Protein AF-0000000084364097 (afdb_homodimer)

Nearest PDB structures (foldseek):
  2pif-assembly1_A  TM=9.123E-01  e=1.834E-24  Pseudomonas syringae pv. tomato str. DC3000
  3db9-assembly1_A  TM=9.377E-01  e=5.862E-24  Agrobacterium fabrum str. C58
  3db9-assembly1_A  TM=9.390E-01  e=2.426E-24  Agrobacterium fabrum str. C58
  2pif-assembly1_A  TM=9.033E-01  e=1.029E-24  Pseudomonas syringae pv. tomato str. DC3000

Sequence (542 aa):
MTIQRPEDFRSSCRAGKFNTQTSGQCPGFAQANLLVIPINAAQDFIELCERNPVPCPLLAITKPGDPTVFTKGSSIFKTTTDLSTDFPKYNVYDNGKLISTQSDISKEWSKDHVGFLVGCSFSFEFALSKAGLTPRNMSQGFTVPMYHTKKYLDPAGVFTNSTYVVSMRPYKLKDIPKVREITKKFKPTHGEPIDWGFDALERLGINSLEDTIFSDPIELEEGEVPVFWGCGVTPQLAAAEASDKVKGTIMAHAPGHMIVIDVKDEEVPFLMTIQRPEDFRSSCRAGKFNTQTSGQCPGFAQANLLVIPINAAQDFIELCERNPVPCPLLAITKPGDPTVFTKGSSIFKTTTDLSTDFPKYNVYDNGKLISTQSDISKEWSKDHVGFLVGCSFSFEFALSKAGLTPRNMSQGFTVPMYHTKKYLDPAGVFTNSTYVVSMRPYKLKDIPKVREITKKFKPTHGEPIDWGFDALERLGINSLEDTIFSDPIELEEGEVPVFWGCGVTPQLAAAEASDKVKGTIMAHAPGHMIVIDVKDEEVPFL

Secondary structure (DSSP, 8-state):
----SHHHHHHHHHTTS--S--TTSSTTEEEEEEEEEEHHHHHHHHHHHHH-TTT--EEEEEETTEEEEEEE-GGG-SS---TTTSSS-EEEEETTEEEEEES--TTT--TTEEEEEEE-TTTTHHHHHHTT---HHHHHT-PPPEEEEEEEPPPBTTB-S-EEEEEEEEEEGGGHHHHHHHHTT-GGGT-S-SEESTHHHHHHT---TT--SSS---PPPTTEEEEEEE-THHHHHHHHHTGGGS-S-EEEEPTT-PEEEEEEGGGGGG-/----SHHHHHHHHHTTS--S--TTSSTTEEEEEEEEEEHHHHHHHHHHHHH-TTT--EEEEEETTEEEEEEE-GGG-SS---TTTSSS-EEEEETTEEEEEES--TTT--TTEEEEEEE-TTTTHHHHHHTT---HHHHHT-PPPEEEEEEEPPPBTTB-S-EEEEEEEEEEGGGHHHHHHHHTT-GGGT-S-SEESTHHHHHHT---TT--SSS---PPPTTEEEEEEE-THHHHHHHHHTGGGS-S-EEEEPTT-PEEEEEEGGGGGG-

Solvent-accessible surface area (backbone atoms only — not comparable to full-atom values): 27250 Å² total; per-residue (Å²): 134,78,46,66,48,39,68,57,44,31,50,32,10,56,70,64,74,38,66,58,66,39,78,78,46,19,76,63,42,24,47,32,38,49,43,30,34,26,53,93,47,41,65,30,47,53,46,28,24,65,44,30,30,36,38,29,14,74,52,28,30,32,34,67,38,34,62,61,46,55,78,38,48,55,78,45,43,87,60,95,51,43,71,39,26,31,24,23,27,29,32,35,29,50,69,58,34,82,75,47,75,42,49,62,42,62,84,73,56,42,71,48,29,28,42,36,32,25,27,30,66,62,39,50,42,60,60,31,35,76,71,73,54,55,47,59,37,74,78,70,69,51,65,60,28,23,32,67,38,65,43,65,48,46,43,24,78,75,40,58,92,32,43,42,26,30,31,46,49,69,40,44,65,88,46,46,68,58,53,36,62,63,24,46,52,28,50,55,33,29,27,32,49,53,43,52,40,75,69,32,31,63,70,32,54,41,89,49,77,71,60,37,49,100,35,55,57,75,84,73,56,92,69,39,31,52,32,29,27,37,18,45,62,18,52,55,51,36,48,46,72,26,20,77,79,42,82,59,58,38,34,29,42,31,92,61,14,43,31,57,40,68,37,41,35,86,49,42,53,74,105,133,77,46,67,47,39,66,58,45,29,50,32,9,55,70,64,74,39,66,56,67,37,78,79,45,19,76,63,43,24,48,31,38,49,41,30,34,27,54,92,47,43,63,31,48,54,45,27,24,65,45,30,29,33,38,28,16,74,54,29,33,31,34,68,38,34,61,61,43,55,78,38,48,55,79,44,45,88,62,95,51,43,71,39,26,31,23,23,27,29,33,36,28,51,68,57,34,82,75,48,75,42,48,60,40,61,87,73,56,42,71,46,28,27,42,34,33,26,26,32,64,65,39,50,43,60,59,32,35,76,71,72,54,55,46,60,38,75,79,71,68,50,66,59,26,23,31,67,38,63,44,64,48,46,45,23,78,76,41,58,91,32,44,41,25,30,31,46,50,69,40,44,67,88,47,46,69,58,53,36,63,63,24,47,52,28,50,54,33,28,27,31,48,53,43,53,39,76,69,32,31,64,70,32,54,39,90,47,77,71,61,38,49,100,35,56,57,76,83,74,56,91,69,38,28,52,32,28,27,37,19,48,61,18,53,55,52,36,49,43,71,26,20,78,78,42,80,62,59,37,34,29,42,31,91,60,14,43,31,60,40,66,36,41,34,86,47,41,55,76,105

Foldseek 3Di:
DAAADQVVLLVCLLVLNAQDFCPRHNPQFFWWWKKKAFQVCVVLLVVLCVQPVQQFLWQWKAQQLAQFHTPGNPVLAPDTHGPQGRWSKKFKDALLHTDDIDSGCNVQRGSGMMMIIAGFPCLLQVVCVVVVNHFPCSVVVFDFFKDWFCAFGDGGVLQPPAGFIKTKTKDAPVCLVVQLVSQQLLSSHNHRFPDKFPVVCVVRVPPDQCRTDPGGGDDYDPRIIITITRGNCRSVVSCSVSNNVGPGMMMIGDVSTTRTTNAGSVRSSVD/DAAADQVVLLVCLLVLNAQDFCPRHNPQFFWWWKKKAFQVCVVLLVVLCVQPVQQFLWQWKAQQLAQFHTPGNPVLAPDTHGPQGRWSKKFKDALLHTDDIGSGCNVQRGSGMMMIIAGFPCLLQVVCVVVVNHFPCSVVVFDFFKDWFCAFGDGGVLQPPFGFIKTKTKDAPVCLVVQLVSQQLLSSHNHRFPDKFPVVCVVRVPPDQCRTDPGGGDDYDPRIIITITRGNCRSVVSCSVSNNVGPGMMMIGDVSTTRTTNHGSVRSSVD

Structure (mmCIF, N/CA/C/O backbone):
data_AF-0000000084364097-model_v1
#
loop_
_entity.id
_entity.type
_entity.pdbx_description
1 polymer 'DUF1445 domain-containing protein'
#
loop_
_atom_site.group_PDB
_atom_site.id
_atom_site.type_symbol
_atom_site.label_atom_id
_atom_site.label_alt_id
_atom_site.label_comp_id
_atom_site.label_asym_id
_atom_site.label_entity_id
_atom_site.label_seq_id
_atom_site.pdbx_PDB_ins_code
_atom_site.Cartn_x
_atom_site.Cartn_y
_atom_site.Cartn_z
_atom_site.occupancy
_atom_site.B_iso_or_equiv
_atom_site.auth_seq_id
_atom_site.auth_comp_id
_atom_site.auth_asym_id
_atom_site.auth_atom_id
_atom_site.pdbx_PDB_model_num
ATOM 1 N N . MET A 1 1 ? 14.031 -30.406 -20.797 1 69.5 1 MET A N 1
ATOM 2 C CA . MET A 1 1 ? 14.68 -29.375 -21.609 1 69.5 1 MET A CA 1
ATOM 3 C C . MET A 1 1 ? 14.172 -27.984 -21.234 1 69.5 1 MET A C 1
ATOM 5 O O . MET A 1 1 ? 12.977 -27.797 -21 1 69.5 1 MET A O 1
ATOM 9 N N . THR A 1 2 ? 15.055 -27.047 -20.969 1 87.62 2 THR A N 1
ATOM 10 C CA . THR A 1 2 ? 14.727 -25.672 -20.625 1 87.62 2 THR A CA 1
ATOM 11 C C . THR A 1 2 ? 14.234 -24.906 -21.859 1 87.62 2 THR A C 1
ATOM 13 O O . THR A 1 2 ? 14.914 -24.875 -22.875 1 87.62 2 THR A O 1
ATOM 16 N N . ILE A 1 3 ? 12.984 -24.469 -21.797 1 94.19 3 ILE A N 1
ATOM 17 C CA . ILE A 1 3 ? 12.445 -23.625 -22.859 1 94.19 3 ILE A CA 1
ATOM 18 C C . ILE A 1 3 ? 13.047 -22.219 -22.75 1 94.19 3 ILE A C 1
ATOM 20 O O . ILE A 1 3 ? 13.18 -21.688 -21.641 1 94.19 3 ILE A O 1
ATOM 24 N N . GLN A 1 4 ? 13.359 -21.625 -23.859 1 93.69 4 GLN A N 1
ATOM 25 C CA . GLN A 1 4 ? 14.117 -20.375 -23.828 1 93.69 4 GLN A CA 1
ATOM 26 C C . GLN A 1 4 ? 13.203 -19.172 -24.062 1 93.69 4 GLN A C 1
ATOM 28 O O . GLN A 1 4 ? 13.438 -18.094 -23.516 1 93.69 4 GLN A O 1
ATOM 33 N N . ARG A 1 5 ? 12.336 -19.391 -24.969 1 95.69 5 ARG A N 1
ATOM 34 C CA . ARG A 1 5 ? 11.5 -18.25 -25.359 1 95.69 5 ARG A CA 1
ATOM 35 C C . ARG A 1 5 ? 10.125 -18.344 -24.688 1 95.69 5 ARG A C 1
ATOM 37 O O . ARG A 1 5 ? 9.492 -19.391 -24.703 1 95.69 5 ARG A O 1
ATOM 44 N N . PRO A 1 6 ? 9.578 -17.125 -24.141 1 97.31 6 PRO A N 1
ATOM 45 C CA . PRO A 1 6 ? 8.281 -17.094 -23.469 1 97.31 6 PRO A CA 1
ATOM 46 C C . PRO A 1 6 ? 7.145 -17.594 -24.359 1 97.31 6 PRO A C 1
ATOM 48 O O . PRO A 1 6 ? 6.289 -18.359 -23.891 1 97.31 6 PRO A O 1
ATOM 51 N N . GLU A 1 7 ? 7.188 -17.266 -25.594 1 97.25 7 GLU A N 1
ATOM 52 C CA . GLU A 1 7 ? 6.133 -17.703 -26.5 1 97.25 7 GLU A CA 1
ATOM 53 C C . GLU A 1 7 ? 6.121 -19.219 -26.641 1 97.25 7 GLU A C 1
ATOM 55 O O . GLU A 1 7 ? 5.055 -19.828 -26.672 1 97.25 7 GLU A O 1
ATOM 60 N N . ASP A 1 8 ? 7.266 -19.797 -26.75 1 97.62 8 ASP A N 1
ATOM 61 C CA . ASP A 1 8 ? 7.375 -21.25 -26.844 1 97.62 8 ASP A CA 1
ATOM 62 C C . ASP A 1 8 ? 6.879 -21.906 -25.562 1 97.62 8 ASP A C 1
ATOM 64 O O . ASP A 1 8 ? 6.2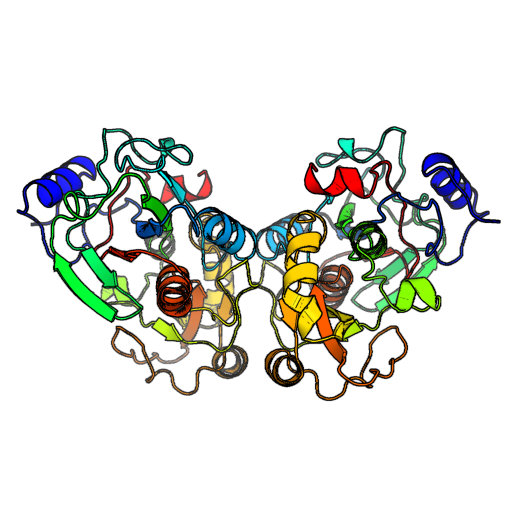34 -22.969 -25.609 1 97.62 8 ASP A O 1
ATOM 68 N N . PHE A 1 9 ? 7.234 -21.328 -24.469 1 97.19 9 PHE A N 1
ATOM 69 C CA . PHE A 1 9 ? 6.785 -21.844 -23.188 1 97.19 9 PHE A CA 1
ATOM 70 C C . PHE A 1 9 ? 5.262 -21.875 -23.109 1 97.19 9 PHE A C 1
ATOM 72 O O . PHE A 1 9 ? 4.668 -22.906 -22.828 1 97.19 9 PHE A O 1
ATOM 79 N N . ARG A 1 10 ? 4.621 -20.734 -23.469 1 97.88 10 ARG A N 1
ATOM 80 C CA . ARG A 1 10 ? 3.166 -20.641 -23.391 1 97.88 10 ARG A CA 1
ATOM 81 C C . ARG A 1 10 ? 2.51 -21.594 -24.391 1 97.88 10 ARG A C 1
ATOM 83 O O . ARG A 1 10 ? 1.486 -22.219 -24.094 1 97.88 10 ARG A O 1
ATOM 90 N N . SER A 1 11 ? 3.119 -21.734 -25.516 1 97.44 11 SER A N 1
ATOM 91 C CA . SER A 1 11 ? 2.617 -22.672 -26.516 1 97.44 11 SER A CA 1
ATOM 92 C C . SER A 1 11 ? 2.688 -24.109 -26 1 97.44 11 SER A C 1
ATOM 94 O O . SER A 1 11 ? 1.782 -24.906 -26.25 1 97.44 11 SER A O 1
ATOM 96 N N . SER A 1 12 ? 3.746 -24.422 -25.359 1 97.56 12 SER A N 1
ATOM 97 C CA . SER A 1 12 ? 3.922 -25.766 -24.797 1 97.56 12 SER A CA 1
ATOM 98 C C . SER A 1 12 ? 2.893 -26.047 -23.719 1 97.56 12 SER A C 1
ATOM 100 O O . SER A 1 12 ? 2.385 -27.172 -23.625 1 97.56 12 SER A O 1
ATOM 102 N N . CYS A 1 13 ? 2.633 -25.062 -22.906 1 97.44 13 CYS A N 1
ATOM 103 C CA . CYS A 1 13 ? 1.596 -25.203 -21.891 1 97.44 13 CYS A CA 1
ATOM 104 C C . CYS A 1 13 ? 0.229 -25.422 -22.531 1 97.44 13 CYS A C 1
ATOM 106 O O . CYS A 1 13 ? -0.496 -26.344 -22.172 1 97.44 13 CYS A O 1
ATOM 108 N N . ARG A 1 14 ? -0.093 -24.609 -23.516 1 96.62 14 ARG A N 1
ATOM 109 C CA . ARG A 1 14 ? -1.365 -24.656 -24.219 1 96.62 14 ARG A CA 1
ATOM 110 C C . ARG A 1 14 ? -1.587 -26.031 -24.844 1 96.62 14 ARG A C 1
ATOM 112 O O . ARG A 1 14 ? -2.713 -26.531 -24.875 1 96.62 14 ARG A O 1
ATOM 119 N N . ALA A 1 15 ? -0.515 -26.625 -25.281 1 96.25 15 ALA A N 1
ATOM 120 C CA . ALA A 1 15 ? -0.581 -27.922 -25.938 1 96.25 15 ALA A CA 1
ATOM 121 C C . ALA A 1 15 ? -0.586 -29.062 -24.922 1 96.25 15 ALA A C 1
ATOM 123 O O . ALA A 1 15 ? -0.691 -30.234 -25.297 1 96.25 15 ALA A O 1
ATOM 124 N N . GLY A 1 16 ? -0.417 -28.75 -23.719 1 94.38 16 GLY A N 1
ATOM 125 C CA . GLY A 1 16 ? -0.402 -29.75 -22.672 1 94.38 16 GLY A CA 1
ATOM 126 C C . GLY A 1 16 ? 0.919 -30.484 -22.562 1 94.38 16 GLY A C 1
ATOM 127 O O . GLY A 1 16 ? 1.01 -31.516 -21.906 1 94.38 16 GLY A O 1
ATOM 128 N N . LYS A 1 17 ? 1.937 -30.016 -23.172 1 94.56 17 LYS A N 1
ATOM 129 C CA . LYS A 1 17 ? 3.238 -30.672 -23.203 1 94.56 17 LYS A CA 1
ATOM 130 C C . LYS A 1 17 ? 4.062 -30.312 -21.969 1 94.56 17 LYS A C 1
ATOM 132 O O . LYS A 1 17 ? 4.844 -31.141 -21.484 1 94.56 17 LYS A O 1
ATOM 137 N N . PHE A 1 18 ? 3.922 -29.094 -21.531 1 94.62 18 PHE A N 1
ATOM 138 C CA . PHE A 1 18 ? 4.602 -28.641 -20.312 1 94.62 18 PHE A CA 1
ATOM 139 C C . PHE A 1 18 ? 3.617 -28.5 -19.156 1 94.62 18 PHE A C 1
ATOM 141 O O . PHE A 1 18 ? 2.748 -27.625 -19.188 1 94.62 18 PHE A O 1
ATOM 148 N N . ASN A 1 19 ? 3.773 -29.281 -18.156 1 92.06 19 ASN A N 1
ATOM 149 C CA . ASN A 1 19 ? 2.83 -29.281 -17.047 1 92.06 19 ASN A CA 1
ATOM 150 C C . ASN A 1 19 ? 3.545 -29.391 -15.695 1 92.06 19 ASN A C 1
ATOM 152 O O . ASN A 1 19 ? 2.977 -29.906 -14.734 1 92.06 19 ASN A O 1
ATOM 156 N N . THR A 1 20 ? 4.793 -28.922 -15.68 1 88.06 20 THR A N 1
ATOM 157 C CA . THR A 1 20 ? 5.594 -28.984 -14.461 1 88.06 20 THR A CA 1
ATOM 158 C C . THR A 1 20 ? 5.945 -27.578 -13.984 1 88.06 20 THR A C 1
ATOM 160 O O . THR A 1 20 ? 5.453 -26.578 -14.531 1 88.06 20 THR A O 1
ATOM 163 N N . GLN A 1 21 ? 6.68 -27.531 -12.953 1 86.38 21 GLN A N 1
ATOM 164 C CA . GLN A 1 21 ? 7.035 -26.25 -12.352 1 86.38 21 GLN A CA 1
ATOM 165 C C . GLN A 1 21 ? 7.789 -25.359 -13.344 1 86.38 21 GLN A C 1
ATOM 167 O O . GLN A 1 21 ? 8.617 -25.844 -14.109 1 86.38 21 GLN A O 1
ATOM 172 N N . THR A 1 22 ? 7.547 -24.078 -13.234 1 89.56 22 THR A N 1
ATOM 173 C CA . THR A 1 22 ? 8.047 -23.125 -14.219 1 89.56 22 THR A CA 1
ATOM 174 C C . THR A 1 22 ? 9.445 -22.641 -13.836 1 89.56 22 THR A C 1
ATOM 176 O O . THR A 1 22 ? 10.156 -22.062 -14.664 1 89.56 22 THR A O 1
ATOM 179 N N . SER A 1 23 ? 9.812 -22.875 -12.633 1 78.38 23 SER A N 1
ATOM 180 C CA . SER A 1 23 ? 11.125 -22.422 -12.18 1 78.38 23 SER A CA 1
ATOM 181 C C . SER A 1 23 ? 12.219 -22.828 -13.156 1 78.38 23 SER A C 1
ATOM 183 O O . SER A 1 23 ? 12.258 -23.984 -13.609 1 78.38 23 SER A O 1
ATOM 185 N N . GLY A 1 24 ? 13.055 -21.891 -13.547 1 78.06 24 GLY A N 1
ATOM 186 C CA . GLY A 1 24 ? 14.18 -22.188 -14.414 1 78.06 24 GLY A CA 1
ATOM 187 C C . GLY A 1 24 ? 13.852 -22.062 -15.891 1 78.06 24 GLY A C 1
ATOM 188 O O . GLY A 1 24 ? 14.75 -22.094 -16.734 1 78.06 24 GLY A O 1
ATOM 189 N N . GLN A 1 25 ? 12.586 -21.891 -16.219 1 88 25 GLN A N 1
ATOM 190 C CA . GLN A 1 25 ? 12.195 -21.719 -17.609 1 88 25 GLN A CA 1
ATOM 191 C C . GLN A 1 25 ? 12.336 -20.266 -18.062 1 88 25 GLN A C 1
ATOM 193 O O . GLN A 1 25 ? 12.141 -19.359 -17.266 1 88 25 GLN A O 1
ATOM 198 N N . CYS A 1 26 ? 12.766 -20.109 -19.328 1 91.81 26 CYS A N 1
ATOM 199 C CA . CYS A 1 26 ? 12.93 -18.812 -19.953 1 91.81 26 CYS A CA 1
ATOM 200 C C . CYS A 1 26 ? 13.797 -17.891 -19.094 1 91.81 26 CYS A C 1
ATOM 202 O O . CYS A 1 26 ? 13.359 -16.828 -18.688 1 91.81 26 CYS A O 1
ATOM 204 N N . PRO A 1 27 ? 15.031 -18.344 -18.891 1 86.62 27 PRO A N 1
ATOM 205 C CA . PRO A 1 27 ? 15.906 -17.531 -18.062 1 86.62 27 PRO A CA 1
ATOM 206 C C . PRO A 1 27 ? 15.969 -16.062 -18.516 1 86.62 27 PRO A C 1
ATOM 208 O O . PRO A 1 27 ? 16.078 -15.797 -19.703 1 86.62 27 PRO A O 1
ATOM 211 N N . GLY A 1 28 ? 15.805 -15.172 -17.516 1 87.5 28 GLY A N 1
ATOM 212 C CA . GLY A 1 28 ? 15.922 -13.75 -17.781 1 87.5 28 GLY A CA 1
ATOM 213 C C . GLY A 1 28 ? 14.586 -13.07 -17.984 1 87.5 28 GLY A C 1
ATOM 214 O O . GLY A 1 28 ? 14.508 -11.836 -18 1 87.5 28 GLY A O 1
ATOM 215 N N . PHE A 1 29 ? 13.57 -13.883 -18.125 1 92.5 29 PHE A N 1
ATOM 216 C CA . PHE A 1 29 ? 12.242 -13.312 -18.297 1 92.5 29 PHE A CA 1
ATOM 217 C C . PHE A 1 29 ? 11.445 -13.391 -17 1 92.5 29 PHE A C 1
ATOM 219 O O . PHE A 1 29 ? 11.672 -14.281 -16.172 1 92.5 29 PHE A O 1
ATOM 226 N N . ALA A 1 30 ? 10.562 -12.438 -16.844 1 92.12 30 ALA A N 1
ATOM 227 C CA . ALA A 1 30 ? 9.758 -12.359 -15.633 1 92.12 30 ALA A CA 1
ATOM 228 C C . ALA A 1 30 ? 8.578 -13.328 -15.688 1 92.12 30 ALA A C 1
ATOM 230 O O . ALA A 1 30 ? 8.141 -13.719 -16.766 1 92.12 30 ALA A O 1
ATOM 231 N N . GLN A 1 31 ? 8.172 -13.758 -14.516 1 92 31 GLN A N 1
ATOM 232 C CA . GLN A 1 31 ? 7.004 -14.625 -14.359 1 92 31 GLN A CA 1
ATOM 233 C C . GLN A 1 31 ? 5.898 -13.93 -13.578 1 92 31 GLN A C 1
ATOM 235 O O . GLN A 1 31 ? 6.156 -12.969 -12.852 1 92 31 GLN A O 1
ATOM 240 N N . ALA A 1 32 ? 4.672 -14.383 -13.734 1 94.44 32 ALA A N 1
ATOM 241 C CA . ALA A 1 32 ? 3.531 -13.758 -13.07 1 94.44 32 ALA A CA 1
ATOM 242 C C . ALA A 1 32 ? 2.566 -14.805 -12.531 1 94.44 32 ALA A C 1
ATOM 244 O O . ALA A 1 32 ? 2.449 -15.898 -13.094 1 94.44 32 ALA A O 1
ATOM 245 N N . ASN A 1 33 ? 1.901 -14.43 -11.461 1 94.75 33 ASN A N 1
ATOM 246 C CA . ASN A 1 33 ? 0.849 -15.234 -10.859 1 94.75 33 ASN A CA 1
ATOM 247 C C . ASN A 1 33 ? -0.506 -14.969 -11.508 1 94.75 33 ASN A C 1
ATOM 249 O O . ASN A 1 33 ? -0.73 -13.898 -12.07 1 94.75 33 ASN A O 1
ATOM 253 N N . LEU A 1 34 ? -1.39 -15.984 -11.336 1 96.94 34 LEU A N 1
ATOM 254 C CA . LEU A 1 34 ? -2.742 -15.852 -11.867 1 96.94 34 LEU A CA 1
ATOM 255 C C . LEU A 1 34 ? -3.771 -15.891 -10.742 1 96.94 34 LEU A C 1
ATOM 257 O O . LEU A 1 34 ? -3.693 -16.75 -9.852 1 96.94 34 LEU A O 1
ATOM 261 N N . LEU A 1 35 ? -4.715 -15.008 -10.812 1 96.69 35 LEU A N 1
ATOM 262 C CA . LEU A 1 35 ? -5.965 -15.094 -10.062 1 96.69 35 LEU A CA 1
ATOM 263 C C . LEU A 1 35 ? -7.16 -14.789 -10.961 1 96.69 35 LEU A C 1
ATOM 265 O O . LEU A 1 35 ? -7.184 -13.766 -11.641 1 96.69 35 LEU A O 1
ATOM 269 N N . VAL A 1 36 ? -8.094 -15.68 -11.031 1 97.38 36 VAL A N 1
ATOM 270 C CA . VAL A 1 36 ? -9.344 -15.508 -11.773 1 97.38 36 VAL A CA 1
ATOM 271 C C . VAL A 1 36 ? -10.523 -15.469 -10.805 1 97.38 36 VAL A C 1
ATOM 273 O O . VAL A 1 36 ? -10.734 -16.422 -10.055 1 97.38 36 VAL A O 1
ATOM 276 N N . ILE A 1 37 ? -11.281 -14.414 -10.859 1 96.06 37 ILE A N 1
ATOM 277 C CA . ILE A 1 37 ? -12.375 -14.266 -9.906 1 96.06 37 ILE A CA 1
ATOM 278 C C . ILE A 1 37 ? -13.641 -13.82 -10.633 1 96.06 37 ILE A C 1
ATOM 280 O O . ILE A 1 37 ? -13.57 -13.25 -11.719 1 96.06 37 ILE A O 1
ATOM 284 N N . PRO A 1 38 ? -14.789 -14.086 -10.07 1 95.38 38 PRO A N 1
ATOM 285 C CA . PRO A 1 38 ? -16.047 -13.578 -10.633 1 95.38 38 PRO A CA 1
ATOM 286 C C . PRO A 1 38 ? -16.109 -12.055 -10.664 1 95.38 38 PRO A C 1
ATOM 288 O O . PRO A 1 38 ? -15.531 -11.391 -9.789 1 95.38 38 PRO A O 1
ATOM 291 N N . ILE A 1 39 ? -16.859 -11.516 -11.586 1 95.75 39 ILE A N 1
ATOM 292 C CA . ILE A 1 39 ? -16.938 -10.086 -11.859 1 95.75 39 ILE A CA 1
ATOM 293 C C . ILE A 1 39 ? -17.469 -9.352 -10.633 1 95.75 39 ILE A C 1
ATOM 295 O O . ILE A 1 39 ? -17.125 -8.195 -10.383 1 95.75 39 ILE A O 1
ATOM 299 N N . ASN A 1 40 ? -18.25 -10.008 -9.844 1 93.94 40 ASN A N 1
ATOM 300 C CA . ASN A 1 40 ? -18.859 -9.359 -8.68 1 93.94 40 ASN A CA 1
ATOM 301 C C . ASN A 1 40 ? -17.828 -9.055 -7.602 1 93.94 40 ASN A C 1
ATOM 303 O O . ASN A 1 40 ? -18.094 -8.281 -6.68 1 93.94 40 ASN A O 1
ATOM 307 N N . ALA A 1 41 ? -16.594 -9.648 -7.715 1 95.38 41 ALA A N 1
ATOM 308 C CA . ALA A 1 41 ? -15.539 -9.391 -6.746 1 95.38 41 ALA A CA 1
ATOM 309 C C . ALA A 1 41 ? -14.344 -8.719 -7.414 1 95.38 41 ALA A C 1
ATOM 311 O O . ALA A 1 41 ? -13.344 -8.414 -6.754 1 95.38 41 ALA A O 1
ATOM 312 N N . ALA A 1 42 ? -14.461 -8.484 -8.656 1 96.19 42 ALA A N 1
ATOM 313 C CA . ALA A 1 42 ? -13.328 -8 -9.438 1 96.19 42 ALA A CA 1
ATOM 314 C C . ALA A 1 42 ? -12.906 -6.609 -8.984 1 96.19 42 ALA A C 1
ATOM 316 O O . ALA A 1 42 ? -11.711 -6.352 -8.781 1 96.19 42 ALA A O 1
ATOM 317 N N . GLN A 1 43 ? -13.891 -5.754 -8.797 1 95.94 43 GLN A N 1
ATOM 318 C CA . GLN A 1 43 ? -13.562 -4.395 -8.375 1 95.94 43 GLN A CA 1
ATOM 319 C C . GLN A 1 43 ? -12.938 -4.387 -6.98 1 95.94 43 GLN A C 1
ATOM 321 O O . GLN A 1 43 ? -12 -3.629 -6.719 1 95.94 43 GLN A O 1
ATOM 326 N N . ASP A 1 44 ? -13.469 -5.238 -6.09 1 96.94 44 ASP A N 1
ATOM 327 C CA . ASP A 1 44 ? -12.883 -5.371 -4.762 1 96.94 44 ASP A CA 1
ATOM 328 C C . ASP A 1 44 ? -11.414 -5.793 -4.852 1 96.94 44 ASP A C 1
ATOM 330 O O . ASP A 1 44 ? -10.578 -5.305 -4.09 1 96.94 44 ASP A O 1
ATOM 334 N N . PHE A 1 45 ? -11.148 -6.66 -5.773 1 97.62 45 PHE A N 1
ATOM 335 C CA . PHE A 1 45 ? -9.781 -7.152 -5.902 1 97.62 45 PHE A CA 1
ATOM 336 C C . PHE A 1 45 ? -8.867 -6.066 -6.453 1 97.62 45 PHE A C 1
ATOM 338 O O . PHE A 1 45 ? -7.734 -5.91 -5.992 1 97.62 45 PHE A O 1
ATOM 345 N N . ILE A 1 46 ? -9.336 -5.332 -7.418 1 97.38 46 ILE A N 1
ATOM 346 C CA . ILE A 1 46 ? -8.57 -4.211 -7.949 1 97.38 46 ILE A CA 1
ATOM 347 C C . ILE A 1 46 ? -8.227 -3.24 -6.82 1 97.38 46 ILE A C 1
ATOM 349 O O . ILE A 1 46 ? -7.074 -2.83 -6.676 1 97.38 46 ILE A O 1
ATOM 353 N N . GLU A 1 47 ? -9.18 -2.975 -6 1 97.19 47 GLU A N 1
ATOM 354 C CA . GLU A 1 47 ? -8.977 -2.055 -4.887 1 97.19 47 GLU A CA 1
ATOM 355 C C . GLU A 1 47 ? -8.016 -2.639 -3.859 1 97.19 47 GLU A C 1
ATOM 357 O O . GLU A 1 47 ? -7.199 -1.914 -3.281 1 97.19 47 GLU A O 1
ATOM 362 N N . LEU A 1 48 ? -8.125 -3.934 -3.611 1 97.88 48 LEU A N 1
ATOM 363 C CA . LEU A 1 48 ? -7.188 -4.59 -2.705 1 97.88 48 LEU A CA 1
ATOM 364 C C . LEU A 1 48 ? -5.746 -4.387 -3.168 1 97.88 48 LEU A C 1
ATOM 366 O O . LEU A 1 48 ? -4.875 -4.051 -2.367 1 97.88 48 LEU A O 1
ATOM 370 N N . CYS A 1 49 ? -5.547 -4.574 -4.457 1 97.19 49 CYS A N 1
ATOM 371 C CA . CYS A 1 49 ? -4.211 -4.422 -5.023 1 97.19 49 CYS A CA 1
ATOM 372 C C . CYS A 1 49 ? -3.734 -2.979 -4.922 1 97.19 49 CYS A C 1
ATOM 374 O O . CYS A 1 49 ? -2.578 -2.725 -4.586 1 97.19 49 CYS A O 1
ATOM 376 N N . GLU A 1 50 ? -4.621 -2.037 -5.156 1 96.69 50 GLU A N 1
ATOM 377 C CA . GLU A 1 50 ? -4.273 -0.621 -5.094 1 96.69 50 GLU A CA 1
ATOM 378 C C . GLU A 1 50 ? -3.918 -0.201 -3.672 1 96.69 50 GLU A C 1
ATOM 380 O O . GLU A 1 50 ? -3.02 0.618 -3.467 1 96.69 50 GLU A O 1
ATOM 385 N N . ARG A 1 51 ? -4.613 -0.8 -2.736 1 97.94 51 ARG A N 1
ATOM 386 C CA . ARG A 1 51 ? -4.41 -0.447 -1.334 1 97.94 51 ARG A CA 1
ATOM 387 C C . ARG A 1 51 ? -3.189 -1.159 -0.761 1 97.94 51 ARG A C 1
ATOM 389 O O . ARG A 1 51 ? -2.66 -0.758 0.278 1 97.94 51 ARG A O 1
ATOM 396 N N . ASN A 1 52 ? -2.793 -2.258 -1.439 1 97.94 52 ASN A N 1
ATOM 397 C CA . ASN A 1 52 ? -1.676 -3.08 -0.992 1 97.94 52 ASN A CA 1
ATOM 398 C C . ASN A 1 52 ? -0.712 -3.387 -2.135 1 97.94 52 ASN A C 1
ATOM 400 O O . ASN A 1 52 ? -0.503 -4.551 -2.482 1 97.94 52 ASN A O 1
ATOM 404 N N . PRO A 1 53 ? -0.006 -2.438 -2.645 1 97.06 53 PRO A N 1
ATOM 405 C CA . PRO A 1 53 ? 0.728 -2.645 -3.896 1 97.06 53 PRO A CA 1
ATOM 406 C C . PRO A 1 53 ? 1.944 -3.549 -3.725 1 97.06 53 PRO A C 1
ATOM 408 O O . PRO A 1 53 ? 2.385 -4.188 -4.684 1 97.06 53 PRO A O 1
ATOM 411 N N . VAL A 1 54 ? 2.457 -3.68 -2.547 1 97.62 54 VAL A N 1
ATOM 412 C CA . VAL A 1 54 ? 3.684 -4.441 -2.336 1 97.62 54 VAL A CA 1
ATOM 413 C C . VAL A 1 54 ? 3.375 -5.938 -2.379 1 97.62 54 VAL A C 1
ATOM 415 O O . VAL A 1 54 ? 3.973 -6.68 -3.164 1 97.62 54 VAL A O 1
ATOM 418 N N . PRO A 1 55 ? 2.404 -6.422 -1.637 1 96.81 55 PRO A N 1
ATOM 419 C CA . PRO A 1 55 ? 2.113 -7.855 -1.711 1 96.81 55 PRO A CA 1
ATOM 420 C C . PRO A 1 55 ? 1.241 -8.219 -2.91 1 96.81 55 PRO A C 1
ATOM 422 O O . PRO A 1 55 ? 1.133 -9.398 -3.264 1 96.81 55 PRO A O 1
ATOM 425 N N . CYS A 1 56 ? 0.599 -7.211 -3.531 1 96.62 56 CYS A N 1
ATOM 426 C CA . CYS A 1 56 ? -0.337 -7.469 -4.617 1 96.62 56 CYS A CA 1
ATOM 427 C C . CYS A 1 56 ? -0.018 -6.598 -5.828 1 96.62 56 CYS A C 1
ATOM 429 O O . CYS A 1 56 ? -0.883 -5.871 -6.32 1 96.62 56 CYS A O 1
ATOM 431 N N . PRO A 1 57 ? 1.175 -6.715 -6.359 1 95.88 57 PRO A N 1
ATOM 432 C CA . PRO A 1 57 ? 1.521 -5.887 -7.516 1 95.88 57 PRO A CA 1
ATOM 433 C C . PRO A 1 57 ? 0.799 -6.316 -8.789 1 95.88 57 PRO A C 1
ATOM 435 O O . PRO A 1 57 ? 1.269 -7.215 -9.5 1 95.88 57 PRO A O 1
ATOM 438 N N . LEU A 1 58 ? -0.241 -5.637 -9.148 1 96.31 58 LEU A N 1
ATOM 439 C CA . LEU A 1 58 ? -1.119 -5.977 -10.258 1 96.31 58 LEU A CA 1
ATOM 440 C C . LEU A 1 58 ? -0.466 -5.625 -11.594 1 96.31 58 LEU A C 1
ATOM 442 O O . LEU A 1 58 ? -0.075 -4.477 -11.812 1 96.31 58 LEU A O 1
ATOM 446 N N . LEU A 1 59 ? -0.311 -6.586 -12.492 1 96.19 59 LEU A N 1
ATOM 447 C CA . LEU A 1 59 ? 0.387 -6.383 -13.758 1 96.19 59 LEU A CA 1
ATOM 448 C C . LEU A 1 59 ? -0.604 -6.254 -14.914 1 96.19 59 LEU A C 1
ATOM 450 O O . LEU A 1 59 ? -0.393 -5.453 -15.828 1 96.19 59 LEU A O 1
ATOM 454 N N . ALA A 1 60 ? -1.684 -7.051 -14.836 1 97.56 60 ALA A N 1
ATOM 455 C CA . ALA A 1 60 ? -2.605 -7.066 -15.969 1 97.56 60 ALA A CA 1
ATOM 456 C C . ALA A 1 60 ? -3.998 -7.52 -15.539 1 97.56 60 ALA A C 1
ATOM 458 O O . ALA A 1 60 ? -4.148 -8.211 -14.531 1 97.56 60 ALA A O 1
ATOM 459 N N . ILE A 1 61 ? -5.02 -7.094 -16.281 1 98.44 61 ILE A N 1
ATOM 460 C CA . ILE A 1 61 ? -6.422 -7.426 -16.062 1 98.44 61 ILE A CA 1
ATOM 461 C C . ILE A 1 61 ? -7.074 -7.812 -17.375 1 98.44 61 ILE A C 1
ATOM 463 O O . ILE A 1 61 ? -6.895 -7.129 -18.391 1 98.44 61 ILE A O 1
ATOM 467 N N . THR A 1 62 ? -7.816 -8.852 -17.391 1 98.62 62 THR A N 1
ATOM 468 C CA . THR A 1 62 ? -8.523 -9.242 -18.609 1 98.62 62 THR A CA 1
ATOM 469 C C . THR A 1 62 ? -9.891 -8.57 -18.688 1 98.62 62 THR A C 1
ATOM 471 O O . THR A 1 62 ? -10.422 -8.125 -17.672 1 98.62 62 THR A O 1
ATOM 474 N N . LYS A 1 63 ? -10.375 -8.508 -19.906 1 98 63 LYS A N 1
ATOM 475 C CA . LYS A 1 63 ? -11.789 -8.211 -20.094 1 98 63 LYS A CA 1
ATOM 476 C C . LYS A 1 63 ? -12.664 -9.305 -19.484 1 98 63 LYS A C 1
ATOM 478 O O . LYS A 1 63 ? -12.352 -10.492 -19.609 1 98 63 LYS A O 1
ATOM 483 N N . PRO A 1 64 ? -13.734 -8.883 -18.828 1 97.81 64 PRO A N 1
ATOM 484 C CA . PRO A 1 64 ? -14.625 -9.93 -18.297 1 97.81 64 PRO A CA 1
ATOM 485 C C . PRO A 1 64 ? -15.031 -10.945 -19.359 1 97.81 64 PRO A C 1
ATOM 487 O O . PRO A 1 64 ? -15.438 -10.562 -20.469 1 97.81 64 PRO A O 1
ATOM 490 N N . GLY A 1 65 ? -14.836 -12.172 -19.031 1 98 65 GLY A N 1
ATOM 491 C CA . GLY A 1 65 ? -15.305 -13.266 -19.875 1 98 65 GLY A CA 1
ATOM 492 C C . GLY A 1 65 ? -14.305 -13.68 -20.938 1 98 65 GLY A C 1
ATOM 493 O O . GLY A 1 65 ? -14.477 -14.711 -21.594 1 98 65 GLY A O 1
ATOM 494 N N . ASP A 1 66 ? -13.297 -12.906 -21.156 1 98.25 66 ASP A N 1
ATOM 495 C CA . ASP A 1 66 ? -12.367 -13.195 -22.234 1 98.25 66 ASP A CA 1
ATOM 496 C C . ASP A 1 66 ? -10.938 -13.305 -21.719 1 98.25 66 ASP A C 1
ATOM 498 O O . ASP A 1 66 ? -10.305 -12.297 -21.406 1 98.25 66 ASP A O 1
ATOM 502 N N . PRO A 1 67 ? -10.367 -14.469 -21.656 1 98.56 67 PRO A N 1
ATOM 503 C CA . PRO A 1 67 ? -9.031 -14.672 -21.094 1 98.56 67 PRO A CA 1
ATOM 504 C C . PRO A 1 67 ? -7.926 -14.203 -22.047 1 98.56 67 PRO A C 1
ATOM 506 O O . PRO A 1 67 ? -6.742 -14.266 -21.688 1 98.56 67 PRO A O 1
ATOM 509 N N . THR A 1 68 ? -8.25 -13.641 -23.25 1 98.12 68 THR A N 1
ATOM 510 C CA . THR A 1 68 ? -7.238 -13.297 -24.234 1 98.12 68 THR A CA 1
ATOM 511 C C . THR A 1 68 ? -7.176 -11.789 -24.453 1 98.12 68 THR A C 1
ATOM 513 O O . THR A 1 68 ? -6.273 -11.281 -25.125 1 98.12 68 THR A O 1
ATOM 516 N N . VAL A 1 69 ? -8.141 -11.062 -23.953 1 98.19 69 VAL A N 1
ATOM 517 C CA . VAL A 1 69 ? -8.188 -9.617 -24.141 1 98.19 69 VAL A CA 1
ATOM 518 C C . VAL A 1 69 ? -7.945 -8.922 -22.812 1 98.19 69 VAL A C 1
ATOM 520 O O . VAL A 1 69 ? -8.602 -9.227 -21.812 1 98.19 69 VAL A O 1
ATOM 523 N N . PHE A 1 70 ? -7.059 -7.965 -22.859 1 98 70 PHE A N 1
ATOM 524 C CA . PHE A 1 70 ? -6.66 -7.293 -21.625 1 98 70 PHE A CA 1
ATOM 525 C C . PHE A 1 70 ? -7.129 -5.844 -21.625 1 98 70 PHE A C 1
ATOM 527 O O . PHE A 1 70 ? -6.977 -5.133 -22.609 1 98 70 PHE A O 1
ATOM 534 N N . THR A 1 71 ? -7.703 -5.398 -20.516 1 97.5 71 THR A N 1
ATOM 535 C CA . THR A 1 71 ? -8.086 -4.004 -20.328 1 97.5 71 THR A CA 1
ATOM 536 C C . THR A 1 71 ? -6.93 -3.203 -19.734 1 97.5 71 THR A C 1
ATOM 538 O O . THR A 1 71 ? -6.906 -1.975 -19.828 1 97.5 71 THR A O 1
ATOM 541 N N . LYS A 1 72 ? -6.047 -3.867 -19.078 1 96.38 72 LYS A N 1
ATOM 542 C CA . LYS A 1 72 ? -4.84 -3.289 -18.5 1 96.38 72 LYS A CA 1
ATOM 543 C C . LYS A 1 72 ? -3.652 -4.234 -18.641 1 96.38 72 LYS A C 1
ATOM 545 O O . LYS A 1 72 ? -3.797 -5.449 -18.5 1 96.38 72 LYS A O 1
ATOM 550 N N . GLY A 1 73 ? -2.455 -3.723 -18.922 1 95.94 73 GLY A N 1
ATOM 551 C CA . GLY A 1 73 ? -1.212 -4.473 -18.859 1 95.94 73 GLY A CA 1
ATOM 552 C C . GLY A 1 73 ? -0.976 -5.352 -20.062 1 95.94 73 GLY A C 1
ATOM 553 O O . GLY A 1 73 ? -0.247 -6.344 -20 1 95.94 73 GLY A O 1
ATOM 554 N N . SER A 1 74 ? -1.578 -5.027 -21.188 1 94.5 74 SER A N 1
ATOM 555 C CA . SER A 1 74 ? -1.438 -5.836 -22.391 1 94.5 74 SER A CA 1
ATOM 556 C C . SER A 1 74 ? -0.005 -5.805 -22.906 1 94.5 74 SER A C 1
ATOM 558 O O . SER A 1 74 ? 0.432 -6.734 -23.594 1 94.5 74 SER A O 1
ATOM 560 N N . SER A 1 75 ? 0.735 -4.805 -22.516 1 94.88 75 SER A N 1
ATOM 561 C CA . SER A 1 75 ? 2.064 -4.57 -23.078 1 94.88 75 SER A CA 1
ATOM 562 C C . SER A 1 75 ? 3.068 -5.594 -22.547 1 94.88 75 SER A C 1
ATOM 564 O O . SER A 1 75 ? 4.176 -5.715 -23.078 1 94.88 75 SER A O 1
ATOM 566 N N . ILE A 1 76 ? 2.676 -6.363 -21.562 1 95.81 76 ILE A N 1
ATOM 567 C CA . ILE A 1 76 ? 3.627 -7.312 -21 1 95.81 76 ILE A CA 1
ATOM 568 C C . ILE A 1 76 ? 3.701 -8.555 -21.875 1 95.81 76 ILE A C 1
ATOM 570 O O . ILE A 1 76 ? 4.543 -9.43 -21.656 1 95.81 76 ILE A O 1
ATOM 574 N N . PHE A 1 77 ? 2.828 -8.586 -22.906 1 96.88 77 PHE A N 1
ATOM 575 C CA . PHE A 1 77 ? 2.826 -9.664 -23.875 1 96.88 77 PHE A CA 1
ATOM 576 C C . PHE A 1 77 ? 3.082 -9.117 -25.281 1 96.88 77 PHE A C 1
ATOM 578 O O . PHE A 1 77 ? 2.572 -8.062 -25.641 1 96.88 77 PHE A O 1
ATOM 585 N N . LYS A 1 78 ? 3.857 -9.836 -26.016 1 95.75 78 LYS A N 1
ATOM 586 C CA . LYS A 1 78 ? 4.137 -9.461 -27.391 1 95.75 78 LYS A CA 1
ATOM 587 C C . LYS A 1 78 ? 3.287 -10.266 -28.375 1 95.75 78 LYS A C 1
ATOM 589 O O . LYS A 1 78 ? 3.158 -9.898 -29.547 1 95.75 78 LYS A O 1
ATOM 594 N N . THR A 1 79 ? 2.793 -11.383 -27.938 1 94.5 79 THR A N 1
ATOM 595 C CA . THR A 1 79 ? 1.953 -12.258 -28.75 1 94.5 79 THR A CA 1
ATOM 596 C C . THR A 1 79 ? 0.629 -12.539 -28.047 1 94.5 79 THR A C 1
ATOM 598 O O . THR A 1 79 ? 0.456 -12.195 -26.875 1 94.5 79 THR A O 1
ATOM 601 N N . THR A 1 80 ? -0.268 -13.094 -28.812 1 94.81 80 THR A N 1
ATOM 602 C CA . THR A 1 80 ? -1.551 -13.469 -28.219 1 94.81 80 THR A CA 1
ATOM 603 C C . THR A 1 80 ? -1.355 -14.453 -27.078 1 94.81 80 THR A C 1
ATOM 605 O O . THR A 1 80 ? -0.587 -15.414 -27.203 1 94.81 80 THR A O 1
ATOM 608 N N . THR A 1 81 ? -1.977 -14.164 -25.984 1 97.56 81 THR A N 1
ATOM 609 C CA . THR A 1 81 ? -1.877 -14.977 -24.781 1 97.56 81 THR A CA 1
ATOM 610 C C . THR A 1 81 ? -3.264 -15.32 -24.25 1 97.56 81 THR A C 1
ATOM 612 O O . THR A 1 81 ? -4.152 -14.469 -24.203 1 97.56 81 THR A O 1
ATOM 615 N N . ASP A 1 82 ? -3.434 -16.594 -23.922 1 98.44 82 ASP A N 1
ATOM 616 C CA . ASP A 1 82 ? -4.672 -17.094 -23.328 1 98.44 82 ASP A CA 1
ATOM 617 C C . ASP A 1 82 ? -4.449 -17.547 -21.891 1 98.44 82 ASP A C 1
ATOM 619 O O . ASP A 1 82 ? -3.869 -18.609 -21.656 1 98.44 82 ASP A O 1
ATOM 623 N N . LEU A 1 83 ? -4.969 -16.812 -20.906 1 98.5 83 LEU A N 1
ATOM 624 C CA . LEU A 1 83 ? -4.711 -17.078 -19.5 1 98.5 83 LEU A CA 1
ATOM 625 C C . LEU A 1 83 ? -5.371 -18.391 -19.062 1 98.5 83 LEU A C 1
ATOM 627 O O . LEU A 1 83 ? -5.047 -18.922 -18 1 98.5 83 LEU A O 1
ATOM 631 N N . SER A 1 84 ? -6.258 -18.891 -19.844 1 98.56 84 SER A N 1
ATOM 632 C CA . SER A 1 84 ? -6.957 -20.094 -19.453 1 98.56 84 SER A CA 1
ATOM 633 C C . SER A 1 84 ? -6.172 -21.344 -19.844 1 98.56 84 SER A C 1
ATOM 635 O O . SER A 1 84 ? -6.492 -22.453 -19.406 1 98.56 84 SER A O 1
ATOM 637 N N . THR A 1 85 ? -5.07 -21.172 -20.656 1 98.31 85 THR A N 1
ATOM 638 C CA . THR A 1 85 ? -4.398 -22.375 -21.141 1 98.31 85 THR A CA 1
ATOM 639 C C . THR A 1 85 ? -2.885 -22.203 -21.109 1 98.31 85 THR A C 1
ATOM 641 O O . THR A 1 85 ? -2.139 -23.172 -21.25 1 98.31 85 THR A O 1
ATOM 644 N N . ASP A 1 86 ? -2.424 -21.031 -20.875 1 98.31 86 ASP A N 1
ATOM 645 C CA . ASP A 1 86 ? -1.011 -20.734 -21.109 1 98.31 86 ASP A CA 1
ATOM 646 C C . ASP A 1 86 ? -0.204 -20.922 -19.828 1 98.31 86 ASP A C 1
ATOM 648 O O . ASP A 1 86 ? 0.963 -20.531 -19.75 1 98.31 86 ASP A O 1
ATOM 652 N N . PHE A 1 87 ? -0.792 -21.328 -18.734 1 97.69 87 PHE A N 1
ATOM 653 C CA . PHE A 1 87 ? -0.111 -21.797 -17.531 1 97.69 87 PHE A CA 1
ATOM 654 C C . PHE A 1 87 ? 0.043 -23.312 -17.547 1 97.69 87 PHE A C 1
ATOM 656 O O . PHE A 1 87 ? -0.763 -24.016 -18.156 1 97.69 87 PHE A O 1
ATOM 663 N N . PRO A 1 88 ? 1.062 -23.812 -16.828 1 96.75 88 PRO A N 1
ATOM 664 C CA . PRO A 1 88 ? 1.217 -25.281 -16.797 1 96.75 88 PRO A CA 1
ATOM 665 C C . PRO A 1 88 ? 0.067 -25.969 -16.078 1 96.75 88 PRO A C 1
ATOM 667 O O . PRO A 1 88 ? -0.342 -27.062 -16.469 1 96.75 88 PRO A O 1
ATOM 670 N N . LYS A 1 89 ? -0.367 -25.312 -15.016 1 96.69 89 LYS A N 1
ATOM 671 C CA . LYS A 1 89 ? -1.411 -25.938 -14.211 1 96.69 89 LYS A CA 1
ATOM 672 C C . LYS A 1 89 ? -2.215 -24.891 -13.445 1 96.69 89 LYS A C 1
ATOM 674 O O . LYS A 1 89 ? -1.684 -23.844 -13.078 1 96.69 89 LYS A O 1
ATOM 679 N N . TYR A 1 90 ? -3.529 -25.25 -13.172 1 96.06 90 TYR A N 1
ATOM 680 C CA . TYR A 1 90 ? -4.48 -24.375 -12.5 1 96.06 90 TYR A CA 1
ATOM 681 C C . TYR A 1 90 ? -5.156 -25.094 -11.336 1 96.06 90 TYR A C 1
ATOM 683 O O . TYR A 1 90 ? -5.336 -26.312 -11.367 1 96.06 90 TYR A O 1
ATOM 691 N N . ASN A 1 91 ? -5.473 -24.359 -10.359 1 93.88 91 ASN A N 1
ATOM 692 C CA . ASN A 1 91 ? -6.363 -24.781 -9.289 1 93.88 91 ASN A CA 1
ATOM 693 C C . ASN A 1 91 ? -7.734 -24.125 -9.398 1 93.88 91 ASN A C 1
ATOM 695 O O . ASN A 1 91 ? -7.832 -22.922 -9.656 1 93.88 91 ASN A O 1
ATOM 699 N N . VAL A 1 92 ? -8.734 -24.922 -9.266 1 93.62 92 VAL A N 1
ATOM 700 C CA . VAL A 1 92 ? -10.117 -24.438 -9.273 1 93.62 92 VAL A CA 1
ATOM 701 C C . VAL A 1 92 ? -10.719 -24.562 -7.883 1 93.62 92 VAL A C 1
ATOM 703 O O . VAL A 1 92 ? -10.688 -25.641 -7.281 1 93.62 92 VAL A O 1
ATOM 706 N N . TYR A 1 93 ? -11.211 -23.438 -7.414 1 89.5 93 TYR A N 1
ATOM 707 C CA . TYR A 1 93 ? -11.805 -23.406 -6.082 1 89.5 93 TYR A CA 1
ATOM 708 C C . TYR A 1 93 ? -13.305 -23.141 -6.156 1 89.5 93 TYR A C 1
ATOM 710 O O . TYR A 1 93 ? -13.766 -22.375 -7.008 1 89.5 93 TYR A O 1
ATOM 718 N N . ASP A 1 94 ? -14.055 -23.812 -5.316 1 84.88 94 ASP A N 1
ATOM 719 C CA . ASP A 1 94 ? -15.477 -23.578 -5.125 1 84.88 94 ASP A CA 1
ATOM 720 C C . ASP A 1 94 ? -15.836 -23.531 -3.641 1 84.88 94 ASP A C 1
ATOM 722 O O . ASP A 1 94 ? -15.586 -24.484 -2.906 1 84.88 94 ASP A O 1
ATOM 726 N N . ASN A 1 95 ? -16.359 -22.359 -3.205 1 81.69 95 ASN A N 1
ATOM 727 C CA . ASN A 1 95 ? -16.734 -22.141 -1.812 1 81.69 95 ASN A CA 1
ATOM 728 C C . ASN A 1 95 ? -15.562 -22.422 -0.866 1 81.69 95 ASN A C 1
ATOM 730 O O . ASN A 1 95 ? -15.719 -23.156 0.113 1 81.69 95 ASN A O 1
ATOM 734 N N . GLY A 1 96 ? -14.398 -21.984 -1.335 1 77.44 96 GLY A N 1
ATOM 735 C CA . GLY A 1 96 ? -13.219 -22.047 -0.489 1 77.44 96 GLY A CA 1
ATOM 736 C C . GLY A 1 96 ? -12.516 -23.375 -0.544 1 77.44 96 GLY A C 1
ATOM 737 O O . GLY A 1 96 ? -11.484 -23.578 0.11 1 77.44 96 GLY A O 1
ATOM 738 N N . LYS A 1 97 ? -13.062 -24.266 -1.346 1 84.06 97 LYS A N 1
ATOM 739 C CA . LYS A 1 97 ? -12.484 -25.609 -1.421 1 84.06 97 LYS A CA 1
ATOM 740 C C . LYS A 1 97 ? -11.867 -25.859 -2.793 1 84.06 97 LYS A C 1
ATOM 742 O O . LYS A 1 97 ? -12.445 -25.5 -3.818 1 84.06 97 LYS A O 1
ATOM 747 N N . LEU A 1 98 ? -10.68 -26.516 -2.779 1 88.31 98 LEU A N 1
ATOM 748 C CA . LEU A 1 98 ? -10.07 -26.938 -4.035 1 88.31 98 LEU A CA 1
ATOM 749 C C . LEU A 1 98 ? -10.867 -28.078 -4.664 1 88.31 98 LEU A C 1
ATOM 751 O O . LEU A 1 98 ? -10.984 -29.156 -4.078 1 88.31 98 LEU A O 1
ATOM 755 N N . ILE A 1 99 ? -11.383 -27.891 -5.789 1 91.88 99 ILE A N 1
ATOM 756 C CA . ILE A 1 99 ? -12.266 -28.875 -6.406 1 91.88 99 ILE A CA 1
ATOM 757 C C . ILE A 1 99 ? -11.492 -29.672 -7.457 1 91.88 99 ILE A C 1
ATOM 759 O O . ILE A 1 99 ? -11.789 -30.844 -7.699 1 91.88 99 ILE A O 1
ATOM 763 N N . SER A 1 100 ? -10.484 -28.984 -8.109 1 94.62 100 SER A N 1
ATOM 764 C CA . SER A 1 100 ? -9.727 -29.703 -9.141 1 94.62 100 SER A CA 1
ATOM 765 C C . SER A 1 100 ? -8.438 -28.969 -9.484 1 94.62 100 SER A C 1
ATOM 767 O O . SER A 1 100 ? -8.305 -27.766 -9.211 1 94.62 100 SER A O 1
ATOM 769 N N . THR A 1 101 ? -7.477 -29.688 -9.906 1 95 101 THR A N 1
ATOM 770 C CA . THR A 1 101 ? -6.25 -29.203 -10.531 1 95 101 THR A CA 1
ATOM 771 C C . THR A 1 101 ? -6.164 -29.672 -11.984 1 95 101 THR A C 1
ATOM 773 O O . THR A 1 101 ? -6.293 -30.859 -12.273 1 95 101 THR A O 1
ATOM 776 N N . GLN A 1 102 ? -6.051 -28.672 -12.906 1 95.62 102 GLN A N 1
ATOM 777 C CA . GLN A 1 102 ? -6.148 -29 -14.32 1 95.62 102 GLN A CA 1
ATOM 778 C C . GLN A 1 102 ? -5.176 -28.156 -15.148 1 95.62 102 GLN A C 1
ATOM 780 O O . GLN A 1 102 ? -4.672 -27.141 -14.672 1 95.62 102 GLN A O 1
ATOM 785 N N . SER A 1 103 ? -4.91 -28.578 -16.391 1 96.44 103 SER A N 1
ATOM 786 C CA . SER A 1 103 ? -3.979 -27.875 -17.25 1 96.44 103 SER A CA 1
ATOM 787 C C . SER A 1 103 ? -4.711 -26.891 -18.156 1 96.44 103 SER A C 1
ATOM 789 O O . SER A 1 103 ? -4.078 -26.078 -18.844 1 96.44 103 SER A O 1
ATOM 791 N N . ASP A 1 104 ? -5.969 -26.969 -18.141 1 97.44 104 ASP A N 1
ATOM 792 C CA . ASP A 1 104 ? -6.832 -26.172 -19 1 97.44 104 ASP A CA 1
ATOM 793 C C . ASP A 1 104 ? -8.125 -25.781 -18.281 1 97.44 104 ASP A C 1
ATOM 795 O O . ASP A 1 104 ? -8.891 -26.656 -17.859 1 97.44 104 ASP A O 1
ATOM 799 N N . ILE A 1 105 ? -8.312 -24.438 -18.172 1 97.69 105 ILE A N 1
ATOM 800 C CA . ILE A 1 105 ? -9.523 -24.031 -17.453 1 97.69 105 ILE A CA 1
ATOM 801 C C . ILE A 1 105 ? -10.461 -23.297 -18.406 1 97.69 105 ILE A C 1
ATOM 803 O O . ILE A 1 105 ? -11.273 -22.469 -17.969 1 97.69 105 ILE A O 1
ATOM 807 N N . SER A 1 106 ? -10.352 -23.5 -19.719 1 97.69 106 SER A N 1
ATOM 808 C CA . SER A 1 106 ? -11.18 -22.828 -20.703 1 97.69 106 SER A CA 1
ATOM 809 C C . SER A 1 106 ? -12.656 -23.141 -20.5 1 97.69 106 SER A C 1
ATOM 811 O O . SER A 1 106 ? -13.516 -22.281 -20.734 1 97.69 106 SER A O 1
ATOM 813 N N . LYS A 1 107 ? -12.969 -24.266 -20 1 96.44 107 LYS A N 1
ATOM 814 C CA . LYS A 1 107 ? -14.359 -24.672 -19.797 1 96.44 107 LYS A CA 1
ATOM 815 C C . LYS A 1 107 ? -14.938 -24.031 -18.547 1 96.44 107 LYS A C 1
ATOM 817 O O . LYS A 1 107 ? -16.156 -23.812 -18.469 1 96.44 107 LYS A O 1
ATOM 822 N N . GLU A 1 108 ? -14.047 -23.75 -17.594 1 95.88 108 GLU A N 1
ATOM 823 C CA . GLU A 1 108 ? -14.484 -23.156 -16.328 1 95.88 108 GLU A CA 1
ATOM 824 C C . GLU A 1 108 ? -14.594 -21.641 -16.453 1 95.88 108 GLU A C 1
ATOM 826 O O . GLU A 1 108 ? -15.281 -21 -15.656 1 95.88 108 GLU A O 1
ATOM 831 N N . TRP A 1 109 ? -13.867 -21.062 -17.453 1 97.19 109 TRP A N 1
ATOM 832 C CA . TRP A 1 109 ? -13.852 -19.609 -17.641 1 97.19 109 TRP A CA 1
ATOM 833 C C . TRP A 1 109 ? -15.164 -19.125 -18.234 1 97.19 109 TRP A C 1
ATOM 835 O O . TRP A 1 109 ? -15.375 -19.219 -19.453 1 97.19 109 TRP A O 1
ATOM 845 N N . SER A 1 110 ? -16.047 -18.531 -17.438 1 96.44 110 SER A N 1
ATOM 846 C CA . SER A 1 110 ? -17.359 -18.078 -17.891 1 96.44 110 SER A CA 1
ATOM 847 C C . SER A 1 110 ? -17.328 -16.609 -18.266 1 96.44 110 SER A C 1
ATOM 849 O O . SER A 1 110 ? -16.297 -15.945 -18.141 1 96.44 110 SER A O 1
ATOM 851 N N . LYS A 1 111 ? -18.438 -16.062 -18.688 1 96.69 111 LYS A N 1
ATOM 852 C CA . LYS A 1 111 ? -18.578 -14.664 -19.062 1 96.69 111 LYS A CA 1
ATOM 853 C C . LYS A 1 111 ? -18.391 -13.742 -17.859 1 96.69 111 LYS A C 1
ATOM 855 O O . LYS A 1 111 ? -18.172 -12.539 -18.031 1 96.69 111 LYS A O 1
ATOM 860 N N . ASP A 1 112 ? -18.406 -14.359 -16.672 1 95.88 112 ASP A N 1
ATOM 861 C CA . ASP A 1 112 ? -18.375 -13.555 -15.445 1 95.88 112 ASP A CA 1
ATOM 862 C C . ASP A 1 112 ? -16.984 -13.586 -14.805 1 95.88 112 ASP A C 1
ATOM 864 O O . ASP A 1 112 ? -16.781 -13.062 -13.703 1 95.88 112 ASP A O 1
ATOM 868 N N . HIS A 1 113 ? -16.078 -14.125 -15.492 1 97.75 113 HIS A N 1
ATOM 869 C CA . HIS A 1 113 ? -14.75 -14.25 -14.898 1 97.75 113 HIS A CA 1
ATOM 870 C C . HIS A 1 113 ? -13.82 -13.148 -15.383 1 97.75 113 HIS A C 1
ATOM 872 O O . HIS A 1 113 ? -13.875 -12.758 -16.562 1 97.75 113 HIS A O 1
ATOM 878 N N . VAL A 1 114 ? -13.031 -12.625 -14.477 1 98.25 114 VAL A N 1
ATOM 879 C CA . VAL A 1 114 ? -11.969 -11.664 -14.758 1 98.25 114 VAL A CA 1
ATOM 880 C C . VAL A 1 114 ? -10.625 -12.242 -14.297 1 98.25 114 VAL A C 1
ATOM 882 O O . VAL A 1 114 ? -10.516 -12.758 -13.188 1 98.25 114 VAL A O 1
ATOM 885 N N . GLY A 1 115 ? -9.664 -12.172 -15.172 1 98.25 115 GLY A N 1
ATOM 886 C CA . GLY A 1 115 ? -8.328 -12.625 -14.836 1 98.25 115 GLY A CA 1
ATOM 887 C C . GLY A 1 115 ? -7.391 -11.5 -14.445 1 98.25 115 GLY A C 1
ATOM 888 O O . GLY A 1 115 ? -7.441 -10.414 -15.031 1 98.25 115 GLY A O 1
ATOM 889 N N . PHE A 1 116 ? -6.547 -11.805 -13.477 1 98.25 116 PHE A N 1
ATOM 890 C CA . PHE A 1 116 ? -5.543 -10.867 -12.977 1 98.25 116 PHE A CA 1
ATOM 891 C C . PHE A 1 116 ? -4.16 -11.516 -12.977 1 98.25 116 PHE A C 1
ATOM 893 O O . PHE A 1 116 ? -4 -12.648 -12.523 1 98.25 116 PHE A O 1
ATOM 900 N N . LEU A 1 117 ? -3.213 -10.805 -13.539 1 97.25 117 LEU A N 1
ATOM 901 C CA . LEU A 1 117 ? -1.818 -11.203 -13.398 1 97.25 117 LEU A CA 1
ATOM 902 C C . LEU A 1 117 ? -1.113 -10.367 -12.336 1 97.25 117 LEU A C 1
ATOM 904 O O . LEU A 1 117 ? -1.192 -9.133 -12.367 1 97.25 117 LEU A O 1
ATOM 908 N N . VAL A 1 118 ? -0.442 -11.023 -11.438 1 95.56 118 VAL A N 1
ATOM 909 C CA . VAL A 1 118 ? 0.253 -10.398 -10.32 1 95.56 118 VAL A CA 1
ATOM 910 C C . VAL A 1 118 ? 1.736 -10.758 -10.367 1 95.56 118 VAL A C 1
ATOM 912 O O . VAL A 1 118 ? 2.096 -11.914 -10.586 1 95.56 118 VAL A O 1
ATOM 915 N N . GLY A 1 119 ? 2.543 -9.75 -10.141 1 91.06 119 GLY A N 1
ATOM 916 C CA . GLY A 1 119 ? 3.984 -9.945 -10.203 1 91.06 119 GLY A CA 1
ATOM 917 C C . GLY A 1 119 ? 4.504 -10.914 -9.164 1 91.06 119 GLY A C 1
ATOM 918 O O . GLY A 1 119 ? 3.941 -11.023 -8.07 1 91.06 119 GLY A O 1
ATOM 919 N N . CYS A 1 120 ? 5.695 -11.5 -9.516 1 84.94 120 CYS A N 1
ATOM 920 C CA . CYS A 1 120 ? 6.305 -12.445 -8.594 1 84.94 120 CYS A CA 1
ATOM 921 C C . CYS A 1 120 ? 7.641 -11.93 -8.078 1 84.94 120 CYS A C 1
ATOM 923 O O . CYS A 1 120 ? 8.195 -10.977 -8.633 1 84.94 120 CYS A O 1
ATOM 925 N N . SER A 1 121 ? 8.219 -12.477 -6.992 1 74.88 121 SER A N 1
ATOM 926 C CA . SER A 1 121 ? 9.461 -12.078 -6.336 1 74.88 121 SER A CA 1
ATOM 927 C C . SER A 1 121 ? 10.68 -12.625 -7.074 1 74.88 121 SER A C 1
ATOM 929 O O . SER A 1 121 ? 11.812 -12.477 -6.609 1 74.88 121 SER A O 1
ATOM 931 N N . PHE A 1 122 ? 10.617 -13.078 -8.266 1 75.31 122 PHE A N 1
ATOM 932 C CA . PHE A 1 122 ? 11.742 -13.734 -8.914 1 75.31 122 PHE A CA 1
ATOM 933 C C . PHE A 1 122 ? 12.453 -12.781 -9.875 1 75.31 122 PHE A C 1
ATOM 935 O O . PHE A 1 122 ? 13.594 -13.023 -10.266 1 75.31 122 PHE A O 1
ATOM 942 N N . SER A 1 123 ? 11.906 -11.641 -10.117 1 78.44 123 SER A N 1
ATOM 943 C CA . SER A 1 123 ? 12.414 -10.773 -11.172 1 78.44 123 SER A CA 1
ATOM 944 C C . SER A 1 123 ? 13.688 -10.055 -10.742 1 78.44 123 SER A C 1
ATOM 946 O O . SER A 1 123 ? 14.555 -9.766 -11.57 1 78.44 123 SER A O 1
ATOM 948 N N . PHE A 1 124 ? 13.836 -9.867 -9.461 1 88.31 124 PHE A N 1
ATOM 949 C CA . PHE A 1 124 ? 15.008 -9.125 -9.023 1 88.31 124 PHE A CA 1
ATOM 950 C C . PHE A 1 124 ? 16.172 -10.062 -8.75 1 88.31 124 PHE A C 1
ATOM 952 O O . PHE A 1 124 ? 17.297 -9.609 -8.508 1 88.31 124 PHE A O 1
ATOM 959 N N . GLU A 1 125 ? 15.953 -11.367 -8.844 1 87.75 125 GLU A N 1
ATOM 960 C CA . GLU A 1 125 ? 16.969 -12.344 -8.469 1 87.75 125 GLU A CA 1
ATOM 961 C C . GLU A 1 125 ? 18.156 -12.297 -9.422 1 87.75 125 GLU A C 1
ATOM 963 O O . GLU A 1 125 ? 19.312 -12.453 -9 1 87.75 125 GLU A O 1
ATOM 968 N N . PHE A 1 126 ? 17.844 -12.117 -10.648 1 84.62 126 PHE A N 1
ATOM 969 C CA . PHE A 1 126 ? 18.922 -12.016 -11.617 1 84.62 126 PHE A CA 1
ATOM 970 C C . PHE A 1 126 ? 19.797 -10.797 -11.336 1 84.62 126 PHE A C 1
ATOM 972 O O . PHE A 1 126 ? 21.031 -10.883 -11.398 1 84.62 126 PHE A O 1
ATOM 979 N N . ALA A 1 127 ? 19.141 -9.719 -11.023 1 90.81 127 ALA A N 1
ATOM 980 C CA . ALA A 1 127 ? 19.875 -8.5 -10.695 1 90.81 127 ALA A CA 1
ATOM 981 C C . ALA A 1 127 ? 20.75 -8.703 -9.469 1 90.81 127 ALA A C 1
ATOM 983 O O . ALA A 1 127 ? 21.891 -8.234 -9.43 1 90.81 127 ALA A O 1
ATOM 984 N N . LEU A 1 128 ? 20.234 -9.367 -8.492 1 94.5 128 LEU A N 1
ATOM 985 C CA . LEU A 1 128 ? 21.016 -9.688 -7.301 1 94.5 128 LEU A CA 1
ATOM 986 C C . LEU A 1 128 ? 22.203 -10.562 -7.652 1 94.5 128 LEU A C 1
ATOM 988 O O . LEU A 1 128 ? 23.312 -10.336 -7.164 1 94.5 128 LEU A O 1
ATOM 992 N N . SER A 1 129 ? 22 -11.508 -8.531 1 92.31 129 SER A N 1
ATOM 993 C CA . SER A 1 129 ? 23.078 -12.414 -8.945 1 92.31 129 SER A CA 1
ATOM 994 C C . SER A 1 129 ? 24.188 -11.664 -9.648 1 92.31 129 SER A C 1
ATOM 996 O O . SER A 1 129 ? 25.375 -11.906 -9.383 1 92.31 129 SER A O 1
ATOM 998 N N . LYS A 1 130 ? 23.828 -10.766 -10.484 1 92.06 130 LYS A N 1
ATOM 999 C CA . LYS A 1 130 ? 24.812 -9.969 -11.219 1 92.06 130 LYS A CA 1
ATOM 1000 C C . LYS A 1 130 ? 25.672 -9.148 -10.266 1 92.06 130 LYS A C 1
ATOM 1002 O O . LYS A 1 130 ? 26.828 -8.852 -10.562 1 92.06 130 LYS A O 1
ATOM 1007 N N . ALA A 1 131 ? 25.125 -8.867 -9.117 1 95.25 131 ALA A N 1
ATOM 1008 C CA . ALA A 1 131 ? 25.828 -8.039 -8.148 1 95.25 131 ALA A CA 1
ATOM 1009 C C . ALA A 1 131 ? 26.594 -8.898 -7.145 1 95.25 131 ALA A C 1
ATOM 1011 O O . ALA A 1 131 ? 27.141 -8.383 -6.168 1 95.25 131 ALA A O 1
ATOM 1012 N N . GLY A 1 132 ? 26.578 -10.203 -7.348 1 95.5 132 GLY A N 1
ATOM 1013 C CA . GLY A 1 132 ? 27.312 -11.094 -6.461 1 95.5 132 GLY A CA 1
ATOM 1014 C C . GLY A 1 132 ? 26.516 -11.492 -5.23 1 95.5 132 GLY A C 1
ATOM 1015 O O . GLY A 1 132 ? 27.078 -12 -4.258 1 95.5 132 GLY A O 1
ATOM 1016 N N . LEU A 1 133 ? 25.281 -11.203 -5.234 1 96.69 133 LEU A N 1
ATOM 1017 C CA . LEU A 1 133 ? 24.375 -11.516 -4.129 1 96.69 133 LEU A CA 1
ATOM 1018 C C . LEU A 1 133 ? 23.328 -12.531 -4.559 1 96.69 133 LEU A C 1
ATOM 1020 O O . LEU A 1 133 ? 22.125 -12.32 -4.344 1 96.69 133 LEU A O 1
ATOM 1024 N N . THR A 1 134 ? 23.766 -13.633 -5.121 1 94.12 134 THR A N 1
ATOM 1025 C CA . THR A 1 134 ? 22.891 -14.648 -5.699 1 94.12 134 THR A CA 1
ATOM 1026 C C . THR A 1 134 ? 22 -15.266 -4.621 1 94.12 134 THR A C 1
ATOM 1028 O O . THR A 1 134 ? 22.5 -15.766 -3.609 1 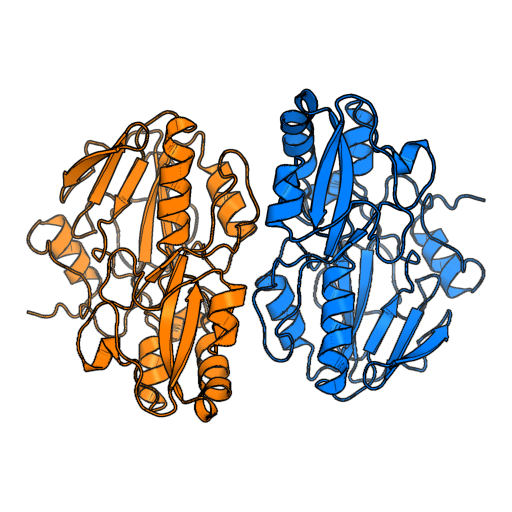94.12 134 THR A O 1
ATOM 1031 N N . PRO A 1 135 ? 20.734 -15.18 -4.844 1 92.88 135 PRO A N 1
ATOM 1032 C CA . PRO A 1 135 ? 19.844 -15.859 -3.889 1 92.88 135 PRO A CA 1
ATOM 1033 C C . PRO A 1 135 ? 20.141 -17.359 -3.777 1 92.88 135 PRO A C 1
ATOM 1035 O O . PRO A 1 135 ? 20.375 -18.016 -4.789 1 92.88 135 PRO A O 1
ATOM 1038 N N . ARG A 1 136 ? 20.141 -17.797 -2.59 1 91.88 136 ARG A N 1
ATOM 1039 C CA . ARG A 1 136 ? 20.516 -19.188 -2.354 1 91.88 136 ARG A CA 1
ATOM 1040 C C . ARG A 1 136 ? 19.562 -20.156 -3.064 1 91.88 136 ARG A C 1
ATOM 1042 O O . ARG A 1 136 ? 19.984 -21.203 -3.547 1 91.88 136 ARG A O 1
ATOM 1049 N N . ASN A 1 137 ? 18.219 -19.844 -3.098 1 87.19 137 ASN A N 1
ATOM 1050 C CA . ASN A 1 137 ? 17.266 -20.703 -3.787 1 87.19 137 ASN A CA 1
ATOM 1051 C C . ASN A 1 137 ? 17.625 -20.875 -5.258 1 87.19 137 ASN A C 1
ATOM 1053 O O . ASN A 1 137 ? 17.422 -21.953 -5.828 1 87.19 137 ASN A O 1
ATOM 1057 N N . MET A 1 138 ? 18.125 -19.844 -5.875 1 83.81 138 MET A N 1
ATOM 1058 C CA . MET A 1 138 ? 18.547 -19.906 -7.27 1 83.81 138 MET A CA 1
ATOM 1059 C C . MET A 1 138 ? 19.75 -20.812 -7.426 1 83.81 138 MET A C 1
ATOM 1061 O O . MET A 1 138 ? 19.812 -21.641 -8.344 1 83.81 138 MET A O 1
ATOM 1065 N N . SER A 1 139 ? 20.766 -20.719 -6.547 1 85 139 SER A N 1
ATOM 1066 C CA . SER A 1 139 ? 22.016 -21.469 -6.664 1 85 139 SER A CA 1
ATOM 1067 C C . SER A 1 139 ? 21.812 -22.938 -6.297 1 85 139 SER A C 1
ATOM 1069 O O . SER A 1 139 ? 22.469 -23.812 -6.859 1 85 139 SER A O 1
ATOM 1071 N N . GLN A 1 140 ? 20.875 -23.203 -5.438 1 86 140 GLN A N 1
ATOM 1072 C CA . GLN A 1 140 ? 20.734 -24.562 -4.934 1 86 140 GLN A CA 1
ATOM 1073 C C . GLN A 1 140 ? 19.484 -25.234 -5.504 1 86 140 GLN A C 1
ATOM 1075 O O . GLN A 1 140 ? 19.266 -26.422 -5.301 1 86 140 GLN A O 1
ATOM 1080 N N . GLY A 1 141 ? 18.625 -24.438 -6.109 1 79.12 141 GLY A N 1
ATOM 1081 C CA . GLY A 1 141 ? 17.5 -25 -6.852 1 79.12 141 GLY A CA 1
ATOM 1082 C C . GLY A 1 141 ? 16.359 -25.438 -5.961 1 79.12 141 GLY A C 1
ATOM 1083 O O . GLY A 1 141 ? 15.852 -26.547 -6.09 1 79.12 141 GLY A O 1
ATOM 1084 N N . PHE A 1 142 ? 15.984 -24.547 -5.031 1 80.19 142 PHE A N 1
ATOM 1085 C CA . PHE A 1 142 ? 14.82 -24.844 -4.195 1 80.19 142 PHE A CA 1
ATOM 1086 C C . PHE A 1 142 ? 13.82 -23.688 -4.223 1 80.19 142 PHE A C 1
ATOM 1088 O O . PHE A 1 142 ? 14.125 -22.609 -4.738 1 80.19 142 PHE A O 1
ATOM 1095 N N . THR A 1 143 ? 12.688 -24.016 -3.746 1 83.62 143 THR A N 1
ATOM 1096 C CA . THR A 1 143 ? 11.648 -23 -3.646 1 83.62 143 THR A CA 1
ATOM 1097 C C . THR A 1 143 ? 11.922 -22.062 -2.471 1 83.62 143 THR A C 1
ATOM 1099 O O . THR A 1 143 ? 12.297 -22.516 -1.387 1 83.62 143 THR A O 1
ATOM 1102 N N . VAL A 1 144 ? 11.773 -20.891 -2.73 1 89.44 144 VAL A N 1
ATOM 1103 C CA . VAL A 1 144 ? 12 -19.891 -1.689 1 89.44 144 VAL A CA 1
ATOM 1104 C C . VAL A 1 144 ? 11.031 -20.125 -0.529 1 89.44 144 VAL A C 1
ATOM 1106 O O . VAL A 1 144 ? 9.844 -20.375 -0.742 1 89.44 144 VAL A O 1
ATOM 1109 N N . PRO A 1 145 ? 11.5 -20.125 0.676 1 93.56 145 PRO A N 1
ATOM 1110 C CA . PRO A 1 145 ? 10.578 -20.281 1.805 1 93.56 145 PRO A CA 1
ATOM 1111 C C . PRO A 1 145 ? 9.539 -19.156 1.872 1 93.56 145 PRO A C 1
ATOM 1113 O O . PRO A 1 145 ? 9.859 -18 1.596 1 93.56 145 PRO A O 1
ATOM 1116 N N . MET A 1 146 ? 8.383 -19.531 2.234 1 94.06 146 MET A N 1
ATOM 1117 C CA . MET A 1 146 ? 7.277 -18.578 2.373 1 94.06 146 MET A CA 1
ATOM 1118 C C . MET A 1 146 ? 6.625 -18.703 3.746 1 94.06 146 MET A C 1
ATOM 1120 O O . MET A 1 146 ? 6.57 -19.797 4.316 1 94.06 146 MET A O 1
ATOM 1124 N N . TYR A 1 147 ? 6.148 -17.594 4.238 1 96.56 147 TYR A N 1
ATOM 1125 C CA . TYR A 1 147 ? 5.57 -17.578 5.578 1 96.56 147 TYR A CA 1
ATOM 1126 C C . TYR A 1 147 ? 4.277 -16.781 5.605 1 96.56 147 TYR A C 1
ATOM 1128 O O . TYR A 1 147 ? 4.172 -15.734 4.957 1 96.56 147 TYR A O 1
ATOM 1136 N N . HIS A 1 148 ? 3.35 -17.328 6.371 1 96.19 148 HIS A N 1
ATOM 1137 C CA . HIS A 1 148 ? 2.26 -16.469 6.816 1 96.19 148 HIS A CA 1
ATOM 1138 C C . HIS A 1 148 ? 2.744 -15.461 7.844 1 96.19 148 HIS A C 1
ATOM 1140 O O . HIS A 1 148 ? 3.592 -15.773 8.68 1 96.19 148 HIS A O 1
ATOM 1146 N N . THR A 1 149 ? 2.186 -14.258 7.773 1 97.75 149 THR A N 1
ATOM 1147 C CA . THR A 1 149 ? 2.553 -13.242 8.758 1 97.75 149 THR A CA 1
ATOM 1148 C C . THR A 1 149 ? 1.322 -12.75 9.508 1 97.75 149 THR A C 1
ATOM 1150 O O . THR A 1 149 ? 0.2 -13.172 9.219 1 97.75 149 THR A O 1
ATOM 1153 N N . LYS A 1 150 ? 1.591 -11.906 10.453 1 96.56 150 LYS A N 1
ATOM 1154 C CA . LYS A 1 150 ? 0.522 -11.203 11.164 1 96.56 150 LYS A CA 1
ATOM 1155 C C . LYS A 1 150 ? 0.393 -9.766 10.688 1 96.56 150 LYS A C 1
ATOM 1157 O O . LYS A 1 150 ? -0.229 -8.938 11.359 1 96.56 150 LYS A O 1
ATOM 1162 N N . LYS A 1 151 ? 1.036 -9.461 9.641 1 97.62 151 LYS A N 1
ATOM 1163 C CA . LYS A 1 151 ? 0.848 -8.164 9 1 97.62 151 LYS A CA 1
ATOM 1164 C C . LYS A 1 151 ? -0.387 -8.164 8.102 1 97.62 151 LYS A C 1
ATOM 1166 O O . LYS A 1 151 ? -0.374 -8.758 7.02 1 97.62 151 LYS A O 1
ATOM 1171 N N . TYR A 1 152 ? -1.396 -7.465 8.5 1 97.94 152 TYR A N 1
ATOM 1172 C CA . TYR A 1 152 ? -2.674 -7.492 7.801 1 97.94 152 TYR A CA 1
ATOM 1173 C C . TYR A 1 152 ? -2.639 -6.59 6.57 1 97.94 152 TYR A C 1
ATOM 1175 O O . TYR A 1 152 ? -2.025 -5.523 6.59 1 97.94 152 TYR A O 1
ATOM 1183 N N . LEU A 1 153 ? -3.322 -7.043 5.527 1 98.25 153 LEU A N 1
ATOM 1184 C CA . LEU A 1 153 ? -3.604 -6.195 4.371 1 98.25 153 LEU A CA 1
ATOM 1185 C C . LEU A 1 153 ? -4.605 -5.105 4.73 1 98.25 153 LEU A C 1
ATOM 1187 O O . LEU A 1 153 ? -5.41 -5.273 5.652 1 98.25 153 LEU A O 1
ATOM 1191 N N . ASP A 1 154 ? -4.477 -3.949 4.07 1 98.31 154 ASP A N 1
ATOM 1192 C CA . ASP A 1 154 ? -5.586 -3.004 4.109 1 98.31 154 ASP A CA 1
ATOM 1193 C C . ASP A 1 154 ? -6.797 -3.545 3.346 1 98.31 154 ASP A C 1
ATOM 1195 O O . ASP A 1 154 ? -6.699 -3.854 2.156 1 98.31 154 ASP A O 1
ATOM 1199 N N . PRO A 1 155 ? -7.918 -3.682 3.996 1 97.94 155 PRO A N 1
ATOM 1200 C CA . PRO A 1 155 ? -9.055 -4.391 3.398 1 97.94 155 PRO A CA 1
ATOM 1201 C C . PRO A 1 155 ? -9.656 -3.639 2.215 1 97.94 155 PRO A C 1
ATOM 1203 O O . PRO A 1 155 ? -9.43 -2.436 2.061 1 97.94 155 PRO A O 1
ATOM 1206 N N . ALA A 1 156 ? -10.406 -4.371 1.4 1 97.88 156 ALA A N 1
ATOM 1207 C CA . ALA A 1 156 ? -11.156 -3.85 0.26 1 97.88 156 ALA A CA 1
ATOM 1208 C C . ALA A 1 156 ? -12.359 -4.734 -0.057 1 97.88 156 ALA A C 1
ATOM 1210 O O . ALA A 1 156 ? -12.203 -5.887 -0.464 1 97.88 156 ALA A O 1
ATOM 1211 N N . GLY A 1 157 ? -13.531 -4.188 0.136 1 96.62 157 GLY A N 1
ATOM 1212 C CA . GLY A 1 157 ? -14.75 -4.941 -0.102 1 96.62 157 GLY A CA 1
ATOM 1213 C C . GLY A 1 157 ? -14.789 -6.262 0.645 1 96.62 157 GLY A C 1
ATOM 1214 O O . GLY A 1 157 ? -14.641 -6.293 1.868 1 96.62 157 GLY A O 1
ATOM 1215 N N . VAL A 1 158 ? -14.883 -7.371 -0.125 1 95.25 158 VAL A N 1
ATOM 1216 C CA . VAL A 1 158 ? -15.062 -8.688 0.476 1 95.25 158 VAL A CA 1
ATOM 1217 C C . VAL A 1 158 ? -13.742 -9.18 1.062 1 95.25 158 VAL A C 1
ATOM 1219 O O . VAL A 1 158 ? -13.719 -10.148 1.823 1 95.25 158 VAL A O 1
ATOM 1222 N N . PHE A 1 159 ? -12.672 -8.578 0.709 1 96.06 159 PHE A N 1
ATOM 1223 C CA . PHE A 1 159 ? -11.367 -8.992 1.188 1 96.06 159 PHE A CA 1
ATOM 1224 C C . PHE A 1 159 ? -11.023 -8.312 2.506 1 96.06 159 PHE A C 1
ATOM 1226 O O . PHE A 1 159 ? -10.508 -7.191 2.516 1 96.06 159 PHE A O 1
ATOM 1233 N N . THR A 1 160 ? -11.297 -9.016 3.6 1 95.69 160 THR A N 1
ATOM 1234 C CA . THR A 1 160 ? -11.039 -8.508 4.941 1 95.69 160 THR A CA 1
ATOM 1235 C C . THR A 1 160 ? -10.25 -9.523 5.766 1 95.69 160 THR A C 1
ATOM 1237 O O . THR A 1 160 ? -10.336 -10.727 5.52 1 95.69 160 THR A O 1
ATOM 1240 N N . ASN A 1 161 ? -9.43 -9.07 6.59 1 94 161 ASN A N 1
ATOM 1241 C CA . ASN A 1 161 ? -8.727 -9.883 7.578 1 94 161 ASN A CA 1
ATOM 1242 C C . ASN A 1 161 ? -7.719 -10.82 6.914 1 94 161 ASN A C 1
ATOM 1244 O O . ASN A 1 161 ? -7.504 -11.938 7.387 1 94 161 ASN A O 1
ATOM 1248 N N . SER A 1 162 ? -7.23 -10.422 5.754 1 95.44 162 SER A N 1
ATOM 1249 C CA . SER A 1 162 ? -6.164 -11.164 5.09 1 95.44 162 SER A CA 1
ATOM 1250 C C . SER A 1 162 ? -4.789 -10.617 5.465 1 95.44 162 SER A C 1
ATOM 1252 O O . SER A 1 162 ? -4.66 -9.445 5.816 1 95.44 162 SER A O 1
ATOM 1254 N N . THR A 1 163 ? -3.854 -11.477 5.375 1 97.25 163 THR A N 1
ATOM 1255 C CA . THR A 1 163 ? -2.529 -11.07 5.832 1 97.25 163 THR A CA 1
ATOM 1256 C C . THR A 1 163 ? -1.497 -11.25 4.723 1 97.25 163 THR A C 1
ATOM 1258 O O . THR A 1 163 ? -1.752 -11.945 3.738 1 97.25 163 THR A O 1
ATOM 1261 N N . TYR A 1 164 ? -0.365 -10.609 4.898 1 97.81 164 TYR A N 1
ATOM 1262 C CA . TYR A 1 164 ? 0.792 -10.797 4.027 1 97.81 164 TYR A CA 1
ATOM 1263 C C . TYR A 1 164 ? 1.29 -12.234 4.078 1 97.81 164 TYR A C 1
ATOM 1265 O O . TYR A 1 164 ? 1.344 -12.844 5.152 1 97.81 164 TYR A O 1
ATOM 1273 N N . VAL A 1 165 ? 1.582 -12.711 2.908 1 95.44 165 VAL A N 1
ATOM 1274 C CA . VAL A 1 165 ? 2.549 -13.797 2.795 1 95.44 165 VAL A CA 1
ATOM 1275 C C . VAL A 1 165 ? 3.891 -13.242 2.316 1 95.44 165 VAL A C 1
ATOM 1277 O O . VAL A 1 165 ? 3.938 -12.367 1.447 1 95.44 165 VAL A O 1
ATOM 1280 N N . VAL A 1 166 ? 4.969 -13.766 2.977 1 96.62 166 VAL A N 1
ATOM 1281 C CA . VAL A 1 166 ? 6.277 -13.242 2.605 1 96.62 166 VAL A CA 1
ATOM 1282 C C . VAL A 1 166 ? 7.184 -14.383 2.158 1 96.62 166 VAL A C 1
ATOM 1284 O O . VAL A 1 166 ? 6.988 -15.531 2.564 1 96.62 166 VAL A O 1
ATOM 1287 N N . SER A 1 167 ? 8.016 -14.078 1.232 1 94.56 167 SER A N 1
ATOM 1288 C CA . SER A 1 167 ? 9.133 -14.953 0.891 1 94.56 167 SER A CA 1
ATOM 1289 C C . SER A 1 167 ? 10.406 -14.523 1.61 1 94.56 167 SER A C 1
ATOM 1291 O O . SER A 1 167 ? 10.57 -13.352 1.956 1 94.56 167 SER A O 1
ATOM 1293 N N . MET A 1 168 ? 11.266 -15.492 1.833 1 96.31 168 MET A N 1
ATOM 1294 C CA . MET A 1 168 ? 12.461 -15.188 2.615 1 96.31 168 MET A CA 1
ATOM 1295 C C . MET A 1 168 ? 13.719 -15.656 1.893 1 96.31 168 MET A C 1
ATOM 1297 O O . MET A 1 168 ? 13.742 -16.75 1.319 1 96.31 168 MET A O 1
ATOM 1301 N N . ARG A 1 169 ? 14.688 -14.812 1.822 1 95.69 169 ARG A N 1
ATOM 1302 C CA . ARG A 1 169 ? 16.031 -15.156 1.368 1 95.69 169 ARG A CA 1
ATOM 1303 C C . ARG A 1 169 ? 17.078 -14.719 2.385 1 95.69 169 ARG A C 1
ATOM 1305 O O . ARG A 1 169 ? 17 -13.617 2.928 1 95.69 169 ARG A O 1
ATOM 1312 N N . PRO A 1 170 ? 18 -15.586 2.662 1 97.31 170 PRO A N 1
ATOM 1313 C CA . PRO A 1 170 ? 19.047 -15.227 3.621 1 97.31 170 PRO A CA 1
ATOM 1314 C C . PRO A 1 170 ? 20.141 -14.359 3.002 1 97.31 170 PRO A C 1
ATOM 1316 O O . PRO A 1 170 ? 20.562 -14.609 1.874 1 97.31 170 PRO A O 1
ATOM 1319 N N . TYR A 1 171 ? 20.547 -13.375 3.711 1 98.12 171 TYR A N 1
ATOM 1320 C CA . TYR A 1 171 ? 21.703 -12.555 3.348 1 98.12 171 TYR A CA 1
ATOM 1321 C C . TYR A 1 171 ? 22.5 -12.172 4.582 1 98.12 171 TYR A C 1
ATOM 1323 O O . TYR A 1 171 ? 21.984 -12.188 5.699 1 98.12 171 TYR A O 1
ATOM 1331 N N . LYS A 1 172 ? 23.797 -11.891 4.336 1 97.94 172 LYS A N 1
ATOM 1332 C CA . LYS A 1 172 ? 24.594 -11.32 5.414 1 97.94 172 LYS A CA 1
ATOM 1333 C C . LYS A 1 172 ? 24.125 -9.914 5.762 1 97.94 172 LYS A C 1
ATOM 1335 O O . LYS A 1 172 ? 23.75 -9.133 4.879 1 97.94 172 LYS A O 1
ATOM 1340 N N . LEU A 1 173 ? 24.188 -9.594 7.047 1 96 173 LEU A N 1
ATOM 1341 C CA . LEU A 1 173 ? 23.719 -8.297 7.539 1 96 173 LEU A CA 1
ATOM 1342 C C . LEU A 1 173 ? 24.391 -7.156 6.781 1 96 173 LEU A C 1
ATOM 1344 O O . LEU A 1 173 ? 23.734 -6.172 6.434 1 96 173 LEU A O 1
ATOM 1348 N N . LYS A 1 174 ? 25.625 -7.25 6.516 1 96.19 174 LYS A N 1
ATOM 1349 C CA . LYS A 1 174 ? 26.406 -6.195 5.879 1 96.19 174 LYS A CA 1
ATOM 1350 C C . LYS A 1 174 ? 25.938 -5.957 4.445 1 96.19 174 LYS A C 1
ATOM 1352 O O . LYS A 1 174 ? 26.203 -4.902 3.867 1 96.19 174 LYS A O 1
ATOM 1357 N N . ASP A 1 175 ? 25.234 -6.926 3.82 1 97.88 175 ASP A N 1
ATOM 1358 C CA . ASP A 1 175 ? 24.859 -6.852 2.416 1 97.88 175 ASP A CA 1
ATOM 1359 C C . ASP A 1 175 ? 23.453 -6.254 2.26 1 97.88 175 ASP A C 1
ATOM 1361 O O . ASP A 1 175 ? 23.031 -5.934 1.146 1 97.88 175 ASP A O 1
ATOM 1365 N N . ILE A 1 176 ? 22.734 -6.023 3.332 1 97.5 176 ILE A N 1
ATOM 1366 C CA . ILE A 1 176 ? 21.328 -5.656 3.305 1 97.5 176 ILE A CA 1
ATOM 1367 C C . ILE A 1 176 ? 21.156 -4.312 2.6 1 97.5 176 ILE A C 1
ATOM 1369 O O . ILE A 1 176 ? 20.281 -4.156 1.748 1 97.5 176 ILE A O 1
ATOM 1373 N N . PRO A 1 177 ? 22.016 -3.293 2.906 1 97.06 177 PRO A N 1
ATOM 1374 C CA . PRO A 1 177 ? 21.844 -2.029 2.186 1 97.06 177 PRO A CA 1
ATOM 1375 C C . PRO A 1 177 ? 21.938 -2.195 0.67 1 97.06 177 PRO A C 1
ATOM 1377 O O . PRO A 1 177 ? 21.156 -1.597 -0.074 1 97.06 177 PRO A O 1
ATOM 1380 N N . LYS A 1 178 ? 22.859 -3.021 0.213 1 97.81 178 LYS A N 1
ATOM 1381 C CA . LYS A 1 178 ? 23.031 -3.256 -1.218 1 97.81 178 LYS A CA 1
ATOM 1382 C C . LYS A 1 178 ? 21.844 -4.039 -1.791 1 97.81 178 LYS A C 1
ATOM 1384 O O . LYS A 1 178 ? 21.391 -3.758 -2.9 1 97.81 178 LYS A O 1
ATOM 1389 N N . VAL A 1 179 ? 21.328 -5.027 -1.067 1 97.75 179 VAL A N 1
ATOM 1390 C CA . VAL A 1 179 ? 20.156 -5.805 -1.466 1 97.75 179 VAL A CA 1
ATOM 1391 C C . VAL A 1 179 ? 18.969 -4.875 -1.661 1 97.75 179 VAL A C 1
ATOM 1393 O O . VAL A 1 179 ? 18.266 -4.961 -2.674 1 97.75 179 VAL A O 1
ATOM 1396 N N . ARG A 1 180 ? 18.797 -3.951 -0.732 1 97.69 180 ARG A N 1
ATOM 1397 C CA . ARG A 1 180 ? 17.703 -2.996 -0.804 1 97.69 180 ARG A CA 1
ATOM 1398 C C . ARG A 1 180 ? 17.859 -2.062 -2 1 97.69 180 ARG A C 1
ATOM 1400 O O . ARG A 1 180 ? 16.906 -1.815 -2.736 1 97.69 180 ARG A O 1
ATOM 1407 N N . GLU A 1 181 ? 19.016 -1.642 -2.207 1 96.94 181 GLU A N 1
ATOM 1408 C CA . GLU A 1 181 ? 19.312 -0.726 -3.307 1 96.94 181 GLU A CA 1
ATOM 1409 C C . GLU A 1 181 ? 19.016 -1.37 -4.656 1 96.94 181 GLU A C 1
ATOM 1411 O O . GLU A 1 181 ? 18.453 -0.728 -5.547 1 96.94 181 GLU A O 1
ATOM 1416 N N . ILE A 1 182 ? 19.344 -2.6 -4.801 1 95.88 182 ILE A N 1
ATOM 1417 C CA . ILE A 1 182 ? 19.156 -3.311 -6.062 1 95.88 182 ILE A CA 1
ATOM 1418 C C . ILE A 1 182 ? 17.688 -3.594 -6.297 1 95.88 182 ILE A C 1
ATOM 1420 O O . ILE A 1 182 ? 17.156 -3.342 -7.383 1 95.88 182 ILE A O 1
ATOM 1424 N N . THR A 1 183 ? 16.984 -4.039 -5.258 1 95.88 183 THR A N 1
ATOM 1425 C CA . THR A 1 183 ? 15.641 -4.574 -5.453 1 95.88 183 THR A CA 1
ATOM 1426 C C . THR A 1 183 ? 14.609 -3.451 -5.465 1 95.88 183 THR A C 1
ATOM 1428 O O . THR A 1 183 ? 13.531 -3.6 -6.047 1 95.88 183 THR A O 1
ATOM 1431 N N . LYS A 1 184 ? 14.938 -2.27 -4.883 1 96 184 LYS A N 1
ATOM 1432 C CA . LYS A 1 184 ? 13.969 -1.182 -4.809 1 96 184 LYS A CA 1
ATOM 1433 C C . LYS A 1 184 ? 13.547 -0.724 -6.203 1 96 184 LYS A C 1
ATOM 1435 O O . LYS A 1 184 ? 12.484 -0.123 -6.371 1 96 184 LYS A O 1
ATOM 1440 N N . LYS A 1 185 ? 14.312 -1.064 -7.258 1 94.19 185 LYS A N 1
ATOM 1441 C CA . LYS A 1 185 ? 14.016 -0.665 -8.633 1 94.19 185 LYS A CA 1
ATOM 1442 C C . LYS A 1 185 ? 12.898 -1.515 -9.219 1 94.19 185 LYS A C 1
ATOM 1444 O O . LYS A 1 185 ? 12.297 -1.145 -10.234 1 94.19 185 LYS A O 1
ATOM 1449 N N . PHE A 1 186 ? 12.641 -2.631 -8.625 1 94 186 PHE A N 1
ATOM 1450 C CA . PHE A 1 186 ? 11.68 -3.588 -9.164 1 94 186 PHE A CA 1
ATOM 1451 C C . PHE A 1 186 ? 10.312 -3.416 -8.508 1 94 186 PHE A C 1
ATOM 1453 O O . PHE A 1 186 ? 9.719 -4.391 -8.047 1 94 186 PHE A O 1
ATOM 1460 N N . LYS A 1 187 ? 9.781 -2.219 -8.562 1 91.25 187 LYS A N 1
ATOM 1461 C CA . LYS A 1 187 ? 8.539 -1.822 -7.895 1 91.25 187 LYS A CA 1
ATOM 1462 C C . LYS A 1 187 ? 7.363 -2.656 -8.383 1 91.25 187 LYS A C 1
ATOM 1464 O O . LYS A 1 187 ? 6.531 -3.096 -7.59 1 91.25 187 LYS A O 1
ATOM 1469 N N . PRO A 1 188 ? 7.32 -2.982 -9.672 1 90.62 188 PRO A N 1
ATOM 1470 C CA . PRO A 1 188 ? 6.16 -3.734 -10.164 1 90.62 188 PRO A CA 1
ATOM 1471 C C . PRO A 1 188 ? 6.121 -5.164 -9.633 1 90.62 188 PRO A C 1
ATOM 1473 O O . PRO A 1 188 ? 5.113 -5.859 -9.789 1 90.62 188 PRO A O 1
ATOM 1476 N N . THR A 1 189 ? 7.305 -5.574 -9.039 1 90.44 189 THR A N 1
ATOM 1477 C CA . THR A 1 189 ? 7.375 -6.922 -8.484 1 90.44 189 THR A CA 1
ATOM 1478 C C . THR A 1 189 ? 7.84 -6.887 -7.031 1 90.44 189 THR A C 1
ATOM 1480 O O . THR A 1 189 ? 8.836 -7.523 -6.68 1 90.44 189 THR A O 1
ATOM 1483 N N . HIS A 1 190 ? 7.23 -6.199 -6.18 1 92.88 190 HIS A N 1
ATOM 1484 C CA . HIS A 1 190 ? 7.305 -6.141 -4.723 1 92.88 190 HIS A CA 1
ATOM 1485 C C . HIS A 1 190 ? 8.375 -5.156 -4.266 1 92.88 190 HIS A C 1
ATOM 1487 O O . HIS A 1 190 ? 8.336 -4.672 -3.131 1 92.88 190 HIS A O 1
ATOM 1493 N N . GLY A 1 191 ? 9.508 -4.945 -5.027 1 94.12 191 GLY A N 1
ATOM 1494 C CA . GLY A 1 191 ? 10.508 -3.949 -4.672 1 94.12 191 GLY A CA 1
ATOM 1495 C C . GLY A 1 191 ? 11.43 -4.398 -3.555 1 94.12 191 GLY A C 1
ATOM 1496 O O . GLY A 1 191 ? 11.859 -5.555 -3.525 1 94.12 191 GLY A O 1
ATOM 1497 N N . GLU A 1 192 ? 11.93 -3.457 -2.758 1 95.5 192 GLU A N 1
ATOM 1498 C CA . GLU A 1 192 ? 12.852 -3.807 -1.687 1 95.5 192 GLU A CA 1
ATOM 1499 C C . GLU A 1 192 ? 12.164 -4.629 -0.604 1 95.5 192 GLU A C 1
ATOM 1501 O O . GLU A 1 192 ? 10.93 -4.703 -0.566 1 95.5 192 GLU A O 1
ATOM 1506 N N . PRO A 1 193 ? 12.875 -5.277 0.287 1 97.5 193 PRO A N 1
ATOM 1507 C CA . PRO A 1 193 ? 12.289 -6.109 1.342 1 97.5 193 PRO A CA 1
ATOM 1508 C C . PRO A 1 193 ? 11.359 -5.324 2.26 1 97.5 193 PRO A C 1
ATOM 1510 O O . PRO A 1 193 ? 11.508 -4.109 2.408 1 97.5 193 PRO A O 1
ATOM 1513 N N . ILE A 1 194 ? 10.406 -6.027 2.826 1 98.12 194 ILE A N 1
ATOM 1514 C CA . ILE A 1 194 ? 9.477 -5.355 3.732 1 98.12 194 ILE A CA 1
ATOM 1515 C C . ILE A 1 194 ? 10.023 -5.406 5.156 1 98.12 194 ILE A C 1
ATOM 1517 O O . ILE A 1 194 ? 9.562 -4.68 6.035 1 98.12 194 ILE A O 1
ATOM 1521 N N . ASP A 1 195 ? 11 -6.332 5.418 1 98.31 195 ASP A N 1
ATOM 1522 C CA . ASP A 1 195 ? 11.617 -6.445 6.734 1 98.31 195 ASP A CA 1
ATOM 1523 C C . ASP A 1 195 ? 12.844 -7.355 6.688 1 98.31 195 ASP A C 1
ATOM 1525 O O . ASP A 1 195 ? 13.039 -8.102 5.723 1 98.31 195 ASP A O 1
ATOM 1529 N N . TRP A 1 196 ? 13.695 -7.273 7.66 1 98.25 196 TRP A N 1
ATOM 1530 C CA . TRP A 1 196 ? 14.898 -8.094 7.699 1 98.25 196 TRP A CA 1
ATOM 1531 C C . TRP A 1 196 ? 15.453 -8.18 9.117 1 98.25 196 TRP A C 1
ATOM 1533 O O . TRP A 1 196 ? 15.141 -7.344 9.961 1 98.25 196 TRP A O 1
ATOM 1543 N N . GLY A 1 197 ? 16.281 -9.172 9.398 1 97.38 197 GLY A N 1
ATOM 1544 C CA . GLY A 1 197 ? 16.844 -9.406 10.719 1 97.38 197 GLY A CA 1
ATOM 1545 C C . GLY A 1 197 ? 15.977 -10.305 11.578 1 97.38 197 GLY A C 1
ATOM 1546 O O . GLY A 1 197 ? 14.828 -10.578 11.242 1 97.38 197 GLY A O 1
ATOM 1547 N N . PHE A 1 198 ? 16.531 -10.781 12.703 1 96.44 198 PHE A N 1
ATOM 1548 C CA . PHE A 1 198 ? 15.812 -11.719 13.562 1 96.44 198 PHE A CA 1
ATOM 1549 C C . PHE A 1 198 ? 14.664 -11.016 14.273 1 96.44 198 PHE A C 1
ATOM 1551 O O . PHE A 1 198 ? 13.633 -11.633 14.555 1 96.44 198 PHE A O 1
ATOM 1558 N N . ASP A 1 199 ? 14.781 -9.734 14.508 1 96.81 199 ASP A N 1
ATOM 1559 C CA . ASP A 1 199 ? 13.688 -8.969 15.102 1 96.81 199 ASP A CA 1
ATOM 1560 C C . ASP A 1 199 ? 12.484 -8.922 14.172 1 96.81 199 ASP A C 1
ATOM 1562 O O . ASP A 1 199 ? 11.352 -8.727 14.617 1 96.81 199 ASP A O 1
ATOM 1566 N N . ALA A 1 200 ? 12.719 -9.055 12.867 1 97.44 200 ALA A N 1
ATOM 1567 C CA . ALA A 1 200 ? 11.641 -9.055 11.875 1 97.44 200 ALA A CA 1
ATOM 1568 C C . ALA A 1 200 ? 10.688 -10.219 12.094 1 97.44 200 ALA A C 1
ATOM 1570 O O . ALA A 1 200 ? 9.5 -10.133 11.781 1 97.44 200 ALA A O 1
ATOM 1571 N N . LEU A 1 201 ? 11.234 -11.367 12.656 1 97.19 201 LEU A N 1
ATOM 1572 C CA . LEU A 1 201 ? 10.391 -12.523 12.922 1 97.19 201 LEU A CA 1
ATOM 1573 C C . LEU A 1 201 ? 9.258 -12.156 13.883 1 97.19 201 LEU A C 1
ATOM 1575 O O . LEU A 1 201 ? 8.094 -12.445 13.609 1 97.19 201 LEU A O 1
ATOM 1579 N N . GLU A 1 202 ? 9.648 -11.43 14.891 1 95.56 202 GLU A N 1
ATOM 1580 C CA . GLU A 1 202 ? 8.648 -11 15.859 1 95.56 202 GLU A CA 1
ATOM 1581 C C . GLU A 1 202 ? 7.691 -9.977 15.242 1 95.56 202 GLU A C 1
ATOM 1583 O O . GLU A 1 202 ? 6.477 -10.078 15.414 1 95.56 202 GLU A O 1
ATOM 1588 N N . ARG A 1 203 ? 8.219 -9.062 14.508 1 96.75 203 ARG A N 1
ATOM 1589 C CA . ARG A 1 203 ? 7.406 -7.992 13.93 1 96.75 203 ARG A CA 1
ATOM 1590 C C . ARG A 1 203 ? 6.414 -8.555 12.914 1 96.75 203 ARG A C 1
ATOM 1592 O O . ARG A 1 203 ? 5.285 -8.07 12.812 1 96.75 203 ARG A O 1
ATOM 1599 N N . LEU A 1 204 ? 6.797 -9.609 12.219 1 97.81 204 LEU A N 1
ATOM 1600 C CA . LEU A 1 204 ? 5.953 -10.211 11.188 1 97.81 204 LEU A CA 1
ATOM 1601 C C . LEU A 1 204 ? 5.078 -11.312 11.773 1 97.81 204 LEU A C 1
ATOM 1603 O O . LEU A 1 204 ? 4.207 -11.852 11.094 1 97.81 204 LEU A O 1
ATOM 1607 N N . GLY A 1 205 ? 5.359 -11.672 13.016 1 97 205 GLY A N 1
ATOM 1608 C CA . GLY A 1 205 ? 4.598 -12.734 13.648 1 97 205 GLY A CA 1
ATOM 1609 C C . GLY A 1 205 ? 5 -14.117 13.18 1 97 205 GLY A C 1
ATOM 1610 O O . GLY A 1 205 ? 4.164 -15.016 13.094 1 97 205 GLY A O 1
ATOM 1611 N N . ILE A 1 206 ? 6.207 -14.266 12.734 1 97.56 206 ILE A N 1
ATOM 1612 C CA . ILE A 1 206 ? 6.746 -15.562 12.344 1 97.56 206 ILE A CA 1
ATOM 1613 C C . ILE A 1 206 ? 7.402 -16.234 13.547 1 97.56 206 ILE A C 1
ATOM 1615 O O . ILE A 1 206 ? 8.422 -15.758 14.047 1 97.56 206 ILE A O 1
ATOM 1619 N N . ASN A 1 207 ? 6.926 -17.328 14.031 1 96.44 207 ASN A N 1
ATOM 1620 C CA . ASN A 1 207 ? 7.391 -17.984 15.258 1 96.44 207 ASN A CA 1
ATOM 1621 C C . ASN A 1 207 ? 8.711 -18.719 15.031 1 96.44 207 ASN A C 1
ATOM 1623 O O . ASN A 1 207 ? 9.547 -18.781 15.938 1 96.44 207 ASN A O 1
ATOM 1627 N N . SER A 1 208 ? 8.75 -19.406 13.883 1 96.62 208 SER A N 1
ATOM 1628 C CA . SER A 1 208 ? 9.938 -20.188 13.547 1 96.62 208 SER A CA 1
ATOM 1629 C C . SER A 1 208 ? 10.188 -20.188 12.039 1 96.62 208 SER A C 1
ATOM 1631 O O . SER A 1 208 ? 9.242 -20.25 11.25 1 96.62 208 SER A O 1
ATOM 1633 N N . LEU A 1 209 ? 11.406 -20.125 11.695 1 96.75 209 LEU A N 1
ATOM 1634 C CA . LEU A 1 209 ? 11.773 -20.188 10.281 1 96.75 209 LEU A CA 1
ATOM 1635 C C . LEU A 1 209 ? 11.43 -21.562 9.711 1 96.75 209 LEU A C 1
ATOM 1637 O O . LEU A 1 209 ? 11.445 -21.75 8.492 1 96.75 209 LEU A O 1
ATOM 1641 N N . GLU A 1 210 ? 11.055 -22.516 10.602 1 96.31 210 GLU A N 1
ATOM 1642 C CA . GLU A 1 210 ? 10.656 -23.844 10.164 1 96.31 210 GLU A CA 1
ATOM 1643 C C . GLU A 1 210 ? 9.188 -23.859 9.742 1 96.31 210 GLU A C 1
ATOM 1645 O O . GLU A 1 210 ? 8.734 -24.812 9.086 1 96.31 210 GLU A O 1
ATOM 1650 N N . ASP A 1 211 ? 8.461 -22.875 10.078 1 96.44 211 ASP A N 1
ATOM 1651 C CA . ASP A 1 211 ? 7.02 -22.844 9.836 1 96.44 211 ASP A CA 1
ATOM 1652 C C . ASP A 1 211 ? 6.703 -22.281 8.453 1 96.44 211 ASP A C 1
ATOM 1654 O O . ASP A 1 211 ? 5.957 -21.297 8.328 1 96.44 211 ASP A O 1
ATOM 1658 N N . THR A 1 212 ? 7.215 -22.938 7.469 1 95.56 212 THR A N 1
ATOM 1659 C CA . THR A 1 212 ? 7.012 -22.516 6.09 1 95.56 212 THR A CA 1
ATOM 1660 C C . THR A 1 212 ? 5.652 -22.969 5.578 1 95.56 212 THR A C 1
ATOM 1662 O O . THR A 1 212 ? 5.047 -23.891 6.141 1 95.56 212 THR A O 1
ATO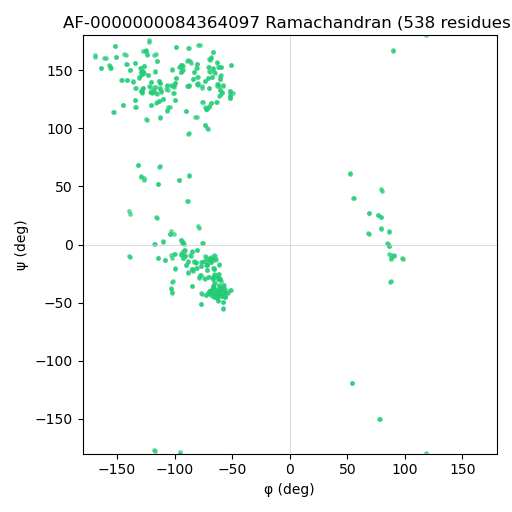M 1665 N N . ILE A 1 213 ? 5.172 -22.25 4.605 1 89.56 213 ILE A N 1
ATOM 1666 C CA . ILE A 1 213 ? 3.986 -22.672 3.873 1 89.56 213 ILE A CA 1
ATOM 1667 C C . ILE A 1 213 ? 4.348 -22.938 2.412 1 89.56 213 ILE A C 1
ATOM 1669 O O . ILE A 1 213 ? 5.086 -22.156 1.802 1 89.56 213 ILE A O 1
ATOM 1673 N N . PHE A 1 214 ? 4.008 -24.031 1.808 1 80.94 214 PHE A N 1
ATOM 1674 C CA . PHE A 1 214 ? 4.152 -24.406 0.407 1 80.94 214 PHE A CA 1
ATOM 1675 C C . PHE A 1 214 ? 5.617 -24.609 0.05 1 80.94 214 PHE A C 1
ATOM 1677 O O . PHE A 1 214 ? 5.977 -24.656 -1.129 1 80.94 214 PHE A O 1
ATOM 1684 N N . SER A 1 215 ? 6.492 -24.609 1.016 1 86 215 SER A N 1
ATOM 1685 C CA . SER A 1 215 ? 7.922 -24.75 0.758 1 86 215 SER A CA 1
ATOM 1686 C C . SER A 1 215 ? 8.633 -25.406 1.938 1 86 215 SER A C 1
ATOM 1688 O O . SER A 1 215 ? 8.047 -25.578 3.008 1 86 215 SER A O 1
ATOM 1690 N N . ASP A 1 216 ? 9.875 -25.734 1.686 1 89.88 216 ASP A N 1
ATOM 1691 C CA . ASP A 1 216 ? 10.711 -26.281 2.75 1 89.88 216 ASP A CA 1
ATOM 1692 C C . ASP A 1 216 ? 11.523 -25.172 3.432 1 89.88 216 ASP A C 1
ATOM 1694 O O . ASP A 1 216 ? 11.859 -24.172 2.805 1 89.88 216 ASP A O 1
ATOM 1698 N N . PRO A 1 217 ? 11.766 -25.391 4.734 1 93.62 217 PRO A N 1
ATOM 1699 C CA . PRO A 1 217 ? 12.633 -24.422 5.414 1 93.62 217 PRO A CA 1
ATOM 1700 C C . PRO A 1 217 ? 14.086 -24.516 4.957 1 93.62 217 PRO A C 1
ATOM 1702 O O . PRO A 1 217 ? 14.492 -25.516 4.367 1 93.62 217 PRO A O 1
ATOM 1705 N N . ILE A 1 218 ? 14.773 -23.453 5.195 1 91.19 218 ILE A N 1
ATOM 1706 C CA . ILE A 1 218 ? 16.203 -23.438 4.879 1 91.19 218 ILE A CA 1
ATOM 1707 C C . ILE A 1 218 ? 17 -22.984 6.102 1 91.19 218 ILE A C 1
ATOM 1709 O O . ILE A 1 218 ? 16.516 -22.188 6.91 1 91.19 218 ILE A O 1
ATOM 1713 N N . GLU A 1 219 ? 18.203 -23.5 6.176 1 91.56 219 GLU A N 1
ATOM 1714 C CA . GLU A 1 219 ? 19.094 -23.109 7.262 1 91.56 219 GLU A CA 1
ATOM 1715 C C . GLU A 1 219 ? 19.906 -21.859 6.895 1 91.56 219 GLU A C 1
ATOM 1717 O O . GLU A 1 219 ? 20.375 -21.734 5.762 1 91.56 219 GLU A O 1
ATOM 1722 N N . LEU A 1 220 ? 19.969 -21 7.848 1 95.75 220 LEU A N 1
ATOM 1723 C CA . LEU A 1 220 ? 20.797 -19.812 7.652 1 95.75 220 LEU A CA 1
ATOM 1724 C C . LEU A 1 220 ? 22.266 -20.125 7.891 1 95.75 220 LEU A C 1
ATOM 1726 O O . LEU A 1 220 ? 22.609 -20.875 8.805 1 95.75 220 LEU A O 1
ATOM 1730 N N . GLU A 1 221 ? 23.094 -19.609 7.09 1 95.31 221 GLU A N 1
ATOM 1731 C CA . GLU A 1 221 ? 24.531 -19.703 7.32 1 95.31 221 GLU A CA 1
ATOM 1732 C C . GLU A 1 221 ? 25 -18.688 8.344 1 95.31 221 GLU A C 1
ATOM 1734 O O . GLU A 1 221 ? 24.234 -17.797 8.75 1 95.31 221 GLU A O 1
ATOM 1739 N N . GLU A 1 222 ? 26.281 -18.859 8.711 1 95.31 222 GLU A N 1
ATOM 1740 C CA . GLU A 1 222 ? 26.844 -17.953 9.703 1 95.31 222 GLU A CA 1
ATOM 1741 C C . GLU A 1 222 ? 26.797 -16.516 9.211 1 95.31 222 GLU A C 1
ATOM 1743 O O . GLU A 1 222 ? 27.203 -16.219 8.086 1 95.31 222 GLU A O 1
ATOM 1748 N N . GLY A 1 223 ? 26.25 -15.664 10.055 1 96.19 223 GLY A N 1
ATOM 1749 C CA . GLY A 1 223 ? 26.219 -14.242 9.758 1 96.19 223 GLY A CA 1
ATOM 1750 C C . GLY A 1 223 ? 25.016 -13.836 8.922 1 96.19 223 GLY A C 1
ATOM 1751 O O . GLY A 1 223 ? 24.75 -12.641 8.75 1 96.19 223 GLY A O 1
ATOM 1752 N N . GLU A 1 224 ? 24.297 -14.797 8.469 1 97.75 224 GLU A N 1
ATOM 1753 C CA . GLU A 1 224 ? 23.125 -14.492 7.652 1 97.75 224 GLU A CA 1
ATOM 1754 C C . GLU A 1 224 ? 21.922 -14.164 8.523 1 97.75 224 GLU A C 1
ATOM 1756 O O . GLU A 1 224 ? 21.812 -14.648 9.656 1 97.75 224 GLU A O 1
ATOM 1761 N N . VAL A 1 225 ? 21.109 -13.312 7.977 1 98.19 225 VAL A N 1
ATOM 1762 C CA . VAL A 1 225 ? 19.812 -13.016 8.586 1 98.19 225 VAL A CA 1
ATOM 1763 C C . VAL A 1 225 ? 18.703 -13.211 7.562 1 98.19 225 VAL A C 1
ATOM 1765 O O . VAL A 1 225 ? 18.938 -13.164 6.352 1 98.19 225 VAL A O 1
ATOM 1768 N N . PRO A 1 226 ? 17.5 -13.508 8.055 1 98.12 226 PRO A N 1
ATOM 1769 C CA . PRO A 1 226 ? 16.375 -13.594 7.125 1 98.12 226 PRO A CA 1
ATOM 1770 C C . PRO A 1 226 ? 15.969 -12.234 6.559 1 98.12 226 PRO A C 1
ATOM 1772 O O . PRO A 1 226 ? 15.922 -11.25 7.293 1 98.12 226 PRO A O 1
ATOM 1775 N N . VAL A 1 227 ? 15.75 -12.141 5.312 1 98.06 227 VAL A N 1
ATOM 1776 C CA . VAL A 1 227 ? 15.25 -10.961 4.609 1 98.06 227 VAL A CA 1
ATOM 1777 C C . VAL A 1 227 ? 13.922 -11.297 3.924 1 98.06 227 VAL A C 1
ATOM 1779 O O . VAL A 1 227 ? 13.82 -12.305 3.217 1 98.06 227 VAL A O 1
ATOM 1782 N N . PHE A 1 228 ? 12.898 -10.461 4.109 1 97.62 228 PHE A N 1
ATOM 1783 C CA . PHE A 1 228 ? 11.539 -10.828 3.725 1 97.62 228 PHE A CA 1
ATOM 1784 C C . PHE A 1 228 ? 11.008 -9.875 2.662 1 97.62 228 PHE A C 1
ATOM 1786 O O . PHE A 1 228 ? 11.156 -8.656 2.779 1 97.62 228 PHE A O 1
ATOM 1793 N N . TRP A 1 229 ? 10.43 -10.438 1.632 1 97 229 TRP A N 1
ATOM 1794 C CA . TRP A 1 229 ? 9.75 -9.695 0.577 1 97 229 TRP A CA 1
ATOM 1795 C C . TRP A 1 229 ? 8.266 -10.047 0.531 1 97 229 TRP A C 1
ATOM 1797 O O . TRP A 1 229 ? 7.871 -11.141 0.942 1 97 229 TRP A O 1
ATOM 1807 N N . GLY A 1 230 ? 7.48 -9.039 0.12 1 95.12 230 GLY A N 1
ATOM 1808 C CA . GLY A 1 230 ? 6.145 -9.461 -0.266 1 95.12 230 GLY A CA 1
ATOM 1809 C C . GLY A 1 230 ? 6.145 -10.617 -1.25 1 95.12 230 GLY A C 1
ATOM 1810 O O . GLY A 1 230 ? 7.086 -10.781 -2.025 1 95.12 230 GLY A O 1
ATOM 1811 N N . CYS A 1 231 ? 5.059 -11.336 -1.216 1 91.88 231 CYS A N 1
ATOM 1812 C CA . CYS A 1 231 ? 4.984 -12.516 -2.07 1 91.88 231 CYS A CA 1
ATOM 1813 C C . CYS A 1 231 ? 3.674 -12.539 -2.848 1 91.88 231 CYS A C 1
ATOM 1815 O O . CYS A 1 231 ? 2.613 -12.234 -2.297 1 91.88 231 CYS A O 1
ATOM 1817 N N . GLY A 1 232 ? 3.705 -12.992 -4.051 1 89.44 232 GLY A N 1
ATOM 1818 C CA . GLY A 1 232 ? 2.555 -13.047 -4.941 1 89.44 232 GLY A CA 1
ATOM 1819 C C . GLY A 1 232 ? 1.506 -14.055 -4.508 1 89.44 232 GLY A C 1
ATOM 1820 O O . GLY A 1 232 ? 0.382 -14.039 -5.012 1 89.44 232 GLY A O 1
ATOM 1821 N N . VAL A 1 233 ? 1.829 -14.875 -3.57 1 88.75 233 VAL A N 1
ATOM 1822 C CA . VAL A 1 233 ? 0.882 -15.836 -3.01 1 88.75 233 VAL A CA 1
ATOM 1823 C C . VAL A 1 233 ? -0.134 -15.102 -2.135 1 88.75 233 VAL A C 1
ATOM 1825 O O . VAL A 1 233 ? -1.222 -15.617 -1.87 1 88.75 233 VAL A O 1
ATOM 1828 N N . THR A 1 234 ? 0.159 -13.891 -1.723 1 94.25 234 THR A N 1
ATOM 1829 C CA . THR A 1 234 ? -0.685 -13.117 -0.82 1 94.25 234 THR A CA 1
ATOM 1830 C C . THR A 1 234 ? -2.082 -12.938 -1.404 1 94.25 234 THR A C 1
ATOM 1832 O O . THR A 1 234 ? -3.076 -13.312 -0.778 1 94.25 234 THR A O 1
ATOM 1835 N N . PRO A 1 235 ? -2.178 -12.406 -2.625 1 92.25 235 PRO A N 1
ATOM 1836 C CA . PRO A 1 235 ? -3.537 -12.211 -3.135 1 92.25 235 PRO A CA 1
ATOM 1837 C C . PRO A 1 235 ? -4.27 -13.523 -3.383 1 92.25 235 PRO A C 1
ATOM 1839 O O . PRO A 1 235 ? -5.496 -13.586 -3.266 1 92.25 235 PRO A O 1
ATOM 1842 N N . GLN A 1 236 ? -3.57 -14.609 -3.689 1 86.94 236 GLN A N 1
ATOM 1843 C CA . GLN A 1 236 ? -4.188 -15.914 -3.865 1 86.94 236 GLN A CA 1
ATOM 1844 C C . GLN A 1 236 ? -4.832 -16.406 -2.568 1 86.94 236 GLN A C 1
ATOM 1846 O O . GLN A 1 236 ? -5.977 -16.859 -2.57 1 86.94 236 GLN A O 1
ATOM 1851 N N . LEU A 1 237 ? -4.125 -16.266 -1.552 1 88.88 237 LEU A N 1
ATOM 1852 C CA . LEU A 1 237 ? -4.652 -16.688 -0.26 1 88.88 237 LEU A CA 1
ATOM 1853 C C . LEU A 1 237 ? -5.789 -15.781 0.193 1 88.88 237 LEU A C 1
ATOM 1855 O O . LEU A 1 237 ? -6.773 -16.25 0.764 1 88.88 237 LEU A O 1
ATOM 1859 N N . ALA A 1 238 ? -5.645 -14.492 -0.026 1 91.81 238 ALA A N 1
ATOM 1860 C CA . ALA A 1 238 ? -6.727 -13.562 0.299 1 91.81 238 ALA A CA 1
ATOM 1861 C C . ALA A 1 238 ? -8.016 -13.953 -0.421 1 91.81 238 ALA A C 1
ATOM 1863 O O . ALA A 1 238 ? -9.094 -13.93 0.172 1 91.81 238 ALA A O 1
ATOM 1864 N N . ALA A 1 239 ? -7.883 -14.336 -1.688 1 88.88 239 ALA A N 1
ATOM 1865 C CA . ALA A 1 239 ? -9.039 -14.734 -2.48 1 88.88 239 ALA A CA 1
ATOM 1866 C C . ALA A 1 239 ? -9.648 -16.031 -1.955 1 88.88 239 ALA A C 1
ATOM 1868 O O . ALA A 1 239 ? -10.867 -16.172 -1.885 1 88.88 239 ALA A O 1
ATOM 1869 N N . ALA A 1 240 ? -8.781 -16.922 -1.606 1 84.94 240 ALA A N 1
ATOM 1870 C CA . ALA A 1 240 ? -9.258 -18.188 -1.043 1 84.94 240 ALA A CA 1
ATOM 1871 C C . ALA A 1 240 ? -10.031 -17.953 0.249 1 84.94 240 ALA A C 1
ATOM 1873 O O . ALA A 1 240 ? -11.086 -18.562 0.468 1 84.94 240 ALA A O 1
ATOM 1874 N N . GLU A 1 241 ? -9.523 -17.078 1.041 1 86.12 241 GLU A N 1
ATOM 1875 C CA . GLU A 1 241 ? -10.156 -16.766 2.316 1 86.12 241 GLU A CA 1
ATOM 1876 C C . GLU A 1 241 ? -11.508 -16.094 2.105 1 86.12 241 GLU A C 1
ATOM 1878 O O . GLU A 1 241 ? -12.422 -16.234 2.922 1 86.12 241 GLU A O 1
ATOM 1883 N N . ALA A 1 242 ? -11.633 -15.398 1.055 1 87.94 242 ALA A N 1
ATOM 1884 C CA . ALA A 1 242 ? -12.859 -14.648 0.784 1 87.94 242 ALA A CA 1
ATOM 1885 C C . ALA A 1 242 ? -13.836 -15.477 -0.045 1 87.94 242 ALA A C 1
ATOM 1887 O O . ALA A 1 242 ? -14.93 -15.016 -0.367 1 87.94 242 ALA A O 1
ATOM 1888 N N . SER A 1 243 ? -13.477 -16.719 -0.39 1 83.88 243 SER A N 1
ATOM 1889 C CA . SER A 1 243 ? -14.203 -17.531 -1.365 1 83.88 243 SER A CA 1
ATOM 1890 C C . SER A 1 243 ? -15.641 -17.766 -0.924 1 83.88 243 SER A C 1
ATOM 1892 O O . SER A 1 243 ? -16.531 -17.906 -1.759 1 83.88 243 SER A O 1
ATOM 1894 N N . ASP A 1 244 ? -15.891 -17.797 0.351 1 83.25 244 ASP A N 1
ATOM 1895 C CA . ASP A 1 244 ? -17.234 -18.016 0.858 1 83.25 244 ASP A CA 1
ATOM 1896 C C . ASP A 1 244 ? -18.109 -16.766 0.675 1 83.25 244 ASP A C 1
ATOM 1898 O O . ASP A 1 244 ? -19.344 -16.844 0.739 1 83.25 244 ASP A O 1
ATOM 1902 N N . LYS A 1 245 ? -17.5 -15.703 0.403 1 86.62 245 LYS A N 1
ATOM 1903 C CA . LYS A 1 245 ? -18.219 -14.438 0.256 1 86.62 245 LYS A CA 1
ATOM 1904 C C . LYS A 1 245 ? -18.391 -14.07 -1.216 1 86.62 245 LYS A C 1
ATOM 1906 O O . LYS A 1 245 ? -19.062 -13.102 -1.543 1 86.62 245 LYS A O 1
ATOM 1911 N N . VAL A 1 246 ? -17.641 -14.852 -2.049 1 88.44 246 VAL A N 1
ATOM 1912 C CA . VAL A 1 246 ? -17.656 -14.57 -3.48 1 88.44 246 VAL A CA 1
ATOM 1913 C C . VAL A 1 246 ? -18.531 -15.602 -4.199 1 88.44 246 VAL A C 1
ATOM 1915 O O . VAL A 1 246 ? -18.344 -16.812 -4.047 1 88.44 246 VAL A O 1
ATOM 1918 N N . LYS A 1 247 ? -19.578 -15.172 -4.828 1 85.88 247 LYS A N 1
ATOM 1919 C CA . LYS A 1 247 ? -20.422 -16.062 -5.609 1 85.88 247 LYS A CA 1
ATOM 1920 C C . LYS A 1 247 ? -19.734 -16.484 -6.906 1 85.88 247 LYS A C 1
ATOM 1922 O O . LYS A 1 247 ? -19.328 -15.633 -7.703 1 85.88 247 LYS A O 1
ATOM 1927 N N . GLY A 1 248 ? -19.5 -17.797 -6.98 1 89 248 GLY A N 1
ATOM 1928 C CA . GLY A 1 248 ? -18.875 -18.312 -8.188 1 89 248 GLY A CA 1
ATOM 1929 C C . GLY A 1 248 ? -17.547 -18.969 -7.934 1 89 248 GLY A C 1
ATOM 1930 O O . GLY A 1 248 ? -17.078 -19.031 -6.793 1 89 248 GLY A O 1
ATOM 1931 N N . THR A 1 249 ? -16.953 -19.453 -9.039 1 92.62 249 THR A N 1
ATOM 1932 C CA . THR A 1 249 ? -15.703 -20.203 -8.953 1 92.62 249 THR A CA 1
ATOM 1933 C C . THR A 1 249 ? -14.5 -19.281 -9.016 1 92.62 249 THR A C 1
ATOM 1935 O O . THR A 1 249 ? -14.477 -18.328 -9.805 1 92.62 249 THR A O 1
ATOM 1938 N N . ILE A 1 250 ? -13.555 -19.547 -8.156 1 93.81 250 ILE A N 1
ATOM 1939 C CA . ILE A 1 250 ? -12.273 -18.859 -8.188 1 93.81 250 ILE A CA 1
ATOM 1940 C C . ILE A 1 250 ? -11.195 -19.797 -8.719 1 93.81 250 ILE A C 1
ATOM 1942 O O . ILE A 1 250 ? -11.188 -20.984 -8.398 1 93.81 250 ILE A O 1
ATOM 1946 N N . MET A 1 251 ? -10.367 -19.25 -9.578 1 95.25 251 MET A N 1
ATOM 1947 C CA . MET A 1 251 ? -9.297 -20.062 -10.133 1 95.25 251 MET A CA 1
ATOM 1948 C C . MET A 1 251 ? -7.953 -19.359 -10.008 1 95.25 251 MET A C 1
ATOM 1950 O O . MET A 1 251 ? -7.895 -18.141 -9.922 1 95.25 251 MET A O 1
ATOM 1954 N N . ALA A 1 252 ? -6.875 -20.156 -9.922 1 94.69 252 ALA A N 1
ATOM 1955 C CA . ALA A 1 252 ? -5.512 -19.641 -9.828 1 94.69 252 ALA A CA 1
ATOM 1956 C C . ALA A 1 252 ? -4.516 -20.625 -10.445 1 94.69 252 ALA A C 1
ATOM 1958 O O . ALA A 1 252 ? -4.859 -21.766 -10.734 1 94.69 252 ALA A O 1
ATOM 1959 N N . HIS A 1 253 ? -3.387 -20.109 -10.742 1 94.56 253 HIS A N 1
ATOM 1960 C CA . HIS A 1 253 ? -2.365 -21.078 -11.125 1 94.56 253 HIS A CA 1
ATOM 1961 C C . HIS A 1 253 ? -1.998 -21.969 -9.945 1 94.56 253 HIS A C 1
ATOM 1963 O O . HIS A 1 253 ? -2.135 -21.578 -8.789 1 94.56 253 HIS A O 1
ATOM 1969 N N . ALA A 1 254 ? -1.653 -23.172 -10.227 1 90.31 254 ALA A N 1
ATOM 1970 C CA . ALA A 1 254 ? -1.133 -24.031 -9.172 1 90.31 254 ALA A CA 1
ATOM 1971 C C . ALA A 1 254 ? 0.214 -23.531 -8.664 1 90.31 254 ALA A C 1
ATOM 1973 O O . ALA A 1 254 ? 0.967 -22.891 -9.406 1 90.31 254 ALA A O 1
ATOM 1974 N N . PRO A 1 255 ? 0.521 -23.797 -7.383 1 82.88 255 PRO A N 1
ATOM 1975 C CA . PRO A 1 255 ? 1.803 -23.344 -6.832 1 82.88 255 PRO A CA 1
ATOM 1976 C C . PRO A 1 255 ? 2.992 -23.766 -7.695 1 82.88 255 PRO A C 1
ATOM 1978 O O . PRO A 1 255 ? 3.113 -24.938 -8.07 1 82.88 255 PRO A O 1
ATOM 1981 N N . GLY A 1 256 ? 3.77 -22.766 -8.047 1 82.31 256 GLY A N 1
ATOM 1982 C CA . GLY A 1 256 ? 4.973 -23.031 -8.82 1 82.31 256 GLY A CA 1
ATOM 1983 C C . GLY A 1 256 ? 4.723 -23.078 -10.32 1 82.31 256 GLY A C 1
ATOM 1984 O O . GLY A 1 256 ? 5.656 -23.25 -11.102 1 82.31 256 GLY A O 1
ATOM 1985 N N . HIS A 1 257 ? 3.498 -22.906 -10.758 1 92.12 257 HIS A N 1
ATOM 1986 C CA . HIS A 1 257 ? 3.137 -23.031 -12.164 1 92.12 257 HIS A CA 1
ATOM 1987 C C . HIS A 1 257 ? 2.699 -21.688 -12.742 1 92.12 257 HIS A C 1
ATOM 1989 O O . HIS A 1 257 ? 1.555 -21.547 -13.172 1 92.12 257 HIS A O 1
ATOM 1995 N N . MET A 1 258 ? 3.648 -20.797 -12.82 1 93.88 258 MET A N 1
ATOM 1996 C CA . MET A 1 258 ? 3.396 -19.438 -13.25 1 93.88 258 MET A CA 1
ATOM 1997 C C . MET A 1 258 ? 3.482 -19.312 -14.773 1 93.88 258 MET A C 1
ATOM 1999 O O . MET A 1 258 ? 3.873 -20.266 -15.453 1 93.88 258 MET A O 1
ATOM 2003 N N . ILE A 1 259 ? 3.082 -18.25 -15.234 1 96.38 259 ILE A N 1
ATOM 2004 C CA . ILE A 1 259 ? 3.285 -17.938 -16.641 1 96.38 259 ILE A CA 1
ATOM 2005 C C . ILE A 1 259 ? 4.578 -17.141 -16.828 1 96.38 259 ILE A C 1
ATOM 2007 O O . ILE A 1 259 ? 5.031 -16.469 -15.891 1 96.38 259 ILE A O 1
ATOM 2011 N N . VAL A 1 260 ? 5.191 -17.297 -17.953 1 95.19 260 VAL A N 1
ATOM 2012 C CA . VAL A 1 260 ? 6.32 -16.438 -18.312 1 95.19 260 VAL A CA 1
ATOM 2013 C C . VAL A 1 260 ? 5.855 -15.344 -19.266 1 95.19 260 VAL A C 1
ATOM 2015 O O . VAL A 1 260 ? 5.246 -15.633 -20.297 1 95.19 260 VAL A O 1
ATOM 2018 N N . ILE A 1 261 ? 6.105 -14.086 -18.875 1 95.94 261 ILE A N 1
ATOM 2019 C CA . ILE A 1 261 ? 5.66 -12.969 -19.703 1 95.94 261 ILE A CA 1
ATOM 2020 C C . ILE A 1 261 ? 6.816 -12.461 -20.562 1 95.94 261 ILE A C 1
ATOM 2022 O O . ILE A 1 261 ? 7.961 -12.891 -20.375 1 95.94 261 ILE A O 1
ATOM 2026 N N . ASP A 1 262 ? 6.535 -11.562 -21.547 1 96.88 262 ASP A N 1
ATOM 2027 C CA . ASP A 1 262 ? 7.516 -11.102 -22.531 1 96.88 262 ASP A CA 1
ATOM 2028 C C . ASP A 1 262 ? 8.273 -9.875 -22.016 1 96.88 262 ASP A C 1
ATOM 2030 O O . ASP A 1 262 ? 8.461 -8.906 -22.75 1 96.88 262 ASP A O 1
ATOM 2034 N N . VAL A 1 263 ? 8.562 -9.852 -20.734 1 94.75 263 VAL A N 1
ATOM 2035 C CA . VAL A 1 263 ? 9.32 -8.773 -20.094 1 94.75 263 VAL A CA 1
ATOM 2036 C C . VAL A 1 263 ? 10.586 -9.344 -19.453 1 94.75 263 VAL A C 1
ATOM 2038 O O . VAL A 1 263 ? 10.523 -10.25 -18.625 1 94.75 263 VAL A O 1
ATOM 2041 N N . LYS A 1 264 ? 11.656 -8.805 -19.953 1 92.94 264 LYS A N 1
ATOM 2042 C CA . LYS A 1 264 ? 12.922 -9.195 -19.328 1 92.94 264 LYS A CA 1
ATOM 2043 C C . LYS A 1 264 ? 13.047 -8.609 -17.922 1 92.94 264 LYS A C 1
ATOM 2045 O O . LYS A 1 264 ? 12.516 -7.531 -17.656 1 92.94 264 LYS A O 1
ATOM 2050 N N . ASP A 1 265 ? 13.781 -9.297 -17.125 1 88.56 265 ASP A N 1
ATOM 2051 C CA . ASP A 1 265 ? 13.984 -8.852 -15.742 1 88.56 265 ASP A CA 1
ATOM 2052 C C . ASP A 1 265 ? 14.438 -7.395 -15.695 1 88.56 265 ASP A C 1
ATOM 2054 O O . ASP A 1 265 ? 13.961 -6.613 -14.875 1 88.56 265 ASP A O 1
ATOM 2058 N N . GLU A 1 266 ? 15.25 -7.055 -16.578 1 88.56 266 GLU A N 1
ATOM 2059 C CA . GLU A 1 266 ? 15.836 -5.715 -16.594 1 88.56 266 GLU A CA 1
ATOM 2060 C C . GLU A 1 266 ? 14.797 -4.672 -17.016 1 88.56 266 GLU A C 1
ATOM 2062 O O . GLU A 1 266 ? 14.992 -3.475 -16.781 1 88.56 266 GLU A O 1
ATOM 2067 N N . GLU A 1 267 ? 13.758 -5.164 -17.594 1 92.56 267 GLU A N 1
ATOM 2068 C CA . GLU A 1 267 ? 12.727 -4.254 -18.094 1 92.56 267 GLU A CA 1
ATOM 2069 C C . GLU A 1 267 ? 11.633 -4.027 -17.047 1 92.56 267 GLU A C 1
ATOM 2071 O O . GLU A 1 267 ? 10.852 -3.082 -17.156 1 92.56 267 GLU A O 1
ATOM 2076 N N . VAL A 1 268 ? 11.648 -4.824 -16.016 1 91 268 VAL A N 1
ATOM 2077 C CA . VAL A 1 268 ? 10.578 -4.828 -15.023 1 91 268 VAL A CA 1
ATOM 2078 C C . VAL A 1 268 ? 10.492 -3.461 -14.352 1 91 268 VAL A C 1
ATOM 2080 O O . VAL A 1 268 ? 9.398 -2.924 -14.156 1 91 268 VAL A O 1
ATOM 2083 N N . PRO A 1 269 ? 11.602 -2.752 -14.117 1 88.81 269 PRO A N 1
ATOM 2084 C CA . PRO A 1 269 ? 11.547 -1.449 -13.453 1 88.81 269 PRO A CA 1
ATOM 2085 C C . PRO A 1 269 ? 10.789 -0.401 -14.266 1 88.81 269 PRO A C 1
ATOM 2087 O O . PRO A 1 269 ? 10.383 0.633 -13.727 1 88.81 269 PRO A O 1
ATOM 2090 N N . PHE A 1 270 ? 10.539 -0.71 -15.484 1 85.62 270 PHE A N 1
ATOM 2091 C CA . PHE A 1 270 ? 9.984 0.306 -16.375 1 85.62 270 PHE A CA 1
ATOM 2092 C C . PHE A 1 270 ? 8.539 -0.011 -16.719 1 85.62 270 PHE A C 1
ATOM 2094 O O . PHE A 1 270 ? 7.938 0.645 -17.578 1 85.62 270 PHE A O 1
ATOM 2101 N N . LEU A 1 271 ? 8.055 -1.06 -16.141 1 86.44 271 LEU A N 1
ATOM 2102 C CA . LEU A 1 271 ? 6.664 -1.438 -16.375 1 86.44 271 LEU A CA 1
ATOM 2103 C C . LEU A 1 271 ? 5.711 -0.468 -15.688 1 86.44 271 LEU A C 1
ATOM 2105 O O . LEU A 1 271 ? 6.031 0.076 -14.633 1 86.44 271 LEU A O 1
ATOM 2109 N N . MET B 1 1 ? -14.562 33.875 13.008 1 70 1 MET B N 1
ATOM 2110 C CA . MET B 1 1 ? -15.391 33.844 11.805 1 70 1 MET B CA 1
ATOM 2111 C C . MET B 1 1 ? -14.938 32.719 10.859 1 70 1 MET B C 1
ATOM 2113 O O . MET B 1 1 ? -13.742 32.5 10.695 1 70 1 MET B O 1
ATOM 2117 N N . THR B 1 2 ? -15.852 31.875 10.414 1 87.5 2 THR B N 1
ATOM 2118 C CA . THR B 1 2 ? -15.586 30.781 9.484 1 87.5 2 THR B CA 1
ATOM 2119 C C . THR B 1 2 ? -15.312 31.312 8.086 1 87.5 2 THR B C 1
ATOM 2121 O O . THR B 1 2 ? -16.125 32.062 7.523 1 87.5 2 THR B O 1
ATOM 2124 N N . ILE B 1 3 ? -14.102 31.078 7.594 1 94.12 3 ILE B N 1
ATOM 2125 C CA . ILE B 1 3 ? -13.773 31.422 6.215 1 94.12 3 ILE B CA 1
ATOM 2126 C C . ILE B 1 3 ? -14.445 30.422 5.266 1 94.12 3 ILE B C 1
ATOM 2128 O O . ILE B 1 3 ? -14.453 29.219 5.527 1 94.12 3 ILE B O 1
ATOM 2132 N N . GLN B 1 4 ? -14.938 30.906 4.164 1 93.56 4 GLN B N 1
ATOM 2133 C CA . GLN B 1 4 ? -15.766 30.062 3.309 1 93.56 4 GLN B CA 1
ATOM 2134 C C . GLN B 1 4 ? -14.969 29.562 2.107 1 93.56 4 GLN B C 1
ATOM 2136 O O . GLN B 1 4 ? -15.211 28.453 1.618 1 93.56 4 GLN B O 1
ATOM 2141 N N . ARG B 1 5 ? -14.227 30.453 1.602 1 95.62 5 ARG B N 1
ATOM 2142 C CA . ARG B 1 5 ? -13.523 30.125 0.368 1 95.62 5 ARG B CA 1
ATOM 2143 C C . ARG B 1 5 ? -12.07 29.75 0.649 1 95.62 5 ARG B C 1
ATOM 2145 O O . ARG B 1 5 ? -11.375 30.453 1.393 1 95.62 5 ARG B O 1
ATOM 2152 N N . PRO B 1 6 ? -11.539 28.594 -0.037 1 97.25 6 PRO B N 1
ATOM 2153 C CA . PRO B 1 6 ? -10.156 28.156 0.165 1 97.25 6 PRO B CA 1
ATOM 2154 C C . PRO B 1 6 ? -9.133 29.234 -0.127 1 97.25 6 PRO B C 1
ATOM 2156 O O . PRO B 1 6 ? -8.172 29.406 0.629 1 97.25 6 PRO B O 1
ATOM 2159 N N . GLU B 1 7 ? -9.367 30 -1.127 1 97.25 7 GLU B N 1
ATOM 2160 C CA . GLU B 1 7 ? -8.422 31.062 -1.482 1 97.25 7 GLU B CA 1
ATOM 2161 C C . GLU B 1 7 ? -8.336 32.125 -0.381 1 97.25 7 GLU B C 1
ATOM 2163 O O . GLU B 1 7 ? -7.25 32.594 -0.057 1 97.25 7 GLU B O 1
ATOM 2168 N N . ASP B 1 8 ? -9.445 32.469 0.154 1 97.62 8 ASP B N 1
ATOM 2169 C CA . ASP B 1 8 ? -9.477 33.438 1.251 1 97.62 8 ASP B CA 1
ATOM 2170 C C . ASP B 1 8 ? -8.766 32.875 2.484 1 97.62 8 ASP B C 1
ATOM 2172 O O . ASP B 1 8 ? -8.07 33.625 3.188 1 97.62 8 ASP B O 1
ATOM 2176 N N . PHE B 1 9 ? -9 31.641 2.738 1 97.12 9 PHE B N 1
ATOM 2177 C CA . PHE B 1 9 ? -8.336 30.969 3.859 1 97.12 9 PHE B CA 1
ATOM 2178 C C . PHE B 1 9 ? -6.824 31.047 3.717 1 97.12 9 PHE B C 1
ATOM 2180 O O . PHE B 1 9 ? -6.133 31.516 4.625 1 97.12 9 PHE B O 1
ATOM 2187 N N . ARG B 1 10 ? -6.309 30.688 2.529 1 97.88 10 ARG B N 1
ATOM 2188 C CA . ARG B 1 10 ? -4.867 30.672 2.301 1 97.88 10 ARG B CA 1
ATOM 2189 C C . ARG B 1 10 ? -4.297 32.094 2.344 1 97.88 10 ARG B C 1
ATOM 2191 O O . ARG B 1 10 ? -3.205 32.312 2.873 1 97.88 10 ARG B O 1
ATOM 2198 N N . SER B 1 11 ? -5.051 33 1.855 1 97.44 11 SER B N 1
ATOM 2199 C CA . SER B 1 11 ? -4.637 34.406 1.921 1 97.44 11 SER B CA 1
ATOM 2200 C C . SER B 1 11 ? -4.543 34.875 3.365 1 97.44 11 SER B C 1
ATOM 2202 O O . SER B 1 11 ? -3.635 35.625 3.713 1 97.44 11 SER B O 1
ATOM 2204 N N . SER B 1 12 ? -5.473 34.5 4.152 1 97.56 12 SER B N 1
ATOM 2205 C CA . SER B 1 12 ? -5.484 34.875 5.562 1 97.56 12 SER B CA 1
ATOM 2206 C C . SER B 1 12 ? -4.297 34.281 6.305 1 97.56 12 SER B C 1
ATOM 2208 O O . SER B 1 12 ? -3.711 34.938 7.176 1 97.56 12 SER B O 1
ATOM 2210 N N . CYS B 1 13 ? -3.998 33.062 5.984 1 97.44 13 CYS B N 1
ATOM 2211 C CA . CYS B 1 13 ? -2.824 32.406 6.574 1 97.44 13 CYS B CA 1
ATOM 2212 C C . CYS B 1 13 ? -1.549 33.156 6.172 1 97.44 13 CYS B C 1
ATOM 2214 O O . CYS B 1 13 ? -0.725 33.5 7.023 1 97.44 13 CYS B O 1
ATOM 2216 N N . ARG B 1 14 ? -1.412 33.438 4.902 1 96.62 14 ARG B N 1
ATOM 2217 C CA . ARG B 1 14 ? -0.248 34.125 4.344 1 96.62 14 ARG B CA 1
ATOM 2218 C C . ARG B 1 14 ? -0.029 35.469 5.016 1 96.62 14 ARG B C 1
ATOM 2220 O O . ARG B 1 14 ? 1.111 35.875 5.242 1 96.62 14 ARG B O 1
ATOM 2227 N N . ALA B 1 15 ? -1.111 36.094 5.355 1 96.19 15 ALA B N 1
ATOM 2228 C CA . ALA B 1 15 ? -1.058 37.438 5.961 1 96.19 15 ALA B CA 1
ATOM 2229 C C . ALA B 1 15 ? -0.841 37.344 7.469 1 96.19 15 ALA B C 1
ATOM 2231 O O . ALA B 1 15 ? -0.714 38.344 8.148 1 96.19 15 ALA B O 1
ATOM 2232 N N . GLY B 1 16 ? -0.859 36.188 7.973 1 94.31 16 GLY B N 1
ATOM 2233 C CA . GLY B 1 16 ? -0.666 35.969 9.398 1 94.31 16 GLY B CA 1
ATOM 2234 C C . GLY B 1 16 ? -1.91 36.25 10.219 1 94.31 16 GLY B C 1
ATOM 2235 O O . GLY B 1 16 ? -1.844 36.375 11.445 1 94.31 16 GLY B O 1
ATOM 2236 N N . LYS B 1 17 ? -3.047 36.375 9.617 1 94.56 17 LYS B N 1
ATOM 2237 C CA . LYS B 1 17 ? -4.297 36.719 10.289 1 94.56 17 LYS B CA 1
ATOM 2238 C C . LYS B 1 17 ? -4.965 35.469 10.867 1 94.56 17 LYS B C 1
ATOM 2240 O O . LYS B 1 17 ? -5.629 35.531 11.898 1 94.56 17 LYS B O 1
ATOM 2245 N N . PHE B 1 18 ? -4.836 34.375 10.148 1 94.62 18 PHE B N 1
ATOM 2246 C CA . PHE B 1 18 ? -5.367 33.094 10.633 1 94.62 18 PHE B CA 1
ATOM 2247 C C . PHE B 1 18 ? -4.242 32.188 11.086 1 94.62 18 PHE B C 1
ATOM 2249 O O . PHE B 1 18 ? -3.441 31.719 10.273 1 94.62 18 PHE B O 1
ATOM 2256 N N . ASN B 1 19 ? -4.203 31.875 12.328 1 92.12 19 ASN B N 1
ATOM 2257 C CA . ASN B 1 19 ? -3.115 31.062 12.875 1 92.12 19 ASN B CA 1
ATOM 2258 C C . ASN B 1 19 ? -3.627 30.047 13.883 1 92.12 19 ASN B C 1
ATOM 2260 O O . ASN B 1 19 ? -2.902 29.656 14.797 1 92.12 19 ASN B O 1
ATOM 2264 N N . THR B 1 20 ? -4.887 29.625 13.68 1 88.12 20 THR B N 1
ATOM 2265 C CA . THR B 1 20 ? -5.508 28.656 14.57 1 88.12 20 THR B CA 1
ATOM 2266 C C . THR B 1 20 ? -5.875 27.375 13.812 1 88.12 20 THR B C 1
ATOM 2268 O O . THR B 1 20 ? -5.535 27.234 12.633 1 88.12 20 THR B O 1
ATOM 2271 N N . GLN B 1 21 ? -6.473 26.5 14.5 1 86.38 21 GLN B N 1
ATOM 2272 C CA . GLN B 1 21 ? -6.82 25.219 13.914 1 86.38 21 GLN B CA 1
ATOM 2273 C C . GLN B 1 21 ? -7.754 25.391 12.719 1 86.38 21 GLN B C 1
ATOM 2275 O O . GLN B 1 21 ? -8.641 26.25 12.742 1 86.38 21 GLN B O 1
ATOM 2280 N N . THR B 1 22 ? -7.57 24.531 11.75 1 89.44 22 THR B N 1
ATOM 2281 C CA . THR B 1 22 ? -8.266 24.672 10.469 1 89.44 22 THR B CA 1
ATOM 2282 C C . THR B 1 22 ? -9.617 23.969 10.508 1 89.44 22 THR B C 1
ATOM 2284 O O . THR B 1 22 ? -10.477 24.219 9.656 1 89.44 22 THR B O 1
ATOM 2287 N N . SER B 1 23 ? -9.805 23.172 11.484 1 78.19 23 SER B N 1
ATOM 2288 C CA . SER B 1 23 ? -11.062 22.438 11.578 1 78.19 23 SER B CA 1
ATOM 2289 C C . SER B 1 23 ? -12.258 23.375 11.461 1 78.19 23 SER B C 1
ATOM 2291 O O . SER B 1 23 ? -12.281 24.438 12.086 1 78.19 23 SER B O 1
ATOM 2293 N N . GLY B 1 24 ? -13.195 23.031 10.602 1 77.75 24 GLY B N 1
ATOM 2294 C CA . GLY B 1 24 ? -14.414 23.812 10.469 1 77.75 24 GLY B CA 1
ATOM 2295 C C . GLY B 1 24 ? -14.305 24.906 9.422 1 77.75 24 GLY B C 1
ATOM 2296 O O . GLY B 1 24 ? -15.305 25.531 9.07 1 77.75 24 GLY B O 1
ATOM 2297 N N . GLN B 1 25 ? -13.117 25.156 8.922 1 87.81 25 GLN B N 1
ATOM 2298 C CA . GLN B 1 25 ? -12.93 26.172 7.891 1 87.81 25 GLN B CA 1
ATOM 2299 C C . GLN B 1 25 ? -13.227 25.609 6.5 1 87.81 25 GLN B C 1
ATOM 2301 O O . GLN B 1 25 ? -12.984 24.422 6.238 1 87.81 25 GLN B O 1
ATOM 2306 N N . CYS B 1 26 ? -13.844 26.469 5.66 1 91.62 26 CYS B N 1
ATOM 2307 C CA . CYS B 1 26 ? -14.18 26.141 4.277 1 91.62 26 CYS B CA 1
ATOM 2308 C C . CYS B 1 26 ? -14.969 24.844 4.203 1 91.62 26 CYS B C 1
ATOM 2310 O O . CYS B 1 26 ? -14.539 23.891 3.553 1 91.62 26 CYS B O 1
ATOM 2312 N N . PRO B 1 27 ? -16.125 24.875 4.84 1 86.38 27 PRO B N 1
ATOM 2313 C CA . PRO B 1 27 ? -16.922 23.656 4.828 1 86.38 27 PRO B CA 1
ATOM 2314 C C . PRO B 1 27 ? -17.141 23.094 3.418 1 86.38 27 PRO B C 1
ATOM 2316 O O . PRO B 1 27 ? -17.422 23.859 2.492 1 86.38 27 PRO B O 1
ATOM 2319 N N . GLY B 1 28 ? -16.891 21.766 3.311 1 87.19 28 GLY B N 1
ATOM 2320 C CA . GLY B 1 28 ? -17.125 21.094 2.047 1 87.19 28 GLY B CA 1
ATOM 2321 C C . GLY B 1 28 ? -15.867 20.922 1.217 1 87.19 28 GLY B C 1
ATOM 2322 O O . GLY B 1 28 ? -15.867 20.172 0.231 1 87.19 28 GLY B O 1
ATOM 2323 N N . PHE B 1 29 ? -14.836 21.609 1.634 1 92.38 29 PHE B N 1
ATOM 2324 C CA . PHE B 1 29 ? -13.586 21.484 0.901 1 92.38 29 PHE B CA 1
ATOM 2325 C C . PHE B 1 29 ? -12.609 20.578 1.641 1 92.38 29 PHE B C 1
ATOM 2327 O O . PHE B 1 29 ? -12.664 20.469 2.867 1 92.38 29 PHE B O 1
ATOM 2334 N N . ALA B 1 30 ? -11.773 19.938 0.865 1 92.12 30 ALA B N 1
ATOM 2335 C CA . ALA B 1 30 ? -10.82 19 1.431 1 92.12 30 ALA B CA 1
ATOM 2336 C C . ALA B 1 30 ? -9.602 19.719 1.999 1 92.12 30 ALA B C 1
ATOM 2338 O O . ALA B 1 30 ? -9.289 20.844 1.587 1 92.12 30 ALA B O 1
ATOM 2339 N N . GLN B 1 31 ? -9.008 19.109 2.99 1 91.94 31 GLN B N 1
ATOM 2340 C CA . GLN B 1 31 ? -7.781 19.609 3.609 1 91.94 31 GLN B CA 1
ATOM 2341 C C . GLN B 1 31 ? -6.621 18.641 3.385 1 91.94 31 GLN B C 1
ATOM 2343 O O . GLN B 1 31 ? -6.836 17.453 3.109 1 91.94 31 GLN B O 1
ATOM 2348 N N . ALA B 1 32 ? -5.402 19.125 3.473 1 94.44 32 ALA B N 1
ATOM 2349 C CA . ALA B 1 32 ? -4.223 18.297 3.236 1 94.44 32 ALA B CA 1
ATOM 2350 C C . ALA B 1 32 ? -3.127 18.609 4.254 1 94.44 32 ALA B C 1
ATOM 2352 O O . ALA B 1 32 ? -3.023 19.734 4.75 1 94.44 32 ALA B O 1
ATOM 2353 N N . ASN B 1 33 ? -2.35 17.578 4.52 1 94.75 33 ASN B N 1
ATOM 2354 C CA . ASN B 1 33 ? -1.174 17.672 5.375 1 94.75 33 ASN B CA 1
ATOM 2355 C C . ASN B 1 33 ? 0.059 18.109 4.59 1 94.75 33 ASN B C 1
ATOM 2357 O O . ASN B 1 33 ? 0.141 17.891 3.381 1 94.75 33 ASN B O 1
ATOM 2361 N N . LEU B 1 34 ? 1.008 18.688 5.371 1 96.94 34 LEU B N 1
ATOM 2362 C CA . LEU B 1 34 ? 2.264 19.109 4.762 1 96.94 34 LEU B CA 1
ATOM 2363 C C . LEU B 1 34 ? 3.438 18.328 5.34 1 96.94 34 LEU B C 1
ATOM 2365 O O . LEU B 1 34 ? 3.535 18.141 6.559 1 96.94 34 LEU B O 1
ATOM 2369 N N . LEU B 1 35 ? 4.309 17.891 4.473 1 96.69 35 LEU B N 1
ATOM 2370 C CA . LEU B 1 35 ? 5.652 17.453 4.828 1 96.69 35 LEU B CA 1
ATOM 2371 C C . LEU B 1 35 ? 6.691 18.031 3.883 1 96.69 35 LEU B C 1
ATOM 2373 O O . LEU B 1 35 ? 6.559 17.938 2.662 1 96.69 35 LEU B O 1
ATOM 2377 N N . VAL B 1 36 ? 7.668 18.719 4.414 1 97.38 36 VAL B N 1
ATOM 2378 C CA . VAL B 1 36 ? 8.781 19.281 3.658 1 97.38 36 VAL B CA 1
ATOM 2379 C C . VAL B 1 36 ? 10.078 18.578 4.059 1 97.38 36 VAL B C 1
ATOM 2381 O O . VAL B 1 36 ? 10.461 18.594 5.234 1 97.38 36 VAL B O 1
ATOM 2384 N N . ILE B 1 37 ? 10.758 18.016 3.092 1 96 37 ILE B N 1
ATOM 2385 C CA . ILE B 1 37 ? 11.953 17.25 3.408 1 96 37 ILE B CA 1
ATOM 2386 C C . ILE B 1 37 ? 13.078 17.625 2.449 1 96 37 ILE B C 1
ATOM 2388 O O . ILE B 1 37 ? 12.828 18.125 1.351 1 96 37 ILE B O 1
ATOM 2392 N N . PRO B 1 38 ? 14.297 17.422 2.85 1 95.31 38 PRO B N 1
ATOM 2393 C CA . PRO B 1 38 ? 15.43 17.656 1.947 1 95.31 38 PRO B CA 1
ATOM 2394 C C . PRO B 1 38 ? 15.398 16.734 0.724 1 95.31 38 PRO B C 1
ATOM 2396 O O . PRO B 1 38 ? 14.922 15.602 0.807 1 95.31 38 PRO B O 1
ATOM 2399 N N . ILE B 1 39 ? 15.984 17.188 -0.362 1 95.75 39 ILE B N 1
ATOM 2400 C CA . ILE B 1 39 ? 15.938 16.516 -1.663 1 95.75 39 ILE B CA 1
ATOM 2401 C C . ILE B 1 39 ? 16.594 15.148 -1.568 1 95.75 39 ILE B C 1
ATOM 2403 O O . ILE B 1 39 ? 16.219 14.219 -2.281 1 95.75 39 ILE B O 1
ATOM 2407 N N . ASN B 1 40 ? 17.516 14.984 -0.674 1 93.94 40 ASN B N 1
ATOM 2408 C CA . ASN B 1 40 ? 18.25 13.727 -0.561 1 93.94 40 ASN B CA 1
ATOM 2409 C C . ASN B 1 40 ? 17.359 12.617 -0.013 1 93.94 40 ASN B C 1
ATOM 2411 O O . ASN B 1 40 ? 17.703 11.438 -0.106 1 93.94 40 ASN B O 1
ATOM 2415 N N . ALA B 1 41 ? 16.156 12.969 0.533 1 95.31 41 ALA B N 1
ATOM 2416 C CA . ALA B 1 41 ? 15.234 11.977 1.053 1 95.31 41 ALA B CA 1
ATOM 2417 C C . ALA B 1 41 ? 13.914 12 0.284 1 95.31 41 ALA B C 1
ATOM 2419 O O . ALA B 1 41 ? 13 11.219 0.573 1 95.31 41 ALA B O 1
ATOM 2420 N N . ALA B 1 42 ? 13.844 12.844 -0.656 1 96.12 42 ALA B N 1
ATOM 2421 C CA . ALA B 1 42 ? 12.578 13.078 -1.354 1 96.12 42 ALA B CA 1
ATOM 2422 C C . ALA B 1 42 ? 12.133 11.836 -2.115 1 96.12 42 ALA B C 1
ATOM 2424 O O . ALA B 1 42 ? 10.969 11.43 -2.037 1 96.12 42 ALA B O 1
ATOM 2425 N N . GLN B 1 43 ? 13.086 11.234 -2.814 1 95.88 43 GLN B N 1
ATOM 2426 C CA . GLN B 1 43 ? 12.734 10.047 -3.584 1 95.88 43 GLN B CA 1
ATOM 2427 C C . GLN B 1 43 ? 12.312 8.898 -2.668 1 95.88 43 GLN B C 1
ATOM 2429 O O . GLN B 1 43 ? 11.367 8.164 -2.977 1 95.88 43 GLN B O 1
ATOM 2434 N N . ASP B 1 44 ? 13.023 8.766 -1.536 1 96.94 44 ASP B N 1
ATOM 2435 C CA . ASP B 1 44 ? 12.633 7.758 -0.551 1 96.94 44 ASP B CA 1
ATOM 2436 C C . ASP B 1 44 ? 11.203 7.984 -0.064 1 96.94 44 ASP B C 1
ATOM 2438 O O . ASP B 1 44 ? 10.453 7.027 0.129 1 96.94 44 ASP B O 1
ATOM 2442 N N . PHE B 1 45 ? 10.875 9.219 0.095 1 97.56 45 PHE B N 1
ATOM 2443 C CA . PHE B 1 45 ? 9.539 9.531 0.595 1 97.56 45 PHE B CA 1
ATOM 2444 C C . PHE B 1 45 ? 8.484 9.227 -0.46 1 97.56 45 PHE B C 1
ATOM 2446 O O . PHE B 1 45 ? 7.422 8.688 -0.146 1 97.56 45 PHE B O 1
ATOM 2453 N N . ILE B 1 46 ? 8.758 9.562 -1.684 1 97.38 46 ILE B N 1
ATOM 2454 C CA . ILE B 1 46 ? 7.848 9.242 -2.775 1 97.38 46 ILE B CA 1
ATOM 2455 C C . ILE B 1 46 ? 7.605 7.734 -2.814 1 97.38 46 ILE B C 1
ATOM 2457 O O . ILE B 1 46 ? 6.461 7.285 -2.887 1 97.38 46 ILE B O 1
ATOM 2461 N N . GLU B 1 47 ? 8.641 6.996 -2.664 1 97.19 47 GLU B N 1
ATOM 2462 C CA . GLU B 1 47 ? 8.531 5.539 -2.688 1 97.19 47 GLU B CA 1
ATOM 2463 C C . GLU B 1 47 ? 7.762 5.023 -1.476 1 97.19 47 GLU B C 1
ATOM 2465 O O . GLU B 1 47 ? 6.988 4.07 -1.585 1 97.19 47 GLU B O 1
ATOM 2470 N N . LEU B 1 48 ? 7.992 5.633 -0.324 1 97.88 48 LEU B N 1
ATOM 2471 C CA . LEU B 1 48 ? 7.238 5.258 0.868 1 97.88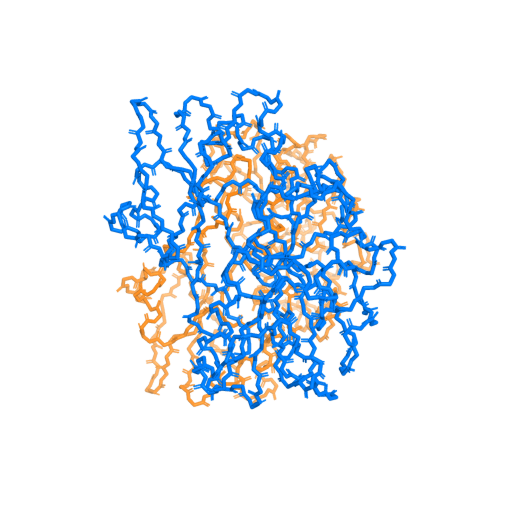 48 LEU B CA 1
ATOM 2472 C C . LEU B 1 48 ? 5.738 5.398 0.629 1 97.88 48 LEU B C 1
ATOM 2474 O O . LEU B 1 48 ? 4.965 4.504 0.97 1 97.88 48 LEU B O 1
ATOM 2478 N N . CYS B 1 49 ? 5.379 6.508 0.031 1 97.19 49 CYS B N 1
ATOM 2479 C CA . CYS B 1 49 ? 3.969 6.766 -0.242 1 97.19 49 CYS B CA 1
ATOM 2480 C C . CYS B 1 49 ? 3.414 5.766 -1.249 1 97.19 49 CYS B C 1
ATOM 2482 O O . CYS B 1 49 ? 2.301 5.266 -1.085 1 97.19 49 CYS B O 1
ATOM 2484 N N . GLU B 1 50 ? 4.195 5.434 -2.25 1 96.69 50 GLU B N 1
ATOM 2485 C CA . GLU B 1 50 ? 3.762 4.492 -3.277 1 96.69 50 GLU B CA 1
ATOM 2486 C C . GLU B 1 50 ? 3.578 3.09 -2.699 1 96.69 50 GLU B C 1
ATOM 2488 O O . GLU B 1 50 ? 2.664 2.365 -3.096 1 96.69 50 GLU B O 1
ATOM 2493 N N . ARG B 1 51 ? 4.438 2.77 -1.767 1 97.94 51 ARG B N 1
ATOM 2494 C CA . ARG B 1 51 ? 4.41 1.438 -1.171 1 97.94 51 ARG B CA 1
ATOM 2495 C C . ARG B 1 51 ? 3.33 1.343 -0.097 1 97.94 51 ARG B C 1
ATOM 2497 O O . ARG B 1 51 ? 2.928 0.244 0.292 1 97.94 51 ARG 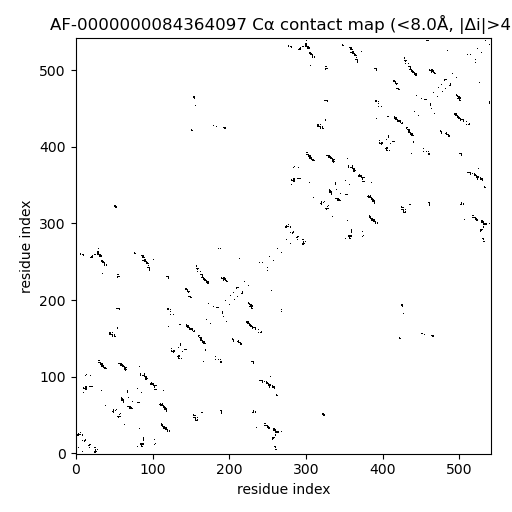B O 1
ATOM 2504 N N . ASN B 1 52 ? 2.92 2.527 0.412 1 98 52 ASN B N 1
ATOM 2505 C CA . ASN B 1 52 ? 1.935 2.607 1.484 1 98 52 ASN B CA 1
ATOM 2506 C C . ASN B 1 52 ? 0.844 3.627 1.17 1 98 52 ASN B C 1
ATOM 2508 O O . ASN B 1 52 ? 0.667 4.602 1.904 1 98 52 ASN B O 1
ATOM 2512 N N . PRO B 1 53 ? 0.013 3.395 0.214 1 97.06 53 PRO B N 1
ATOM 2513 C CA . PRO B 1 53 ? -0.871 4.453 -0.28 1 97.06 53 PRO B CA 1
ATOM 2514 C C . PRO B 1 53 ? -1.99 4.793 0.702 1 97.06 53 PRO B C 1
ATOM 2516 O O . PRO B 1 53 ? -2.518 5.906 0.682 1 97.06 53 PRO B O 1
ATOM 2519 N N . VAL B 1 54 ? -2.326 3.91 1.588 1 97.62 54 VAL B N 1
ATOM 2520 C CA . VAL B 1 54 ? -3.457 4.133 2.482 1 97.62 54 VAL B CA 1
ATOM 2521 C C . VAL B 1 54 ? -3.061 5.109 3.586 1 97.62 54 VAL B C 1
ATOM 2523 O O . VAL B 1 54 ? -3.709 6.145 3.771 1 97.62 54 VAL B O 1
ATOM 2526 N N . PRO B 1 55 ? -1.964 4.895 4.281 1 96.75 55 PRO B N 1
ATOM 2527 C CA . PRO B 1 55 ? -1.591 5.859 5.32 1 96.75 55 PRO B CA 1
ATOM 2528 C C . PRO B 1 55 ? -0.869 7.082 4.758 1 96.75 55 PRO B C 1
ATOM 2530 O O . PRO B 1 55 ? -0.729 8.094 5.449 1 96.75 55 PRO B O 1
ATOM 2533 N N . CYS B 1 56 ? -0.387 6.988 3.498 1 96.62 56 CYS B N 1
ATOM 2534 C CA . CYS B 1 56 ? 0.406 8.062 2.908 1 96.62 56 CYS B CA 1
ATOM 2535 C C . CYS B 1 56 ? -0.137 8.453 1.538 1 96.62 56 CYS B C 1
ATOM 2537 O O . CYS B 1 56 ? 0.6 8.453 0.551 1 96.62 56 CYS B O 1
ATOM 2539 N N . PRO B 1 57 ? -1.384 8.859 1.476 1 95.88 57 PRO B N 1
ATOM 2540 C CA . PRO B 1 57 ? -1.946 9.234 0.175 1 95.88 57 PRO B CA 1
ATOM 2541 C C . PRO B 1 57 ? -1.381 10.547 -0.357 1 95.88 57 PRO B C 1
ATOM 2543 O O . PRO B 1 57 ? -1.892 11.617 -0.028 1 95.88 57 PRO B O 1
ATOM 2546 N N . LEU B 1 58 ? -0.446 10.477 -1.239 1 96.31 58 LEU B N 1
ATOM 2547 C CA . LEU B 1 58 ? 0.287 11.617 -1.771 1 96.31 58 LEU B CA 1
ATOM 2548 C C . LEU B 1 58 ? -0.568 12.398 -2.768 1 96.31 58 LEU B C 1
ATOM 2550 O O . LEU B 1 58 ? -1.06 11.828 -3.746 1 96.31 58 LEU B O 1
ATOM 2554 N N . LEU B 1 59 ? -0.792 13.688 -2.541 1 96.25 59 LEU B N 1
ATOM 2555 C CA . LEU B 1 59 ? -1.672 14.5 -3.375 1 96.25 59 LEU B CA 1
ATOM 2556 C C . LEU B 1 59 ? -0.863 15.391 -4.312 1 96.25 59 LEU B C 1
ATOM 2558 O O . LEU B 1 59 ? -1.251 15.602 -5.465 1 96.25 59 LEU B O 1
ATOM 2562 N N . ALA B 1 60 ? 0.26 15.906 -3.783 1 97.56 60 ALA B N 1
ATOM 2563 C CA . ALA B 1 60 ? 1.014 16.859 -4.586 1 97.56 60 ALA B CA 1
ATOM 2564 C C . ALA B 1 60 ? 2.479 16.906 -4.16 1 97.56 60 ALA B C 1
ATOM 2566 O O . ALA B 1 60 ? 2.811 16.562 -3.023 1 97.56 60 ALA B O 1
ATOM 2567 N N . ILE B 1 61 ? 3.365 17.281 -5.078 1 98.44 61 ILE B N 1
ATOM 2568 C CA . ILE B 1 61 ? 4.805 17.422 -4.875 1 98.44 61 ILE B CA 1
ATOM 2569 C C . ILE B 1 61 ? 5.285 18.75 -5.465 1 98.44 61 ILE B C 1
ATOM 2571 O O . ILE B 1 61 ? 4.926 19.094 -6.59 1 98.44 61 ILE B O 1
ATOM 2575 N N . THR B 1 62 ? 6.082 19.453 -4.758 1 98.62 62 THR B N 1
ATOM 2576 C CA . THR B 1 62 ? 6.633 20.703 -5.277 1 98.62 62 THR B CA 1
ATOM 2577 C C . THR B 1 62 ? 7.934 20.438 -6.035 1 98.62 62 THR B C 1
ATOM 2579 O O . THR B 1 62 ? 8.57 19.406 -5.844 1 98.62 62 THR B O 1
ATOM 2582 N N . LYS B 1 63 ? 8.242 21.375 -6.902 1 97.94 63 LYS B N 1
ATOM 2583 C CA . LYS B 1 63 ? 9.602 21.438 -7.434 1 97.94 63 LYS B CA 1
ATOM 2584 C C . LYS B 1 63 ? 10.617 21.703 -6.328 1 97.94 63 LYS B C 1
ATOM 2586 O O . LYS B 1 63 ? 10.367 22.516 -5.43 1 97.94 63 LYS B O 1
ATOM 2591 N N . PRO B 1 64 ? 11.734 21 -6.402 1 97.81 64 PRO B N 1
ATOM 2592 C CA . PRO B 1 64 ? 12.75 21.297 -5.387 1 97.81 64 PRO B CA 1
ATOM 2593 C C . PRO B 1 64 ? 13.07 22.797 -5.289 1 97.81 64 PRO B C 1
ATOM 2595 O O . PRO B 1 64 ? 13.305 23.438 -6.309 1 97.81 64 PRO B O 1
ATOM 2598 N N . GLY B 1 65 ? 13 23.281 -4.094 1 98 65 GLY B N 1
ATOM 2599 C CA . GLY B 1 65 ? 13.414 24.656 -3.809 1 98 65 GLY B CA 1
ATOM 2600 C C . GLY B 1 65 ? 12.305 25.672 -3.996 1 98 65 GLY B C 1
ATOM 2601 O O . GLY B 1 65 ? 12.445 26.828 -3.605 1 98 65 GLY B O 1
ATOM 2602 N N . ASP B 1 66 ? 11.227 25.281 -4.59 1 98.25 66 ASP B N 1
ATOM 2603 C CA . ASP B 1 66 ? 10.172 26.25 -4.898 1 98.25 66 ASP B CA 1
ATOM 2604 C C . ASP B 1 66 ? 8.836 25.812 -4.305 1 98.25 66 ASP B C 1
ATOM 2606 O O . ASP B 1 66 ? 8.195 24.891 -4.82 1 98.25 66 ASP B O 1
ATOM 2610 N N . PRO B 1 67 ? 8.352 26.438 -3.297 1 98.56 67 PRO B N 1
ATOM 2611 C CA . PRO B 1 67 ? 7.121 26.031 -2.621 1 98.56 67 PRO B CA 1
ATOM 2612 C C . PRO B 1 67 ? 5.867 26.406 -3.408 1 98.56 67 PRO B C 1
ATOM 2614 O O . PRO B 1 67 ? 4.75 26.094 -2.984 1 98.56 67 PRO B O 1
ATOM 2617 N N . THR B 1 68 ? 5.992 27.031 -4.625 1 98.12 68 THR B N 1
ATOM 2618 C CA . THR B 1 68 ? 4.836 27.516 -5.359 1 98.12 68 THR B CA 1
ATOM 2619 C C . THR B 1 68 ? 4.648 26.75 -6.664 1 98.12 68 THR B C 1
ATOM 2621 O O . THR B 1 68 ? 3.635 26.906 -7.344 1 98.12 68 THR B O 1
ATOM 2624 N N . VAL B 1 69 ? 5.621 25.969 -7.051 1 98.19 69 VAL B N 1
ATOM 2625 C CA . VAL B 1 69 ? 5.559 25.219 -8.305 1 98.19 69 VAL B CA 1
ATOM 2626 C C . VAL B 1 69 ? 5.457 23.734 -8.008 1 98.19 69 VAL B C 1
ATOM 2628 O O . VAL B 1 69 ? 6.262 23.188 -7.25 1 98.19 69 VAL B O 1
ATOM 2631 N N . PHE B 1 70 ? 4.52 23.125 -8.672 1 98 70 PHE B N 1
ATOM 2632 C CA . PHE B 1 70 ? 4.25 21.719 -8.391 1 98 70 PHE B CA 1
ATOM 2633 C C . PHE B 1 70 ? 4.625 20.844 -9.586 1 98 70 PHE B C 1
ATOM 2635 O O . PHE B 1 70 ? 4.293 21.172 -10.727 1 98 70 PHE B O 1
ATOM 2642 N N . THR B 1 71 ? 5.312 19.75 -9.344 1 97.5 71 THR B N 1
ATOM 2643 C CA . THR B 1 71 ? 5.629 18.766 -10.375 1 97.5 71 THR B CA 1
ATOM 2644 C C . THR B 1 71 ? 4.52 17.734 -10.484 1 97.5 71 THR B C 1
ATOM 2646 O O . THR B 1 71 ? 4.398 17.047 -11.5 1 97.5 71 THR B O 1
ATOM 2649 N N . LYS B 1 72 ? 3.785 17.562 -9.445 1 96.38 72 LYS B N 1
ATOM 2650 C CA . LYS B 1 72 ? 2.635 16.672 -9.375 1 96.38 72 LYS B CA 1
ATOM 2651 C C . LYS B 1 72 ? 1.501 17.281 -8.562 1 96.38 72 LYS B C 1
ATOM 2653 O O . LYS B 1 72 ? 1.744 17.938 -7.543 1 96.38 72 LYS B O 1
ATOM 2658 N N . GLY B 1 73 ? 0.242 17.094 -8.977 1 96 73 GLY B N 1
ATOM 2659 C CA . GLY B 1 73 ? -0.929 17.422 -8.18 1 96 73 GLY B CA 1
ATOM 2660 C C . GLY B 1 73 ? -1.276 18.906 -8.195 1 96 73 GLY B C 1
ATOM 2661 O O . GLY B 1 73 ? -1.924 19.406 -7.273 1 96 73 GLY B O 1
ATOM 2662 N N . SER B 1 74 ? -0.852 19.609 -9.211 1 94.5 74 SER B N 1
ATOM 2663 C CA . SER B 1 74 ? -1.108 21.047 -9.289 1 94.5 74 SER B CA 1
ATOM 2664 C C . SER B 1 74 ? -2.6 21.328 -9.438 1 94.5 74 SER B C 1
ATOM 2666 O O . SER B 1 74 ? -3.068 22.406 -9.062 1 94.5 74 SER B O 1
ATOM 2668 N N . SER B 1 75 ? -3.34 20.359 -9.891 1 94.88 75 SER B N 1
ATOM 2669 C CA . SER B 1 75 ? -4.746 20.547 -10.227 1 94.88 75 SER B CA 1
ATOM 2670 C C . SER B 1 75 ? -5.602 20.703 -8.977 1 94.88 75 SER B C 1
ATOM 2672 O O . SER B 1 75 ? -6.762 21.109 -9.055 1 94.88 75 SER B O 1
ATOM 2674 N N . ILE B 1 76 ? -5.027 20.438 -7.824 1 95.88 76 ILE B N 1
ATOM 2675 C CA . ILE B 1 76 ? -5.828 20.516 -6.609 1 95.88 76 ILE B CA 1
ATOM 2676 C C . ILE B 1 76 ? -5.945 21.969 -6.164 1 95.88 76 ILE B C 1
ATOM 2678 O O . ILE B 1 76 ? -6.684 22.281 -5.23 1 95.88 76 ILE B O 1
ATOM 2682 N N . PHE B 1 77 ? -5.227 22.859 -6.883 1 96.88 77 PHE B N 1
ATOM 2683 C CA . PHE B 1 77 ? -5.289 24.281 -6.633 1 96.88 77 PHE B CA 1
ATOM 2684 C C . PHE B 1 77 ? -5.77 25.031 -7.871 1 96.88 77 PHE B C 1
ATOM 2686 O O . PHE B 1 77 ? -5.387 24.688 -8.992 1 96.88 77 PHE B O 1
ATOM 2693 N N . LYS B 1 78 ? -6.594 26 -7.656 1 95.75 78 LYS B N 1
ATOM 2694 C CA . LYS B 1 78 ? -7.086 26.828 -8.75 1 95.75 78 LYS B CA 1
ATOM 2695 C C . LYS B 1 78 ? -6.328 28.141 -8.82 1 95.75 78 LYS B C 1
ATOM 2697 O O . LYS B 1 78 ? -6.383 28.844 -9.836 1 95.75 78 LYS B O 1
ATOM 2702 N N . THR B 1 79 ? -5.711 28.531 -7.73 1 94.5 79 THR B N 1
ATOM 2703 C CA . THR B 1 79 ? -4.938 29.766 -7.648 1 94.5 79 THR B CA 1
ATOM 2704 C C . THR B 1 79 ? -3.512 29.484 -7.184 1 94.5 79 THR B C 1
ATOM 2706 O O . THR B 1 79 ? -3.201 28.359 -6.773 1 94.5 79 THR B O 1
ATOM 2709 N N . THR B 1 80 ? -2.693 30.484 -7.344 1 94.81 80 THR B N 1
ATOM 2710 C CA . THR B 1 80 ? -1.32 30.344 -6.871 1 94.81 80 THR B CA 1
ATOM 2711 C C . THR B 1 80 ? -1.291 30.047 -5.375 1 94.81 80 THR B C 1
ATOM 2713 O O . THR B 1 80 ? -2.002 30.672 -4.594 1 94.81 80 THR B O 1
ATOM 2716 N N . THR B 1 81 ? -0.548 29.047 -5.023 1 97.56 81 THR B N 1
ATOM 2717 C CA . THR B 1 81 ? -0.429 28.594 -3.641 1 97.56 81 THR B CA 1
ATOM 2718 C C . THR B 1 81 ? 1.037 28.484 -3.234 1 97.56 81 THR B C 1
ATOM 2720 O O . THR B 1 81 ? 1.863 27.984 -4 1 97.56 81 THR B O 1
ATOM 2723 N N . ASP B 1 82 ? 1.329 29.031 -2.068 1 98.44 82 ASP B N 1
ATOM 2724 C CA . ASP B 1 82 ? 2.666 28.969 -1.49 1 98.44 82 ASP B CA 1
ATOM 2725 C C . ASP B 1 82 ? 2.674 28.109 -0.227 1 98.44 82 ASP B C 1
ATOM 2727 O O . ASP B 1 82 ? 2.203 28.531 0.826 1 98.44 82 ASP B O 1
ATOM 2731 N N . LEU B 1 83 ? 3.287 26.922 -0.274 1 98.5 83 LEU B N 1
ATOM 2732 C CA . LEU B 1 83 ? 3.246 25.953 0.828 1 98.5 83 LEU B CA 1
ATOM 2733 C C . LEU B 1 83 ? 4.039 26.484 2.023 1 98.5 83 LEU B C 1
ATOM 2735 O O . LEU B 1 83 ? 3.9 25.969 3.135 1 98.5 83 LEU B O 1
ATOM 2739 N N . SER B 1 84 ? 4.832 27.469 1.821 1 98.62 84 SER B N 1
ATOM 2740 C CA . SER B 1 84 ? 5.652 27.953 2.924 1 98.62 84 SER B CA 1
ATOM 2741 C C . SER B 1 84 ? 4.898 28.984 3.76 1 98.62 84 SER B C 1
ATOM 2743 O O . SER B 1 84 ? 5.344 29.359 4.852 1 98.62 84 SER B O 1
ATOM 2745 N N . THR B 1 85 ? 3.688 29.438 3.281 1 98.31 85 THR B N 1
ATOM 2746 C CA . THR B 1 85 ? 3.031 30.516 4.02 1 98.31 85 THR B CA 1
ATOM 2747 C C . THR B 1 85 ? 1.527 30.266 4.109 1 98.31 85 THR B C 1
ATOM 2749 O O . THR B 1 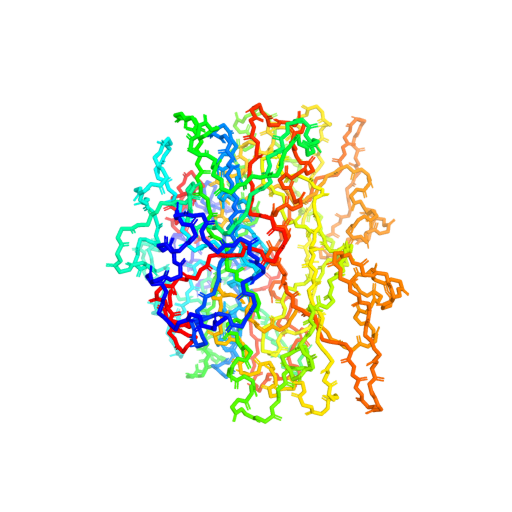85 ? 0.829 30.922 4.875 1 98.31 85 THR B O 1
ATOM 2752 N N . ASP B 1 86 ? 1.025 29.328 3.381 1 98.31 86 ASP B N 1
ATOM 2753 C CA . ASP B 1 86 ? -0.42 29.219 3.207 1 98.31 86 ASP B CA 1
ATOM 2754 C C . ASP B 1 86 ? -1.028 28.266 4.242 1 98.31 86 ASP B C 1
ATOM 2756 O O . ASP B 1 86 ? -2.197 27.891 4.133 1 98.31 86 ASP B O 1
ATOM 2760 N N . PHE B 1 87 ? -0.266 27.719 5.141 1 97.69 87 PHE B N 1
ATOM 2761 C CA . PHE B 1 87 ? -0.742 27.016 6.328 1 97.69 87 PHE B CA 1
ATOM 2762 C C . PHE B 1 87 ? -0.803 27.953 7.527 1 97.69 87 PHE B C 1
ATOM 2764 O O . PHE B 1 87 ? -0.048 28.938 7.598 1 97.69 87 PHE B O 1
ATOM 2771 N N . PRO B 1 88 ? -1.678 27.641 8.492 1 96.69 88 PRO B N 1
ATOM 2772 C CA . PRO B 1 88 ? -1.736 28.5 9.672 1 96.69 88 PRO B CA 1
ATOM 2773 C C . PRO B 1 88 ? -0.456 28.453 10.508 1 96.69 88 PRO B C 1
ATOM 2775 O O . PRO B 1 88 ? -0.041 29.469 11.062 1 96.69 88 PRO B O 1
ATOM 2778 N N . LYS B 1 89 ? 0.079 27.25 10.57 1 96.62 89 LYS B N 1
ATOM 2779 C CA . LYS B 1 89 ? 1.259 27.094 11.414 1 96.62 89 LYS B CA 1
ATOM 2780 C C . LYS B 1 89 ? 2.098 25.891 10.953 1 96.62 89 LYS B C 1
ATOM 2782 O O . LYS B 1 89 ? 1.561 24.922 10.43 1 96.62 89 LYS B O 1
ATOM 2787 N N . TYR B 1 90 ? 3.459 26 11.227 1 96.06 90 TYR B N 1
ATOM 2788 C CA . TYR B 1 90 ? 4.438 25 10.812 1 96.06 90 TYR B CA 1
ATOM 2789 C C . TYR B 1 90 ? 5.312 24.578 11.992 1 96.06 90 TYR B C 1
ATOM 2791 O O . TYR B 1 90 ? 5.559 25.375 12.906 1 96.06 90 TYR B O 1
ATOM 2799 N N . ASN B 1 91 ? 5.715 23.375 11.961 1 93.88 91 ASN B N 1
ATOM 2800 C CA . ASN B 1 91 ? 6.77 22.875 12.836 1 93.88 91 ASN B CA 1
ATOM 2801 C C . ASN B 1 91 ? 8.07 22.641 12.062 1 93.88 91 ASN B C 1
ATOM 2803 O O . ASN B 1 91 ? 8.055 22.094 10.961 1 93.88 91 ASN B O 1
ATOM 2807 N N . VAL B 1 92 ? 9.133 23.094 12.633 1 93.5 92 VAL B N 1
ATOM 2808 C CA . VAL B 1 92 ? 10.461 22.891 12.062 1 93.5 92 VAL B CA 1
ATOM 2809 C C . VAL B 1 92 ? 11.258 21.922 12.93 1 93.5 92 VAL B C 1
ATOM 2811 O O . VAL B 1 92 ? 11.375 22.109 14.141 1 93.5 92 VAL B O 1
ATOM 2814 N N . TYR B 1 93 ? 11.727 20.891 12.258 1 89.12 93 TYR B N 1
ATOM 2815 C CA . TYR B 1 93 ? 12.492 19.875 12.961 1 89.12 93 TYR B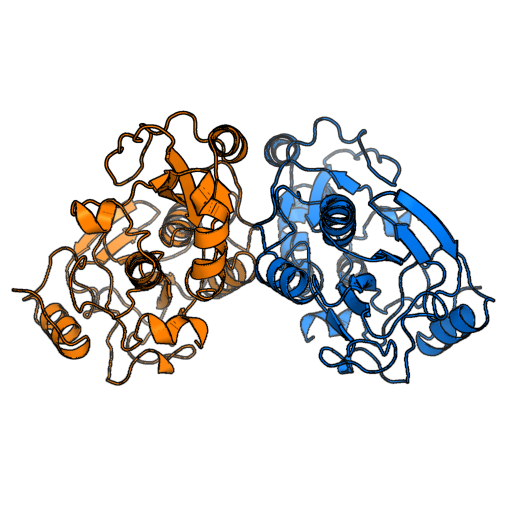 CA 1
ATOM 2816 C C . TYR B 1 93 ? 13.945 19.859 12.508 1 89.12 93 TYR B C 1
ATOM 2818 O O . TYR B 1 93 ? 14.234 20.094 11.328 1 89.12 93 TYR B O 1
ATOM 2826 N N . ASP B 1 94 ? 14.844 19.672 13.438 1 84.44 94 ASP B N 1
ATOM 2827 C CA . ASP B 1 94 ? 16.266 19.469 13.164 1 84.44 94 ASP B CA 1
ATOM 2828 C C . ASP B 1 94 ? 16.812 18.281 13.977 1 84.44 94 ASP B C 1
ATOM 2830 O O . ASP B 1 94 ? 16.719 18.281 15.203 1 84.44 94 ASP B O 1
ATOM 2834 N N . ASN B 1 95 ? 17.297 17.25 13.266 1 81.38 95 ASN B N 1
ATOM 2835 C CA . ASN B 1 95 ? 17.828 16.047 13.883 1 81.38 95 ASN B CA 1
ATOM 2836 C C . ASN B 1 95 ? 16.812 15.398 14.82 1 81.38 95 ASN B C 1
ATOM 2838 O O . ASN B 1 95 ? 17.125 15.078 15.961 1 81.38 95 ASN B O 1
ATOM 2842 N N . GLY B 1 96 ? 15.578 15.43 14.344 1 76.81 96 GLY B N 1
ATOM 2843 C CA . GLY B 1 96 ? 14.516 14.734 15.047 1 76.81 96 GLY B CA 1
ATOM 2844 C C . GLY B 1 96 ? 13.898 15.555 16.172 1 76.81 96 GLY B C 1
ATOM 2845 O O . GLY B 1 96 ? 12.984 15.094 16.844 1 76.81 96 GLY B O 1
ATOM 2846 N N . LYS B 1 97 ? 14.398 16.75 16.312 1 83.75 97 LYS B N 1
ATOM 2847 C CA . LYS B 1 97 ? 13.906 17.594 17.406 1 83.75 97 LYS B CA 1
ATOM 2848 C C . LYS B 1 97 ? 13.141 18.797 16.859 1 83.75 97 LYS B C 1
ATOM 2850 O O . LYS B 1 97 ? 13.547 19.406 15.875 1 83.75 97 LYS B O 1
ATOM 2855 N N . LEU B 1 98 ? 12.016 19.109 17.531 1 88.19 98 LEU B N 1
ATOM 2856 C CA . LEU B 1 98 ? 11.266 20.312 17.188 1 88.19 98 LEU B CA 1
ATOM 2857 C C . LEU B 1 98 ? 12.047 21.562 17.594 1 88.19 98 LEU B C 1
ATOM 2859 O O . LEU B 1 98 ? 12.32 21.766 18.781 1 88.19 98 LEU B O 1
ATOM 2863 N N . ILE B 1 99 ? 12.383 22.375 16.703 1 91.62 99 ILE B N 1
ATOM 2864 C CA . ILE B 1 99 ? 13.234 23.516 16.984 1 91.62 99 ILE B CA 1
ATOM 2865 C C . ILE B 1 99 ? 12.383 24.781 17.078 1 91.62 99 ILE B C 1
ATOM 2867 O O . ILE B 1 99 ? 12.719 25.719 17.812 1 91.62 99 ILE B O 1
ATOM 2871 N N . SER B 1 100 ? 11.25 24.828 16.281 1 94.56 100 SER B N 1
ATOM 2872 C CA . SER B 1 100 ? 10.414 26.016 16.312 1 94.56 100 SER B CA 1
ATOM 2873 C C . SER B 1 100 ? 9.047 25.75 15.703 1 94.56 100 SER B C 1
ATOM 2875 O O . SER B 1 100 ? 8.875 24.781 14.953 1 94.56 100 SER B O 1
ATOM 2877 N N . THR B 1 101 ? 8.086 26.469 16.141 1 94.94 101 THR B N 1
ATOM 2878 C CA . THR B 1 101 ? 6.758 26.562 15.562 1 94.94 101 THR B CA 1
ATOM 2879 C C . THR B 1 101 ? 6.496 27.984 15.055 1 94.94 101 THR B C 1
ATOM 2881 O O . THR B 1 101 ? 6.664 28.953 15.805 1 94.94 101 THR B O 1
ATOM 2884 N N . GLN B 1 102 ? 6.199 28.094 13.742 1 95.69 102 GLN B N 1
ATOM 2885 C CA . GLN B 1 102 ? 6.105 29.422 13.141 1 95.69 102 GLN B CA 1
ATOM 2886 C C . GLN B 1 102 ? 5.004 29.469 12.086 1 95.69 102 GLN B C 1
ATOM 2888 O O . GLN B 1 102 ? 4.523 28.422 11.633 1 95.69 102 GLN B O 1
ATOM 2893 N N . SER B 1 103 ? 4.586 30.672 11.688 1 96.38 103 SER B N 1
ATOM 2894 C CA . SER B 1 103 ? 3.506 30.844 10.727 1 96.38 103 SER B CA 1
ATOM 2895 C C . SER B 1 103 ? 4.047 31 9.305 1 96.38 103 SER B C 1
ATOM 2897 O O . SER B 1 103 ? 3.283 30.969 8.336 1 96.38 103 SER B O 1
ATOM 2899 N N . ASP B 1 104 ? 5.305 31.109 9.227 1 97.44 104 ASP B N 1
ATOM 2900 C CA . ASP B 1 104 ? 5.992 31.359 7.965 1 97.44 104 ASP B CA 1
ATOM 2901 C C . ASP B 1 104 ? 7.344 30.641 7.926 1 97.44 104 ASP B C 1
ATOM 2903 O O . ASP B 1 104 ? 8.211 30.891 8.766 1 97.44 104 ASP B O 1
ATOM 2907 N N . ILE B 1 105 ? 7.457 29.734 6.902 1 97.69 105 ILE B N 1
ATOM 2908 C CA . ILE B 1 105 ? 8.727 29.016 6.855 1 97.69 105 ILE B CA 1
ATOM 2909 C C . ILE B 1 105 ? 9.469 29.359 5.566 1 97.69 105 ILE B C 1
ATOM 2911 O O . ILE B 1 105 ? 10.281 28.562 5.078 1 97.69 105 ILE B O 1
ATOM 2915 N N . SER B 1 106 ? 9.195 30.5 4.949 1 97.69 106 SER B N 1
ATOM 2916 C CA . SER B 1 106 ? 9.836 30.922 3.705 1 97.69 106 SER B CA 1
ATOM 2917 C C . SER B 1 106 ? 11.344 31.047 3.873 1 97.69 106 SER B C 1
ATOM 2919 O O . SER B 1 106 ? 12.102 30.766 2.945 1 97.69 106 SER B O 1
ATOM 2921 N N . LYS B 1 107 ? 11.797 31.391 5.023 1 96.44 107 LYS B N 1
ATOM 2922 C CA . LYS B 1 107 ? 13.219 31.578 5.273 1 96.44 107 LYS B CA 1
ATOM 2923 C C . LYS B 1 107 ? 13.93 30.234 5.457 1 96.44 107 LYS B C 1
ATOM 2925 O O . LYS B 1 107 ? 15.117 30.109 5.16 1 96.44 107 LYS B O 1
ATOM 2930 N N . GLU B 1 108 ? 13.156 29.25 5.949 1 95.88 108 GLU B N 1
ATOM 2931 C CA . GLU B 1 108 ? 13.719 27.922 6.184 1 95.88 108 GLU B CA 1
ATOM 2932 C C . GLU B 1 108 ? 13.719 27.094 4.906 1 95.88 108 GLU B C 1
ATOM 2934 O O . GLU B 1 108 ? 14.461 26.109 4.793 1 95.88 108 GLU B O 1
ATOM 2939 N N . TRP B 1 109 ? 12.82 27.469 3.947 1 97.19 109 TRP B N 1
ATOM 2940 C CA . TRP B 1 109 ? 12.688 26.719 2.701 1 97.19 109 TRP B CA 1
ATOM 2941 C C . TRP B 1 109 ? 13.875 26.984 1.781 1 97.19 109 TRP B C 1
ATOM 2943 O O . TRP B 1 109 ? 13.922 28 1.087 1 97.19 109 TRP B O 1
ATOM 2953 N N . SER B 1 110 ? 14.828 26.047 1.688 1 96.38 110 SER B N 1
ATOM 2954 C CA . SER B 1 110 ? 16.031 26.219 0.879 1 96.38 110 SER B CA 1
ATOM 2955 C C . SER B 1 110 ? 15.859 25.594 -0.5 1 96.38 110 SER B C 1
ATOM 2957 O O . SER B 1 110 ? 14.812 25.016 -0.8 1 96.38 110 SER B O 1
ATOM 2959 N N . LYS B 1 111 ? 16.859 25.641 -1.325 1 96.62 111 LYS B N 1
ATOM 2960 C CA . LYS B 1 111 ? 16.844 25.094 -2.674 1 96.62 111 LYS B CA 1
ATOM 2961 C C . LYS B 1 111 ? 16.766 23.562 -2.639 1 96.62 111 LYS B C 1
ATOM 2963 O O . LYS B 1 111 ? 16.453 22.938 -3.645 1 96.62 111 LYS B O 1
ATOM 2968 N N . ASP B 1 112 ? 16.984 23.016 -1.431 1 95.81 112 ASP B N 1
ATOM 2969 C CA . ASP B 1 112 ? 17.078 21.562 -1.308 1 95.81 112 ASP B CA 1
ATOM 2970 C C . ASP B 1 112 ? 15.797 20.984 -0.712 1 95.81 112 ASP B C 1
ATOM 2972 O O . ASP B 1 112 ? 15.727 19.797 -0.419 1 95.81 112 ASP B O 1
ATOM 2976 N N . HIS B 1 113 ? 14.836 21.797 -0.592 1 97.69 113 HIS B N 1
ATOM 2977 C CA . HIS B 1 113 ? 13.617 21.328 0.046 1 97.69 113 HIS B CA 1
ATOM 2978 C C . HIS B 1 113 ? 12.562 20.953 -0.991 1 97.69 113 HIS B C 1
ATOM 2980 O O . HIS B 1 113 ? 12.422 21.625 -2.012 1 97.69 113 HIS B O 1
ATOM 2986 N N . VAL B 1 114 ? 11.875 19.859 -0.739 1 98.25 114 VAL B N 1
ATOM 2987 C CA . VAL B 1 114 ? 10.719 19.422 -1.513 1 98.25 114 VAL B CA 1
ATOM 2988 C C . VAL B 1 114 ? 9.5 19.312 -0.605 1 98.25 114 VAL B C 1
ATOM 2990 O O . VAL B 1 114 ? 9.57 18.75 0.489 1 98.25 114 VAL B O 1
ATOM 2993 N N . GLY B 1 115 ? 8.43 19.891 -1.053 1 98.25 115 GLY B N 1
ATOM 2994 C CA . GLY B 1 115 ? 7.18 19.812 -0.311 1 98.25 115 GLY B CA 1
ATOM 2995 C C . GLY B 1 115 ? 6.238 18.75 -0.833 1 98.25 115 GLY B C 1
ATOM 2996 O O . GLY B 1 115 ? 6.137 18.547 -2.043 1 98.25 115 GLY B O 1
ATOM 2997 N N . PHE B 1 116 ? 5.559 18.125 0.107 1 98.25 116 PHE B N 1
ATOM 2998 C CA . PHE B 1 116 ? 4.574 17.094 -0.188 1 98.25 116 PHE B CA 1
ATOM 2999 C C . PHE B 1 116 ? 3.25 17.391 0.504 1 98.25 116 PHE B C 1
ATOM 3001 O O . PHE B 1 116 ? 3.227 17.734 1.688 1 98.25 116 PHE B O 1
ATOM 3008 N N . LEU B 1 117 ? 2.189 17.312 -0.264 1 97.31 117 LEU B N 1
ATOM 3009 C CA . LEU B 1 117 ? 0.856 17.359 0.326 1 97.31 117 LEU B CA 1
ATOM 3010 C C . LEU B 1 117 ? 0.254 15.953 0.407 1 97.31 117 LEU B C 1
ATOM 3012 O O . LEU B 1 117 ? 0.248 15.219 -0.583 1 97.31 117 LEU B O 1
ATOM 3016 N N . VAL B 1 118 ? -0.243 15.617 1.553 1 95.62 118 VAL B N 1
ATOM 3017 C CA . VAL B 1 118 ? -0.813 14.305 1.837 1 95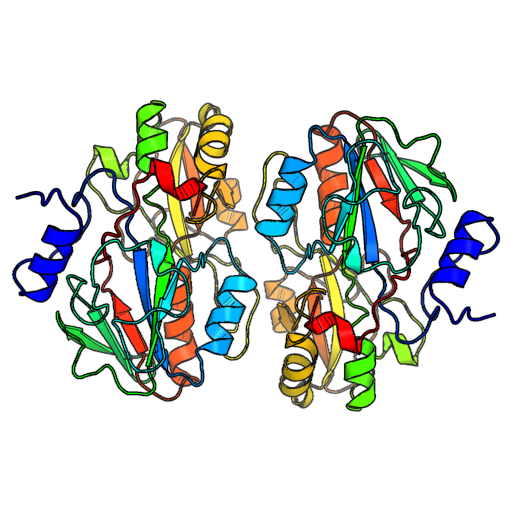.62 118 VAL B CA 1
ATOM 3018 C C . VAL B 1 118 ? -2.264 14.453 2.291 1 95.62 118 VAL B C 1
ATOM 3020 O O . VAL B 1 118 ? -2.574 15.32 3.115 1 95.62 118 VAL B O 1
ATOM 3023 N N . GLY B 1 119 ? -3.086 13.602 1.759 1 91.19 119 GLY B N 1
ATOM 3024 C CA . GLY B 1 119 ? -4.504 13.664 2.068 1 91.19 119 GLY B CA 1
ATOM 3025 C C . GLY B 1 119 ? -4.809 13.414 3.533 1 91.19 119 GLY B C 1
ATOM 3026 O O . GLY B 1 119 ? -4.078 12.68 4.207 1 91.19 119 GLY B O 1
ATOM 3027 N N . CYS B 1 120 ? -6.004 13.945 3.926 1 85.25 120 CYS B N 1
ATOM 3028 C CA . CYS B 1 120 ? -6.414 13.758 5.312 1 85.25 120 CYS B CA 1
ATOM 3029 C C . CYS B 1 120 ? -7.711 12.961 5.398 1 85.25 120 CYS B C 1
ATOM 3031 O O . CYS B 1 120 ? -8.406 12.797 4.398 1 85.25 120 CYS B O 1
ATOM 3033 N N . SER B 1 121 ? -8.094 12.391 6.559 1 75 121 SER B N 1
ATOM 3034 C CA . SER B 1 121 ? -9.266 11.562 6.812 1 75 121 SER B CA 1
ATOM 3035 C C . SER B 1 121 ? -10.523 12.414 6.961 1 75 121 SER B C 1
ATOM 3037 O O . SER B 1 121 ? -11.602 11.891 7.238 1 75 121 SER B O 1
ATOM 3039 N N . PHE B 1 122 ? -10.57 13.633 6.609 1 75.06 122 PHE B N 1
ATOM 3040 C CA . PHE B 1 122 ? -11.719 14.492 6.875 1 75.06 122 PHE B CA 1
ATOM 3041 C C . PHE B 1 122 ? -12.594 14.617 5.637 1 75.06 122 PHE B C 1
ATOM 3043 O O . PHE B 1 122 ? -13.758 15.023 5.734 1 75.06 122 PHE B O 1
ATOM 3050 N N . SER B 1 123 ? -12.18 14.125 4.531 1 78.25 123 SER B N 1
ATOM 3051 C CA . SER B 1 123 ? -12.867 14.383 3.273 1 78.25 123 SER B CA 1
ATOM 3052 C C . SER B 1 123 ? -14.117 13.516 3.145 1 78.25 123 SER B C 1
ATOM 3054 O O . SER B 1 123 ? -15.094 13.914 2.51 1 78.25 123 SER B O 1
ATOM 3056 N N . PHE B 1 124 ? -14.102 12.391 3.812 1 88.12 124 PHE B N 1
ATOM 3057 C CA . PHE B 1 124 ? -15.25 11.508 3.648 1 88.12 124 PHE B CA 1
ATOM 3058 C C . PHE B 1 124 ? -16.312 11.797 4.711 1 88.12 124 PHE B C 1
ATOM 3060 O O . PHE B 1 124 ? -17.406 11.25 4.656 1 88.12 124 PHE B O 1
ATOM 3067 N N . GLU B 1 125 ? -16.016 12.688 5.648 1 87.69 125 GLU B N 1
ATOM 3068 C CA . GLU B 1 125 ? -16.906 12.922 6.781 1 87.69 125 GLU B CA 1
ATOM 3069 C C . GLU B 1 125 ? -18.219 13.562 6.336 1 87.69 125 GLU B C 1
ATOM 3071 O O . GLU B 1 125 ? -19.281 13.242 6.867 1 87.69 125 GLU B O 1
ATOM 3076 N N . PHE B 1 126 ? -18.062 14.422 5.41 1 84.5 126 PHE B N 1
ATOM 3077 C CA . PHE B 1 126 ? -19.281 15.055 4.895 1 84.5 126 PHE B CA 1
ATOM 3078 C C . PHE B 1 126 ? -20.188 14.016 4.238 1 84.5 126 PHE B C 1
ATOM 3080 O O . PHE B 1 126 ? -21.406 14.039 4.434 1 84.5 126 PHE B O 1
ATOM 3087 N N . ALA B 1 127 ? -19.578 13.141 3.488 1 90.69 127 ALA B N 1
ATOM 3088 C CA . ALA B 1 127 ? -20.344 12.086 2.83 1 90.69 127 ALA B CA 1
ATOM 3089 C C . ALA B 1 127 ? -21.031 11.188 3.854 1 90.69 127 ALA B C 1
ATOM 3091 O O . ALA B 1 127 ? -22.188 10.789 3.668 1 90.69 127 ALA B O 1
ATOM 3092 N N . LEU B 1 128 ? -20.328 10.875 4.902 1 94.38 128 LEU B N 1
ATOM 3093 C CA . LEU B 1 128 ? -20.922 10.078 5.977 1 94.38 128 LEU B CA 1
ATOM 3094 C C . LEU B 1 128 ? -22.094 10.82 6.617 1 94.38 128 LEU B C 1
ATOM 3096 O O . LEU B 1 128 ? -23.125 10.219 6.887 1 94.38 128 LEU B O 1
ATOM 3100 N N . SER B 1 129 ? -21.938 12.117 6.801 1 92.25 129 SER B N 1
ATOM 3101 C CA . SER B 1 129 ? -22.984 12.93 7.41 1 92.25 129 SER B CA 1
ATOM 3102 C C . SER B 1 129 ? -24.25 12.938 6.547 1 92.25 129 SER B C 1
ATOM 3104 O O . SER B 1 129 ? -25.359 12.797 7.062 1 92.25 129 SER B O 1
ATOM 3106 N N . LYS B 1 130 ? -24.062 13.055 5.289 1 92 130 LYS B N 1
ATOM 3107 C CA . LYS B 1 130 ? -25.188 13.07 4.355 1 92 130 LYS B CA 1
ATOM 3108 C C . LYS B 1 130 ? -25.969 11.75 4.406 1 92 130 LYS B C 1
ATOM 3110 O O . LYS B 1 130 ? -27.172 11.727 4.152 1 92 130 LYS B O 1
ATOM 3115 N N . ALA B 1 131 ? -25.281 10.719 4.801 1 95.25 131 ALA B N 1
ATOM 3116 C CA . ALA B 1 131 ? -25.891 9.398 4.84 1 95.25 131 ALA B CA 1
ATOM 3117 C C . ALA B 1 131 ? -26.453 9.086 6.227 1 95.25 131 ALA B C 1
ATOM 3119 O O . ALA B 1 131 ? -26.891 7.965 6.492 1 95.25 131 ALA B O 1
ATOM 3120 N N . GLY B 1 132 ? -26.375 10.062 7.125 1 95.38 132 GLY B N 1
ATOM 3121 C CA . GLY B 1 132 ? -26.922 9.867 8.461 1 95.38 132 GLY B CA 1
ATOM 3122 C C . GLY B 1 132 ? -25.938 9.203 9.406 1 95.38 132 GLY B C 1
ATOM 3123 O O . GLY B 1 132 ? -26.328 8.711 10.469 1 95.38 132 GLY B O 1
ATOM 3124 N N . LEU B 1 133 ? -24.734 9.109 9 1 96.56 133 LEU B N 1
ATOM 3125 C CA . LEU B 1 133 ? -23.656 8.5 9.797 1 96.56 133 LEU B CA 1
ATOM 3126 C C . LEU B 1 133 ? -22.609 9.531 10.188 1 96.56 133 LEU B C 1
ATOM 3128 O O . LEU B 1 133 ? -21.422 9.32 9.984 1 96.56 133 LEU B O 1
ATOM 3132 N N . THR B 1 134 ? -23.062 10.633 10.781 1 93.94 134 THR B N 1
ATOM 3133 C CA . THR B 1 134 ? -22.203 11.766 11.102 1 93.94 134 THR B CA 1
ATOM 3134 C C . THR B 1 134 ? -21.141 11.367 12.117 1 93.94 134 THR B C 1
ATOM 3136 O O . THR B 1 134 ? -21.453 10.852 13.195 1 93.94 134 THR B O 1
ATOM 3139 N N . PRO B 1 135 ? -19.922 11.562 11.742 1 92.62 135 PRO B N 1
ATOM 3140 C CA . PRO B 1 135 ? -18.875 11.289 12.727 1 92.62 135 PRO B CA 1
ATOM 3141 C C . PRO B 1 135 ? -19.047 12.109 14.008 1 92.62 135 PRO B C 1
ATOM 3143 O O . PRO B 1 135 ? -19.359 13.305 13.945 1 92.62 135 PRO B O 1
ATOM 3146 N N . ARG B 1 136 ? -18.844 11.469 15.07 1 91.5 136 ARG B N 1
ATOM 3147 C CA . ARG B 1 136 ? -19.094 12.117 16.359 1 91.5 136 ARG B CA 1
ATOM 3148 C C . ARG B 1 136 ? -18.203 13.328 16.547 1 91.5 136 ARG B C 1
ATOM 3150 O O . ARG B 1 136 ? -18.609 14.328 17.141 1 91.5 136 ARG B O 1
ATOM 3157 N N . ASN B 1 137 ? -16.906 13.25 16.094 1 86.88 137 ASN B N 1
ATOM 3158 C CA . ASN B 1 137 ? -15.992 14.383 16.219 1 86.88 137 ASN B CA 1
ATOM 3159 C C . ASN B 1 137 ? -16.547 15.625 15.523 1 86.88 137 ASN B C 1
ATOM 3161 O O . ASN B 1 137 ? -16.328 16.75 15.984 1 86.88 137 ASN B O 1
ATOM 3165 N N . MET B 1 138 ? -17.188 15.438 14.398 1 83.56 138 MET B N 1
ATOM 3166 C CA . MET B 1 138 ? -17.797 16.547 13.672 1 83.56 138 MET B CA 1
ATOM 3167 C C . MET B 1 138 ? -18.938 17.156 14.469 1 83.56 138 MET B C 1
ATOM 3169 O O . MET B 1 138 ? -19.062 18.375 14.562 1 83.56 138 MET B O 1
ATOM 3173 N N . SER B 1 139 ? -19.828 16.344 15.07 1 84.25 139 SER B N 1
ATOM 3174 C CA . SER B 1 139 ? -21.016 16.797 15.766 1 84.25 139 SER B CA 1
ATOM 3175 C C . SER B 1 139 ? -20.656 17.438 17.109 1 84.25 139 SER B C 1
ATOM 3177 O O . SER B 1 139 ? -21.328 18.375 17.547 1 84.25 139 SER B O 1
ATOM 3179 N N . GLN B 1 140 ? -19.594 16.984 17.688 1 85.44 140 GLN B N 1
ATOM 3180 C CA . GLN B 1 140 ? -19.266 17.438 19.047 1 85.44 140 GLN B CA 1
ATOM 3181 C C . GLN B 1 140 ? -18.062 18.375 19.047 1 85.44 140 GLN B C 1
ATOM 3183 O O . GLN B 1 140 ? -17.734 18.969 20.062 1 85.44 140 GLN B O 1
ATOM 3188 N N . GLY B 1 141 ? -17.359 18.406 17.922 1 78.69 141 GLY B N 1
ATOM 3189 C CA . GLY B 1 141 ? -16.328 19.422 17.75 1 78.69 141 GLY B CA 1
ATOM 3190 C C . GLY B 1 141 ? -15.031 19.062 18.469 1 78.69 141 GLY B C 1
ATOM 3191 O O . GLY B 1 141 ? -14.469 19.891 19.188 1 78.69 141 GLY B O 1
ATOM 3192 N N . PHE B 1 142 ? -14.617 17.797 18.297 1 79.56 142 PHE B N 1
ATOM 3193 C CA . PHE B 1 142 ? -13.336 17.406 18.875 1 79.56 142 PHE B CA 1
ATOM 3194 C C . PHE B 1 142 ? -12.43 16.797 17.812 1 79.56 142 PHE B C 1
ATOM 3196 O O . PHE B 1 142 ? -12.883 16.5 16.703 1 79.56 142 PHE B O 1
ATOM 3203 N N . THR B 1 143 ? -11.219 16.703 18.203 1 83.5 143 THR B N 1
ATOM 3204 C CA . THR B 1 143 ? -10.25 16.062 17.312 1 83.5 143 THR B CA 1
ATOM 3205 C C . THR B 1 143 ? -10.422 14.539 17.344 1 83.5 143 THR B C 1
ATOM 3207 O O . THR B 1 143 ? -10.617 13.953 18.406 1 83.5 143 THR B O 1
ATOM 3210 N N . VAL B 1 144 ? -10.383 14.023 16.234 1 89.25 144 VAL B N 1
ATOM 3211 C CA . VAL B 1 144 ? -10.531 12.578 16.125 1 89.25 144 VAL B CA 1
ATOM 3212 C C . VAL B 1 144 ? -9.406 11.883 16.891 1 89.25 144 VAL B C 1
ATOM 3214 O O . VAL B 1 144 ? -8.242 12.289 16.781 1 89.25 144 VAL B O 1
ATOM 3217 N N . PRO B 1 145 ? -9.703 10.914 17.688 1 93.44 145 PRO B N 1
ATOM 3218 C CA . PRO B 1 145 ? -8.625 10.188 18.359 1 93.44 145 PRO B CA 1
ATOM 3219 C C . PRO B 1 145 ? -7.668 9.508 17.391 1 93.44 145 PRO B C 1
ATOM 3221 O O . PRO B 1 145 ? -8.102 8.984 16.359 1 93.44 145 PRO B O 1
ATOM 3224 N N . MET B 1 146 ? -6.441 9.531 17.734 1 94 146 MET B N 1
ATOM 3225 C CA . MET B 1 146 ? -5.398 8.906 16.922 1 94 146 MET B CA 1
ATOM 3226 C C . MET B 1 146 ? -4.559 7.949 17.75 1 94 146 MET B C 1
ATOM 3228 O O . MET B 1 146 ? -4.352 8.172 18.953 1 94 146 MET B O 1
ATOM 3232 N N . TYR B 1 147 ? -4.09 6.918 17.125 1 96.56 147 TYR B N 1
ATOM 3233 C CA . TYR B 1 147 ? -3.336 5.895 17.828 1 96.56 147 TYR B CA 1
ATOM 3234 C C . TYR B 1 147 ? -2.107 5.465 17.047 1 96.56 147 TYR B C 1
ATOM 3236 O O . TYR B 1 147 ? -2.166 5.344 15.812 1 96.56 147 TYR B O 1
ATOM 3244 N N . HIS B 1 148 ? -1.05 5.266 17.812 1 96.12 148 HIS B N 1
ATOM 3245 C CA . HIS B 1 148 ? 0.032 4.465 17.25 1 96.12 148 HIS B CA 1
ATOM 3246 C C . HIS B 1 148 ? -0.367 2.996 17.141 1 96.12 148 HIS B C 1
ATOM 3248 O O . HIS B 1 148 ? -1.056 2.471 18.016 1 96.12 148 HIS B O 1
ATOM 3254 N N . THR B 1 149 ? 0.097 2.355 16.062 1 97.69 149 THR B N 1
ATOM 3255 C CA . THR B 1 149 ? -0.198 0.935 15.914 1 97.69 149 THR B CA 1
ATOM 3256 C C . THR B 1 149 ? 1.091 0.123 15.805 1 97.69 149 THR B C 1
ATOM 3258 O O . THR B 1 149 ? 2.186 0.688 15.789 1 97.69 149 THR B O 1
ATOM 3261 N N . LYS B 1 150 ? 0.904 -1.165 15.781 1 96.5 150 LYS B N 1
ATOM 3262 C CA . LYS B 1 150 ? 2.012 -2.078 15.516 1 96.5 150 LYS B CA 1
ATOM 3263 C C . LYS B 1 150 ? 1.997 -2.562 14.07 1 96.5 150 LYS B C 1
ATOM 3265 O O . LYS B 1 150 ? 2.705 -3.51 13.719 1 96.5 150 LYS B O 1
ATOM 3270 N N . LYS B 1 151 ? 1.171 -1.985 13.289 1 97.56 151 LYS B N 1
ATOM 3271 C CA . LYS B 1 151 ? 1.179 -2.27 11.859 1 97.56 151 LYS B CA 1
ATOM 3272 C C . LYS B 1 151 ? 2.277 -1.484 11.148 1 97.56 151 LYS B C 1
ATOM 3274 O O . LYS B 1 151 ? 2.156 -0.272 10.961 1 97.56 151 LYS B O 1
ATOM 3279 N N . TYR B 1 152 ? 3.277 -2.164 10.703 1 97.88 152 TYR B N 1
ATOM 3280 C CA . TYR B 1 152 ? 4.445 -1.511 10.117 1 97.88 152 TYR B CA 1
ATOM 3281 C C . TYR B 1 152 ? 4.172 -1.097 8.68 1 97.88 152 TYR B C 1
ATOM 3283 O O . TYR B 1 152 ? 3.488 -1.81 7.938 1 97.88 152 TYR B O 1
ATOM 3291 N N . LEU B 1 153 ? 4.738 0.04 8.305 1 98.25 153 LEU B N 1
ATOM 3292 C CA . LEU B 1 153 ? 4.797 0.444 6.902 1 98.25 153 LEU B CA 1
ATOM 3293 C C . LEU B 1 153 ? 5.762 -0.44 6.121 1 98.25 153 LEU B C 1
ATOM 3295 O O . LEU B 1 153 ? 6.699 -1.003 6.695 1 98.25 153 LEU B O 1
ATOM 3299 N N . ASP B 1 154 ? 5.469 -0.632 4.84 1 98.31 154 ASP B N 1
ATOM 3300 C CA . ASP B 1 154 ? 6.508 -1.165 3.963 1 98.31 154 ASP B CA 1
ATOM 3301 C C . ASP B 1 154 ? 7.629 -0.151 3.762 1 98.31 154 ASP B C 1
ATOM 3303 O O . ASP B 1 154 ? 7.387 0.968 3.305 1 98.31 154 ASP B O 1
ATOM 3307 N N . PRO B 1 155 ? 8.844 -0.504 4.105 1 97.94 155 PRO B N 1
ATOM 3308 C CA . PRO B 1 155 ? 9.93 0.478 4.137 1 97.94 155 PRO B CA 1
ATOM 3309 C C . PRO B 1 155 ? 10.312 0.983 2.748 1 97.94 155 PRO B C 1
ATOM 3311 O O . PRO B 1 155 ? 9.984 0.345 1.743 1 97.94 155 PRO B O 1
ATOM 3314 N N . ALA B 1 156 ? 10.977 2.127 2.721 1 97.88 156 ALA B N 1
ATOM 3315 C CA . ALA B 1 156 ? 11.523 2.748 1.517 1 97.88 156 ALA B CA 1
ATOM 3316 C C . ALA B 1 156 ? 12.727 3.623 1.847 1 97.88 156 ALA B C 1
ATOM 3318 O O . ALA B 1 156 ? 12.594 4.641 2.527 1 97.88 156 ALA B O 1
ATOM 3319 N N . GLY B 1 157 ? 13.875 3.221 1.373 1 96.56 157 GLY B N 1
ATOM 3320 C CA . GLY B 1 157 ? 15.102 3.959 1.649 1 96.56 157 GLY B CA 1
ATOM 3321 C C . GLY B 1 157 ? 15.336 4.188 3.131 1 96.56 157 GLY B C 1
ATOM 3322 O O . GLY B 1 157 ? 15.359 3.234 3.914 1 96.56 157 GLY B O 1
ATOM 3323 N N . VAL B 1 158 ? 15.398 5.477 3.525 1 95.19 158 VAL B N 1
ATOM 3324 C CA . VAL B 1 158 ? 15.758 5.824 4.895 1 95.19 158 VAL B CA 1
ATOM 3325 C C . VAL B 1 158 ? 14.562 5.578 5.82 1 95.19 158 VAL B C 1
ATOM 3327 O O . VAL B 1 158 ? 14.711 5.574 7.043 1 95.19 158 VAL B O 1
ATOM 3330 N N . PHE B 1 159 ? 13.414 5.41 5.285 1 96 159 PHE B N 1
ATOM 3331 C CA . PHE B 1 159 ? 12.219 5.207 6.082 1 96 159 PHE B CA 1
ATOM 3332 C C . PHE B 1 159 ? 12.016 3.729 6.391 1 96 159 PHE B C 1
ATOM 3334 O O . PHE B 1 159 ? 11.414 3 5.598 1 96 159 PHE B O 1
ATOM 3341 N N . THR B 1 160 ? 12.5 3.33 7.559 1 95.56 160 THR B N 1
ATOM 3342 C CA . THR B 1 160 ? 12.391 1.946 8.008 1 95.56 160 THR B CA 1
ATOM 3343 C C . THR B 1 160 ? 11.797 1.878 9.414 1 95.56 160 THR B C 1
ATOM 3345 O O . THR B 1 160 ? 11.922 2.828 10.188 1 95.56 160 THR B O 1
ATOM 3348 N N . ASN B 1 161 ? 11.078 0.888 9.68 1 93.69 161 ASN B N 1
ATOM 3349 C CA . ASN B 1 161 ? 10.586 0.575 11.023 1 93.69 161 ASN B CA 1
ATOM 3350 C C . ASN B 1 161 ? 9.555 1.598 11.492 1 93.69 161 ASN B C 1
ATOM 3352 O O . ASN B 1 161 ? 9.492 1.916 12.68 1 93.69 161 ASN B O 1
ATOM 3356 N N . SER B 1 162 ? 8.867 2.211 10.547 1 95.31 162 SER B N 1
ATOM 3357 C CA . SER B 1 162 ? 7.77 3.115 10.875 1 95.31 162 SER B CA 1
ATOM 3358 C C . SER B 1 162 ? 6.43 2.387 10.852 1 95.31 162 SER B C 1
ATOM 3360 O O . SER B 1 162 ? 6.277 1.375 10.172 1 95.31 162 SER B O 1
ATOM 3362 N N . THR B 1 163 ? 5.551 2.93 11.602 1 97.19 163 THR B N 1
ATOM 3363 C CA . THR B 1 163 ? 4.277 2.234 11.75 1 97.19 163 THR B CA 1
ATOM 3364 C C . THR B 1 163 ? 3.117 3.146 11.359 1 97.19 163 THR B C 1
ATOM 3366 O O . THR B 1 163 ? 3.283 4.363 11.266 1 97.19 163 THR B O 1
ATOM 3369 N N . TYR B 1 164 ? 1.973 2.539 11.133 1 97.75 164 TYR B N 1
ATOM 3370 C CA . TYR B 1 164 ? 0.723 3.256 10.906 1 97.75 164 TYR B CA 1
ATOM 3371 C C . TYR B 1 164 ? 0.334 4.07 12.133 1 97.75 164 TYR B C 1
ATOM 3373 O O . TYR B 1 164 ? 0.466 3.598 13.266 1 97.75 164 TYR B O 1
ATOM 3381 N N . VAL B 1 165 ? -0.086 5.266 11.844 1 95.44 165 VAL B N 1
ATOM 3382 C CA . VAL B 1 165 ? -0.984 5.961 12.758 1 95.44 165 VAL B CA 1
ATOM 3383 C C . VAL B 1 165 ? -2.414 5.906 12.227 1 95.44 165 VAL B C 1
ATOM 3385 O O . VAL B 1 165 ? -2.639 6.051 11.023 1 95.44 165 VAL B O 1
ATOM 3388 N N . VAL B 1 166 ? -3.354 5.625 13.18 1 96.62 166 VAL B N 1
ATOM 3389 C CA . VAL B 1 166 ? -4.734 5.508 12.727 1 96.62 166 VAL B CA 1
ATOM 3390 C C . VAL B 1 166 ? -5.617 6.5 13.484 1 96.62 166 VAL B C 1
ATOM 3392 O O . VAL B 1 166 ? -5.293 6.895 14.602 1 96.62 166 VAL B O 1
ATOM 3395 N N . SER B 1 167 ? -6.582 6.988 12.797 1 94.5 167 SER B N 1
ATOM 3396 C CA . SER B 1 167 ? -7.68 7.719 13.438 1 94.5 167 SER B CA 1
ATOM 3397 C C . SER B 1 167 ? -8.867 6.801 13.711 1 94.5 167 SER B C 1
ATOM 3399 O O . SER B 1 167 ? -9.055 5.801 13.016 1 94.5 167 SER B O 1
ATOM 3401 N N . MET B 1 168 ? -9.617 7.164 14.719 1 96.25 168 MET B N 1
ATOM 3402 C CA . MET B 1 168 ? -10.711 6.281 15.117 1 96.25 168 MET B CA 1
ATOM 3403 C C . MET B 1 168 ? -12.023 7.051 15.219 1 96.25 168 MET B C 1
ATOM 3405 O O . MET B 1 168 ? -12.047 8.172 15.727 1 96.25 168 MET B O 1
ATOM 3409 N N . ARG B 1 169 ? -13.039 6.52 14.648 1 95.62 169 ARG B N 1
ATOM 3410 C CA . ARG B 1 169 ? -14.406 6.992 14.828 1 95.62 169 ARG B CA 1
ATOM 3411 C C . ARG B 1 169 ? -15.336 5.855 15.242 1 95.62 169 ARG B C 1
ATOM 3413 O O . ARG B 1 169 ? -15.258 4.754 14.695 1 95.62 169 ARG B O 1
ATOM 3420 N N . PRO B 1 170 ? -16.156 6.113 16.219 1 97.25 170 PRO B N 1
ATOM 3421 C CA . PRO B 1 170 ? -17.078 5.062 16.656 1 97.25 170 PRO B CA 1
ATOM 3422 C C . PRO B 1 170 ? -18.297 4.938 15.766 1 97.25 170 PRO B C 1
ATOM 3424 O O . PRO B 1 170 ? -18.875 5.949 15.344 1 97.25 170 PRO B O 1
ATOM 3427 N N . TYR B 1 171 ? -18.672 3.744 15.477 1 98.06 171 TYR B N 1
ATOM 3428 C CA . TYR B 1 171 ? -19.906 3.445 14.773 1 98.06 171 TYR B CA 1
ATOM 3429 C C . TYR B 1 171 ? -20.562 2.188 15.336 1 98.06 171 TYR B C 1
ATOM 3431 O O . TYR B 1 171 ? -19.891 1.351 15.945 1 98.06 171 TYR B O 1
ATOM 3439 N N . LYS B 1 172 ? -21.891 2.121 15.148 1 97.88 172 LYS B N 1
ATOM 3440 C CA . LYS B 1 172 ? -22.562 0.869 15.461 1 97.88 172 LYS B CA 1
ATOM 3441 C C . LYS B 1 172 ? -22.141 -0.242 14.5 1 97.88 172 LYS B C 1
ATOM 3443 O O . LYS B 1 172 ? -21.953 0 13.305 1 97.88 172 LYS B O 1
ATOM 3448 N N . LEU B 1 173 ? -22.047 -1.453 15.039 1 96 173 LEU B N 1
ATOM 3449 C CA . LEU B 1 173 ? -21.609 -2.604 14.258 1 96 173 LEU B CA 1
ATOM 3450 C C . LEU B 1 173 ? -22.453 -2.76 12.992 1 96 173 LEU B C 1
ATOM 3452 O O . LEU B 1 173 ? -21.922 -3.049 11.922 1 96 173 LEU B O 1
ATOM 3456 N N . LYS B 1 174 ? -23.703 -2.576 13.086 1 96.19 174 LYS B N 1
ATOM 3457 C CA . LYS B 1 174 ? -24.625 -2.785 11.984 1 96.19 174 LYS B CA 1
ATOM 3458 C C . LYS B 1 174 ? -24.391 -1.775 10.859 1 96.19 174 LYS B C 1
ATOM 3460 O O . LYS B 1 174 ? -24.812 -1.991 9.719 1 96.19 174 LYS B O 1
ATOM 3465 N N . ASP B 1 175 ? -23.734 -0.638 11.148 1 97.88 175 ASP B N 1
ATOM 3466 C CA . ASP B 1 175 ? -23.547 0.444 10.188 1 97.88 175 ASP B CA 1
ATOM 3467 C C . ASP B 1 175 ? -22.234 0.294 9.43 1 97.88 175 ASP B C 1
ATOM 3469 O O . ASP B 1 175 ? -21.984 0.998 8.445 1 97.88 175 ASP B O 1
ATOM 3473 N N . ILE B 1 176 ? -21.391 -0.645 9.797 1 97.56 176 ILE B N 1
ATOM 3474 C CA . ILE B 1 176 ? -20.016 -0.754 9.297 1 97.56 176 ILE B CA 1
ATOM 3475 C C . ILE B 1 176 ? -20.047 -1.018 7.793 1 97.56 176 ILE B C 1
ATOM 3477 O O . ILE B 1 176 ? -19.297 -0.384 7.035 1 97.56 176 ILE B O 1
ATOM 3481 N N . PRO B 1 177 ? -20.906 -1.938 7.297 1 97.12 177 PRO B N 1
ATOM 3482 C CA . PRO B 1 177 ? -20.922 -2.141 5.848 1 97.12 177 PRO B CA 1
ATOM 3483 C C . PRO B 1 177 ? -21.219 -0.858 5.074 1 97.12 177 PRO B C 1
ATOM 3485 O O . PRO B 1 177 ? -20.594 -0.589 4.047 1 97.12 177 PRO B O 1
ATOM 3488 N N . LYS B 1 178 ? -22.125 -0.055 5.57 1 97.81 178 LYS B N 1
ATOM 3489 C CA . LYS B 1 178 ? -22.484 1.199 4.914 1 97.81 178 LYS B CA 1
ATOM 3490 C C . LYS B 1 178 ? -21.344 2.213 5.02 1 97.81 178 LYS B C 1
ATOM 3492 O O . LYS B 1 178 ? -21.062 2.941 4.062 1 97.81 178 LYS B O 1
ATOM 3497 N N . VAL B 1 179 ? -20.672 2.291 6.156 1 97.75 179 VAL B N 1
ATOM 3498 C CA . VAL B 1 179 ? -19.516 3.162 6.363 1 97.75 179 VAL B CA 1
ATOM 3499 C C . VAL B 1 179 ? -18.422 2.824 5.352 1 97.75 179 VAL B C 1
ATOM 3501 O O . VAL B 1 179 ? -17.875 3.717 4.707 1 97.75 179 VAL B O 1
ATOM 3504 N N . ARG B 1 180 ? -18.203 1.535 5.164 1 97.69 180 ARG B N 1
ATOM 3505 C CA . ARG B 1 180 ? -17.188 1.076 4.219 1 97.69 180 ARG B CA 1
ATOM 3506 C C . ARG B 1 180 ? -17.578 1.426 2.785 1 97.69 180 ARG B C 1
ATOM 3508 O O . ARG B 1 180 ? -16.75 1.916 2.014 1 97.69 180 ARG B O 1
ATOM 3515 N N . GLU B 1 181 ? -18.781 1.254 2.49 1 96.94 181 GLU B N 1
ATOM 3516 C CA . GLU B 1 181 ? -19.281 1.529 1.148 1 96.94 181 GLU B CA 1
ATOM 3517 C C . GLU B 1 181 ? -19.125 3.006 0.794 1 96.94 181 GLU B C 1
ATOM 3519 O O . GLU B 1 181 ? -18.75 3.344 -0.327 1 96.94 181 GLU B O 1
ATOM 3524 N N . ILE B 1 182 ? -19.391 3.855 1.713 1 95.81 182 ILE B N 1
ATOM 3525 C CA . ILE B 1 182 ? -19.344 5.297 1.481 1 95.81 182 ILE B CA 1
ATOM 3526 C C . ILE B 1 182 ? -17.891 5.754 1.359 1 95.81 182 ILE B C 1
ATOM 3528 O O . ILE B 1 182 ? -17.547 6.488 0.43 1 95.81 182 ILE B O 1
ATOM 3532 N N . THR B 1 183 ? -17.031 5.258 2.238 1 95.88 183 THR B N 1
ATOM 3533 C CA . THR B 1 183 ? -15.703 5.836 2.354 1 95.88 183 THR B CA 1
ATOM 3534 C C . THR B 1 183 ? -14.758 5.223 1.324 1 95.88 183 THR B C 1
ATOM 3536 O O . THR B 1 183 ? -13.758 5.84 0.938 1 95.88 183 THR B O 1
ATOM 3539 N N . LYS B 1 184 ? -15.078 4.016 0.799 1 96 184 LYS B N 1
ATOM 3540 C CA . LYS B 1 184 ? -14.18 3.348 -0.141 1 96 184 LYS B CA 1
ATOM 3541 C C . LYS B 1 184 ? -13.992 4.184 -1.403 1 96 184 LYS B C 1
ATOM 3543 O O . LYS B 1 184 ? -13 4.016 -2.117 1 96 184 LYS B O 1
ATOM 3548 N N . LYS B 1 185 ? -14.867 5.164 -1.667 1 94.19 185 LYS B N 1
ATOM 3549 C CA . LYS B 1 185 ? -14.789 6.012 -2.855 1 94.19 185 LYS B CA 1
ATOM 3550 C C . LYS B 1 185 ? -13.711 7.074 -2.707 1 94.19 185 LYS B C 1
ATOM 3552 O O . LYS B 1 185 ? -13.273 7.672 -3.695 1 94.19 185 LYS B O 1
ATOM 3557 N N . PHE B 1 186 ? -13.305 7.32 -1.511 1 94.06 186 PHE B N 1
ATOM 3558 C CA . PHE B 1 186 ? -12.367 8.398 -1.224 1 94.06 186 PHE B CA 1
ATOM 3559 C C . PHE B 1 186 ? -10.938 7.871 -1.15 1 94.06 186 PHE B C 1
ATOM 3561 O O . PHE B 1 186 ? -10.211 8.156 -0.194 1 94.06 186 PHE B O 1
ATOM 3568 N N . LYS B 1 187 ? -10.484 7.203 -2.197 1 91.38 187 LYS B N 1
ATOM 3569 C CA . LYS B 1 187 ? -9.195 6.527 -2.277 1 91.38 187 LYS B CA 1
ATOM 3570 C C . LYS B 1 187 ? -8.047 7.508 -2.086 1 91.38 187 LYS B C 1
ATOM 3572 O O . LYS B 1 187 ? -7.082 7.215 -1.373 1 91.38 187 LYS B O 1
ATOM 3577 N N . PRO B 1 188 ? -8.164 8.719 -2.613 1 90.69 188 PRO B N 1
ATOM 3578 C CA . PRO B 1 188 ? -7.043 9.648 -2.479 1 90.69 188 PRO B CA 1
ATOM 3579 C C . PRO B 1 188 ? -6.836 10.125 -1.041 1 90.69 188 PRO B C 1
ATOM 3581 O O . PRO B 1 188 ? -5.816 10.75 -0.735 1 90.69 188 PRO B O 1
ATOM 3584 N N . THR B 1 189 ? -7.895 9.828 -0.201 1 90.5 189 THR B N 1
ATOM 3585 C CA . THR B 1 189 ? -7.797 10.219 1.201 1 90.5 189 THR B CA 1
ATOM 3586 C C . THR B 1 189 ? -8.062 9.023 2.115 1 90.5 189 THR B C 1
ATOM 3588 O O . THR B 1 189 ? -8.961 9.062 2.955 1 90.5 189 THR B O 1
ATOM 3591 N N . HIS B 1 190 ? -7.379 7.984 2.027 1 92.94 190 HIS B N 1
ATOM 3592 C CA . HIS B 1 190 ? -7.258 6.801 2.873 1 92.94 190 HIS B CA 1
ATOM 3593 C C . HIS B 1 190 ? -8.312 5.758 2.518 1 92.94 190 HIS B C 1
ATOM 3595 O O . HIS B 1 190 ? -8.141 4.57 2.812 1 92.94 190 HIS B O 1
ATOM 3601 N N . GLY B 1 191 ? -9.562 6.148 2.057 1 94.19 191 GLY B N 1
ATOM 3602 C CA . GLY B 1 191 ? -10.562 5.188 1.629 1 94.19 191 GLY B CA 1
ATOM 3603 C C . GLY B 1 191 ? -11.289 4.527 2.787 1 94.19 191 GLY B C 1
ATOM 3604 O O . GLY B 1 191 ? -11.625 5.184 3.771 1 94.19 191 GLY B O 1
ATOM 3605 N N . GLU B 1 192 ? -11.734 3.291 2.588 1 95.44 192 GLU B N 1
ATOM 3606 C CA . GLU B 1 192 ? -12.477 2.602 3.641 1 95.44 192 GLU B CA 1
ATOM 3607 C C . GLU B 1 192 ? -11.586 2.311 4.844 1 95.44 192 GLU B C 1
ATOM 3609 O O . GLU B 1 192 ? -10.359 2.412 4.754 1 95.44 192 GLU B O 1
ATOM 3614 N N . PRO B 1 193 ? -12.117 1.959 5.996 1 97.5 193 PRO B N 1
ATOM 3615 C CA . PRO B 1 193 ? -11.328 1.688 7.203 1 97.5 193 PRO B CA 1
ATOM 3616 C C . PRO B 1 193 ? -10.328 0.549 7.016 1 97.5 193 PRO B C 1
ATOM 3618 O O . PRO B 1 193 ? -10.539 -0.329 6.176 1 97.5 193 PRO B O 1
ATOM 3621 N N . ILE B 1 194 ? -9.266 0.609 7.777 1 98.12 194 ILE B N 1
ATOM 3622 C CA . ILE B 1 194 ? -8.273 -0.451 7.672 1 98.12 194 ILE B CA 1
ATOM 3623 C C . ILE B 1 194 ? -8.609 -1.576 8.648 1 98.12 194 ILE B C 1
ATOM 3625 O O . ILE B 1 194 ? -8.07 -2.682 8.539 1 98.12 194 ILE B O 1
ATOM 3629 N N . ASP B 1 195 ? -9.469 -1.279 9.664 1 98.31 195 ASP B N 1
ATOM 3630 C CA . ASP B 1 195 ? -9.898 -2.285 10.633 1 98.31 195 ASP B CA 1
ATOM 3631 C C . ASP B 1 195 ? -11.055 -1.77 11.484 1 98.31 195 ASP B C 1
ATOM 3633 O O . ASP B 1 195 ? -11.32 -0.567 11.516 1 98.31 195 ASP B O 1
ATOM 3637 N N . TRP B 1 196 ? -11.758 -2.645 12.141 1 98.31 196 TRP B N 1
ATOM 3638 C CA . TRP B 1 196 ? -12.883 -2.248 12.977 1 98.31 196 TRP B CA 1
ATOM 3639 C C . TRP B 1 196 ? -13.234 -3.344 13.977 1 98.31 196 TRP B C 1
ATOM 3641 O O . TRP B 1 196 ? -12.852 -4.504 13.789 1 98.31 196 TRP B O 1
ATOM 3651 N N . GLY B 1 197 ? -13.945 -3.006 15.039 1 97.44 197 GLY B N 1
ATOM 3652 C CA . GLY B 1 197 ? -14.297 -3.938 16.094 1 97.44 197 GLY B CA 1
ATOM 3653 C C . GLY B 1 197 ? -13.266 -4 17.203 1 97.44 197 GLY B C 1
ATOM 3654 O O . GLY B 1 197 ? -12.156 -3.492 17.062 1 97.44 197 GLY B O 1
ATOM 3655 N N . PHE B 1 198 ? -13.625 -4.617 18.344 1 96.44 198 PHE B N 1
ATOM 3656 C CA . PHE B 1 198 ? -12.734 -4.676 19.484 1 96.44 198 PHE B CA 1
ATOM 3657 C C . PHE B 1 198 ? -11.547 -5.59 19.219 1 96.44 198 PHE B C 1
ATOM 3659 O O . PHE B 1 198 ? -10.453 -5.363 19.719 1 96.44 198 PHE B O 1
ATOM 3666 N N . ASP B 1 199 ? -11.719 -6.57 18.375 1 96.88 199 ASP B N 1
ATOM 3667 C CA . ASP B 1 199 ? -10.609 -7.438 17.984 1 96.88 199 ASP B CA 1
ATOM 3668 C C . ASP B 1 199 ? -9.555 -6.66 17.203 1 96.88 199 ASP B C 1
ATOM 3670 O O . ASP B 1 199 ? -8.383 -7.059 17.156 1 96.88 199 ASP B O 1
ATOM 3674 N N . ALA B 1 200 ? -9.961 -5.562 16.547 1 97.5 200 ALA B N 1
ATOM 3675 C CA . ALA B 1 200 ? -9.039 -4.719 15.797 1 97.5 200 ALA B CA 1
ATOM 3676 C C . ALA B 1 200 ? -7.98 -4.105 16.719 1 97.5 200 ALA B C 1
ATOM 3678 O O . ALA B 1 200 ? -6.859 -3.838 16.281 1 97.5 200 ALA B O 1
ATOM 3679 N N . LEU B 1 201 ? -8.367 -3.875 18.016 1 97.25 201 LEU B N 1
ATOM 3680 C CA . LEU B 1 201 ? -7.406 -3.316 18.969 1 97.25 201 LEU B CA 1
ATOM 3681 C C . LEU B 1 201 ? -6.184 -4.219 19.109 1 97.25 201 LEU B C 1
ATOM 3683 O O . LEU B 1 201 ? -5.051 -3.748 19.016 1 97.25 201 LEU B O 1
ATOM 3687 N N . GLU B 1 202 ? -6.477 -5.484 19.203 1 95.75 202 GLU B N 1
ATOM 3688 C CA . GLU B 1 202 ? -5.379 -6.445 19.312 1 95.75 202 GLU B CA 1
ATOM 3689 C C . GLU B 1 202 ? -4.594 -6.523 18 1 95.75 202 GLU B C 1
ATOM 3691 O O . GLU B 1 202 ? -3.359 -6.516 18.016 1 95.75 202 GLU B O 1
ATOM 3696 N N . ARG B 1 203 ? -5.277 -6.543 16.906 1 96.81 203 ARG B N 1
ATOM 3697 C CA . ARG B 1 203 ? -4.633 -6.688 15.602 1 96.81 203 ARG B CA 1
ATOM 3698 C C . ARG B 1 203 ? -3.754 -5.48 15.289 1 96.81 203 ARG B C 1
ATOM 3700 O O . ARG B 1 203 ? -2.684 -5.625 14.695 1 96.81 203 ARG B O 1
ATOM 3707 N N . LEU B 1 204 ? -4.164 -4.309 15.75 1 97.88 204 LEU B N 1
ATOM 3708 C CA . LEU B 1 204 ? -3.432 -3.076 15.484 1 97.88 204 LEU B CA 1
ATOM 3709 C C . LEU B 1 204 ? -2.41 -2.797 16.578 1 97.88 204 LEU B C 1
ATOM 3711 O O . LEU B 1 204 ? -1.604 -1.872 16.469 1 97.88 204 LEU B O 1
ATOM 3715 N N . GLY B 1 205 ? -2.482 -3.572 17.656 1 97 205 GLY B N 1
ATOM 3716 C CA . GLY B 1 205 ? -1.567 -3.359 18.766 1 97 205 GLY B CA 1
ATOM 3717 C C . GLY B 1 205 ? -1.938 -2.166 19.625 1 97 205 GLY B C 1
ATOM 3718 O O . GLY B 1 205 ? -1.062 -1.487 20.172 1 97 205 GLY B O 1
ATOM 3719 N N . ILE B 1 206 ? -3.189 -1.809 19.641 1 97.56 206 ILE B N 1
ATOM 3720 C CA . ILE B 1 206 ? -3.688 -0.738 20.5 1 97.56 206 ILE B CA 1
ATOM 3721 C C . ILE B 1 206 ? -4.125 -1.314 21.844 1 97.56 206 ILE B C 1
ATOM 3723 O O . ILE B 1 206 ? -5.094 -2.076 21.906 1 97.56 206 ILE B O 1
ATOM 3727 N N . ASN B 1 207 ? -3.504 -0.986 22.938 1 96.44 207 ASN B N 1
ATOM 3728 C CA . ASN B 1 207 ? -3.75 -1.58 24.234 1 96.44 207 ASN B CA 1
ATOM 3729 C C . ASN B 1 207 ? -5.031 -1.041 24.875 1 96.44 207 ASN B C 1
ATOM 3731 O O . ASN B 1 207 ? -5.727 -1.762 25.594 1 96.44 207 ASN B O 1
ATOM 3735 N N . SER B 1 208 ? -5.191 0.272 24.719 1 96.56 208 SER B N 1
ATOM 3736 C CA . SER B 1 208 ? -6.352 0.94 25.281 1 96.56 208 SER B CA 1
ATOM 3737 C C . SER B 1 208 ? -6.809 2.104 24.422 1 96.56 208 SER B C 1
ATOM 3739 O O . SER B 1 208 ? -5.984 2.83 23.859 1 96.56 208 SER B O 1
ATOM 3741 N N . LEU B 1 209 ? -8.07 2.254 24.328 1 96.69 209 LEU B N 1
ATOM 3742 C CA . LEU B 1 209 ? -8.625 3.385 23.594 1 96.69 209 LEU B CA 1
ATOM 3743 C C . LEU B 1 209 ? -8.273 4.703 24.266 1 96.69 209 LEU B C 1
ATOM 3745 O O . LEU B 1 209 ? -8.438 5.773 23.672 1 96.69 209 LEU B O 1
ATOM 3749 N N . GLU B 1 210 ? -7.719 4.625 25.5 1 96.25 210 GLU B N 1
ATOM 3750 C CA . GLU B 1 210 ? -7.289 5.816 26.219 1 96.25 210 GLU B CA 1
ATOM 3751 C C . GLU B 1 210 ? -5.898 6.258 25.781 1 96.25 210 GLU B C 1
ATOM 3753 O O . GLU B 1 210 ? -5.48 7.383 26.062 1 96.25 210 GLU B O 1
ATOM 3758 N N . ASP B 1 211 ? -5.195 5.43 25.109 1 96.44 211 ASP B N 1
ATOM 3759 C CA . ASP B 1 211 ? -3.809 5.691 24.734 1 96.44 211 ASP B CA 1
ATOM 3760 C C . ASP B 1 211 ? -3.727 6.453 23.406 1 96.44 211 ASP B C 1
ATOM 3762 O O . ASP B 1 211 ? -3.08 6 22.469 1 96.44 211 ASP B O 1
ATOM 3766 N N . THR B 1 212 ? -4.336 7.602 23.406 1 95.5 212 THR B N 1
ATOM 3767 C CA . THR B 1 212 ? -4.352 8.43 22.203 1 95.5 212 THR B CA 1
ATOM 3768 C C . THR B 1 212 ? -3.047 9.211 22.062 1 95.5 212 THR B C 1
ATOM 3770 O O . THR B 1 212 ? -2.312 9.375 23.047 1 95.5 212 THR B O 1
ATOM 3773 N N . ILE B 1 213 ? -2.754 9.547 20.844 1 89.38 213 ILE B N 1
ATOM 3774 C CA . ILE B 1 213 ? -1.653 10.461 20.562 1 89.38 213 ILE B CA 1
ATOM 3775 C C . ILE B 1 213 ? -2.195 11.742 19.938 1 89.38 213 ILE B C 1
ATOM 3777 O O . ILE B 1 213 ? -3.072 11.703 19.078 1 89.38 213 ILE B O 1
ATOM 3781 N N . PHE B 1 214 ? -1.862 12.906 20.391 1 80.56 214 PHE B N 1
ATOM 3782 C CA . PHE B 1 214 ? -2.166 14.234 19.875 1 80.56 214 PHE B CA 1
ATOM 3783 C C . PHE B 1 214 ? -3.65 14.547 20.016 1 80.56 214 PHE B C 1
ATOM 3785 O O . PHE B 1 214 ? -4.164 15.477 19.391 1 80.56 214 PHE B O 1
ATOM 3792 N N . SER B 1 215 ? -4.391 13.742 20.719 1 85.88 215 SER B N 1
ATOM 3793 C CA . SER B 1 215 ? -5.828 13.93 20.859 1 85.88 215 SER B CA 1
ATOM 3794 C C . SER B 1 215 ? -6.336 13.359 22.172 1 85.88 215 SER B C 1
ATOM 3796 O O . SER B 1 215 ? -5.594 12.672 22.891 1 85.88 215 SER B O 1
ATOM 3798 N N . ASP B 1 216 ? -7.574 13.672 22.438 1 89.81 216 ASP B N 1
ATOM 3799 C CA . ASP B 1 216 ? -8.219 13.117 23.625 1 89.81 216 ASP B CA 1
ATOM 3800 C C . ASP B 1 216 ? -9.008 11.852 23.297 1 89.81 216 ASP B C 1
ATOM 3802 O O . ASP B 1 216 ? -9.508 11.711 22.172 1 89.81 216 ASP B O 1
ATOM 3806 N N . PRO B 1 217 ? -9.062 10.953 24.281 1 93.44 217 PRO B N 1
ATOM 3807 C CA . PRO B 1 217 ? -9.891 9.766 24.062 1 93.44 217 PRO B CA 1
ATOM 3808 C C . PRO B 1 217 ? -11.383 10.078 24.047 1 93.44 217 PRO B C 1
ATOM 3810 O O . PRO B 1 217 ? -11.797 11.133 24.531 1 93.44 217 PRO B O 1
ATOM 3813 N N . ILE B 1 218 ? -12.086 9.188 23.453 1 91.06 218 ILE B N 1
ATOM 3814 C CA . ILE B 1 218 ? -13.539 9.336 23.438 1 91.06 218 ILE B CA 1
ATOM 3815 C C . ILE B 1 218 ? -14.188 8.047 23.953 1 91.06 218 ILE B C 1
ATOM 3817 O O . ILE B 1 218 ? -13.664 6.953 23.734 1 91.06 218 ILE B O 1
ATOM 3821 N N . GLU B 1 219 ? -15.336 8.242 24.562 1 91.38 219 GLU B N 1
ATOM 3822 C CA . GLU B 1 219 ? -16.094 7.086 25.031 1 91.38 219 GLU B CA 1
ATOM 3823 C C . GLU B 1 219 ? -17.016 6.547 23.953 1 91.38 219 GLU B C 1
ATOM 3825 O O . GLU B 1 219 ? -17.656 7.324 23.234 1 91.38 219 GLU B O 1
ATOM 3830 N N . LEU B 1 220 ? -17.016 5.254 23.875 1 95.62 220 LEU B N 1
ATOM 3831 C CA . LEU B 1 220 ? -17.938 4.613 22.938 1 95.62 220 LEU B CA 1
ATOM 3832 C C . LEU B 1 220 ? -19.344 4.52 23.531 1 95.62 220 LEU B C 1
ATOM 3834 O O . LEU B 1 220 ? -19.484 4.242 24.734 1 95.62 220 LEU B O 1
ATOM 3838 N N . GLU B 1 221 ? -20.297 4.785 22.766 1 95.25 221 GLU B N 1
ATOM 3839 C CA . GLU B 1 221 ? -21.688 4.562 23.172 1 95.25 221 GLU B CA 1
ATOM 3840 C C . GLU B 1 221 ? -22.062 3.092 23.062 1 95.25 221 GLU B C 1
ATOM 3842 O O . GLU B 1 221 ? -21.312 2.289 22.516 1 95.25 221 GLU B O 1
ATOM 3847 N N . GLU B 1 222 ? -23.281 2.818 23.594 1 95.25 222 GLU B N 1
ATOM 3848 C CA . GLU B 1 222 ? -23.75 1.44 23.562 1 95.25 222 GLU B CA 1
ATOM 3849 C C . GLU B 1 222 ? -23.875 0.935 22.125 1 95.25 222 GLU B C 1
ATOM 3851 O O . GLU B 1 222 ? -24.453 1.612 21.281 1 95.25 222 GLU B O 1
ATOM 3856 N N . GLY B 1 223 ? -23.25 -0.208 21.906 1 96.19 223 GLY B N 1
ATOM 3857 C CA . GLY B 1 223 ? -23.375 -0.847 20.594 1 96.19 223 GLY B CA 1
ATOM 3858 C C . GLY B 1 223 ? -22.328 -0.366 19.609 1 96.19 223 GLY B C 1
ATOM 3859 O O . GLY B 1 223 ? -22.172 -0.945 18.531 1 96.19 223 GLY B O 1
ATOM 3860 N N . GLU B 1 224 ? -21.609 0.638 19.984 1 97.69 224 GLU B N 1
ATOM 3861 C CA . GLU B 1 224 ? -20.594 1.171 19.094 1 97.69 224 GLU B CA 1
ATOM 3862 C C . GLU B 1 224 ? -19.297 0.371 19.203 1 97.69 224 GLU B C 1
ATOM 3864 O O . GLU B 1 224 ? -19 -0.213 20.234 1 97.69 224 GLU B O 1
ATOM 3869 N N . VAL B 1 225 ? -18.625 0.328 18.094 1 98.19 225 VAL B N 1
ATOM 3870 C CA . VAL B 1 225 ? -17.281 -0.249 18.047 1 98.19 225 VAL B CA 1
ATOM 3871 C C . VAL B 1 225 ? -16.312 0.753 17.422 1 98.19 225 VAL B C 1
ATOM 3873 O O . VAL B 1 225 ? -16.719 1.656 16.688 1 98.19 225 VAL B O 1
ATOM 3876 N N . PRO B 1 226 ? -15.047 0.628 17.797 1 98.12 226 PRO B N 1
ATOM 3877 C CA . PRO B 1 226 ? -14.055 1.492 17.141 1 98.12 226 PRO B CA 1
ATOM 3878 C C . PRO B 1 226 ? -13.82 1.125 15.68 1 98.12 226 PRO B C 1
ATOM 3880 O O . PRO B 1 226 ? -13.734 -0.058 15.344 1 98.12 226 PRO B O 1
ATOM 3883 N N . VAL B 1 227 ? -13.789 2.061 14.82 1 98.06 227 VAL B N 1
ATOM 3884 C CA . VAL B 1 227 ? -13.469 1.921 13.398 1 98.06 227 VAL B CA 1
ATOM 3885 C C . VAL B 1 227 ? -12.234 2.756 13.062 1 98.06 227 VAL B C 1
ATOM 3887 O O . VAL B 1 227 ? -12.164 3.938 13.414 1 98.06 227 VAL B O 1
ATOM 3890 N N . PHE B 1 228 ? -11.258 2.162 12.383 1 97.62 228 PHE B N 1
ATOM 3891 C CA . PHE B 1 228 ? -9.938 2.779 12.25 1 97.62 228 PHE B CA 1
ATOM 3892 C C . PHE B 1 228 ? -9.625 3.064 10.781 1 97.62 228 PHE B C 1
ATOM 3894 O O . PHE B 1 228 ? -9.828 2.209 9.922 1 97.62 228 PHE B O 1
ATOM 3901 N N . TRP B 1 229 ? -9.164 4.258 10.523 1 97 229 TRP B N 1
ATOM 3902 C CA . TRP B 1 229 ? -8.688 4.676 9.211 1 97 229 TRP B CA 1
ATOM 3903 C C . TRP B 1 229 ? -7.203 5.031 9.25 1 97 229 TRP B C 1
ATOM 3905 O O . TRP B 1 229 ? -6.684 5.414 10.305 1 97 229 TRP B O 1
ATOM 3915 N N . GLY B 1 230 ? -6.555 4.781 8.094 1 95.12 230 GLY B N 1
ATOM 3916 C CA . GLY B 1 230 ? -5.262 5.438 8.008 1 95.12 230 GLY B CA 1
ATOM 3917 C C . GLY B 1 230 ? -5.32 6.922 8.312 1 95.12 230 GLY B C 1
ATOM 3918 O O . GLY B 1 230 ? -6.348 7.566 8.094 1 95.12 230 GLY B O 1
ATOM 3919 N N . CYS B 1 231 ? -4.195 7.41 8.75 1 91.88 231 CYS B N 1
ATOM 3920 C CA . CYS B 1 231 ? -4.16 8.812 9.148 1 91.88 231 CYS B CA 1
ATOM 3921 C C . CYS B 1 231 ? -2.975 9.531 8.516 1 91.88 231 CYS B C 1
ATOM 3923 O O . CYS B 1 231 ? -1.87 8.984 8.469 1 91.88 231 CYS B O 1
ATOM 3925 N N . GLY B 1 232 ? -3.139 10.758 8.156 1 89.31 232 GLY B N 1
ATOM 3926 C CA . GLY B 1 232 ? -2.127 11.562 7.492 1 89.31 232 GLY B CA 1
ATOM 3927 C C . GLY B 1 232 ? -0.959 11.914 8.398 1 89.31 232 GLY B C 1
ATOM 3928 O O . GLY B 1 232 ? 0.079 12.383 7.926 1 89.31 232 GLY B O 1
ATOM 3929 N N . VAL B 1 233 ? -1.098 11.672 9.656 1 88.62 233 VAL B N 1
ATOM 3930 C CA . VAL B 1 233 ? -0.017 11.891 10.617 1 88.62 233 VAL B CA 1
ATOM 3931 C C . VAL B 1 233 ? 1.059 10.82 10.43 1 88.62 233 VAL B C 1
ATOM 3933 O O . VAL B 1 233 ? 2.205 11.008 10.844 1 88.62 233 VAL B O 1
ATOM 3936 N N . THR B 1 234 ? 0.749 9.727 9.766 1 94.12 234 THR B N 1
ATOM 3937 C CA . THR B 1 234 ? 1.653 8.602 9.586 1 94.12 234 THR B CA 1
ATOM 3938 C C . THR B 1 234 ? 2.943 9.039 8.906 1 94.12 234 THR B C 1
ATOM 3940 O O . THR B 1 234 ? 4.035 8.852 9.438 1 94.12 234 THR B O 1
ATOM 3943 N N . PRO B 1 235 ? 2.832 9.672 7.73 1 92.19 235 PRO B N 1
ATOM 3944 C CA . PRO B 1 235 ? 4.09 10.039 7.082 1 92.19 235 PRO B CA 1
ATOM 3945 C C . PRO B 1 235 ? 4.871 11.102 7.855 1 92.19 235 PRO B C 1
ATOM 3947 O O . PRO B 1 235 ? 6.102 11.133 7.801 1 92.19 235 PRO B O 1
ATOM 3950 N N . GLN B 1 236 ? 4.207 11.961 8.609 1 86.81 236 GLN B N 1
ATOM 3951 C CA . GLN B 1 236 ? 4.883 12.945 9.445 1 86.81 236 GLN B CA 1
ATOM 3952 C C . GLN B 1 236 ? 5.73 12.273 10.523 1 86.81 236 GLN B C 1
ATOM 3954 O O . GLN B 1 236 ? 6.891 12.641 10.727 1 86.81 236 GLN B O 1
ATOM 3959 N N . LEU B 1 237 ? 5.16 11.344 11.133 1 88.75 237 LEU B N 1
ATOM 3960 C CA . LEU B 1 237 ? 5.887 10.633 12.18 1 88.75 237 LEU B CA 1
ATOM 3961 C C . LEU B 1 237 ? 7.012 9.797 11.586 1 88.75 237 LEU B C 1
ATOM 3963 O O . LEU B 1 237 ? 8.102 9.711 12.164 1 88.75 237 LEU B O 1
ATOM 3967 N N . ALA B 1 238 ? 6.754 9.164 10.453 1 91.62 238 ALA B N 1
ATOM 3968 C CA . ALA B 1 238 ? 7.805 8.406 9.781 1 91.62 238 ALA B CA 1
ATOM 3969 C C . ALA B 1 238 ? 9 9.297 9.469 1 91.62 238 ALA B C 1
ATOM 3971 O O . ALA B 1 238 ? 10.156 8.891 9.656 1 91.62 238 ALA B O 1
ATOM 3972 N N . ALA B 1 239 ? 8.719 10.516 9.008 1 88.75 239 ALA B N 1
ATOM 3973 C CA . ALA B 1 239 ? 9.781 11.461 8.68 1 88.75 239 ALA B CA 1
ATOM 3974 C C . ALA B 1 239 ? 10.539 11.891 9.93 1 88.75 239 ALA B C 1
ATOM 3976 O O . ALA B 1 239 ? 11.766 12.008 9.914 1 88.75 239 ALA B O 1
ATOM 3977 N N . ALA B 1 240 ? 9.797 12.117 10.969 1 84.75 240 ALA B N 1
ATOM 3978 C CA . ALA B 1 240 ? 10.43 12.492 12.227 1 84.75 240 ALA B CA 1
ATOM 3979 C C . ALA B 1 240 ? 11.359 11.383 12.727 1 84.75 240 ALA B C 1
ATOM 3981 O O . ALA B 1 240 ? 12.469 11.656 13.188 1 84.75 240 ALA B O 1
ATOM 3982 N N . GLU B 1 241 ? 10.906 10.188 12.602 1 85.81 241 GLU B N 1
ATOM 3983 C CA . GLU B 1 241 ? 11.688 9.031 13.047 1 85.81 241 GLU B CA 1
ATOM 3984 C C . GLU B 1 241 ? 12.945 8.867 12.203 1 85.81 241 GLU B C 1
ATOM 3986 O O . GLU B 1 241 ? 13.969 8.383 12.695 1 85.81 241 GLU B O 1
ATOM 3991 N N . ALA B 1 242 ? 12.883 9.266 11 1 87.62 242 ALA B N 1
ATOM 3992 C CA . ALA B 1 242 ? 14.008 9.094 10.086 1 87.62 242 ALA B CA 1
ATOM 3993 C C . ALA B 1 242 ? 14.914 10.328 10.094 1 87.62 242 ALA B C 1
ATOM 3995 O O . ALA B 1 242 ? 15.914 10.367 9.383 1 87.62 242 ALA B O 1
ATOM 3996 N N . SER B 1 243 ? 14.594 11.328 10.914 1 83.5 243 SER B N 1
ATOM 3997 C CA . SER B 1 243 ? 15.227 12.648 10.852 1 83.5 243 SER B CA 1
ATOM 3998 C C . SER B 1 243 ? 16.734 12.547 11.109 1 83.5 243 SER B C 1
ATOM 4000 O O . SER B 1 243 ? 17.516 13.344 10.586 1 83.5 243 SER B O 1
ATOM 4002 N N . ASP B 1 244 ? 17.156 11.578 11.867 1 83.12 244 ASP B N 1
ATOM 4003 C CA . ASP B 1 244 ? 18.578 11.406 12.164 1 83.12 244 ASP B CA 1
ATOM 4004 C C . ASP B 1 244 ? 19.328 10.852 10.953 1 83.12 244 ASP B C 1
ATOM 4006 O O . ASP B 1 244 ? 20.562 10.938 10.883 1 83.12 244 ASP B O 1
ATOM 4010 N N . LYS B 1 245 ? 18.594 10.375 10.039 1 86.5 245 LYS B N 1
ATOM 4011 C CA . LYS B 1 245 ? 19.203 9.773 8.852 1 86.5 245 LYS B CA 1
ATOM 4012 C C . LYS B 1 245 ? 19.125 10.719 7.656 1 86.5 245 LYS B C 1
ATOM 4014 O O . LYS B 1 245 ? 19.688 10.43 6.594 1 86.5 245 LYS B O 1
ATOM 4019 N N . VAL B 1 246 ? 18.344 11.812 7.883 1 88.19 246 VAL B N 1
ATOM 4020 C CA . VAL B 1 246 ? 18.141 12.766 6.801 1 88.19 246 VAL B CA 1
ATOM 4021 C C . VAL B 1 246 ? 18.953 14.031 7.059 1 88.19 246 VAL B C 1
ATOM 4023 O O . VAL B 1 246 ? 18.844 14.641 8.125 1 88.19 246 VAL B O 1
ATOM 4026 N N . LYS B 1 247 ? 19.859 14.352 6.207 1 85.88 247 LYS B N 1
ATOM 4027 C CA . LYS B 1 247 ? 20.641 15.586 6.328 1 85.88 247 LYS B CA 1
ATOM 4028 C C . LYS B 1 247 ? 19.781 16.797 5.961 1 85.88 247 LYS B C 1
ATOM 4030 O O . LYS B 1 247 ? 19.219 16.859 4.871 1 85.88 247 LYS B O 1
ATOM 4035 N N . GLY B 1 248 ? 19.641 17.641 6.961 1 89 248 GLY B N 1
ATOM 4036 C CA . GLY B 1 248 ? 18.891 18.859 6.719 1 89 248 GLY B CA 1
ATOM 4037 C C . GLY B 1 248 ? 17.641 18.984 7.582 1 89 248 GLY B C 1
ATOM 4038 O O . GLY B 1 248 ? 17.359 18.094 8.383 1 89 248 GLY B O 1
ATOM 4039 N N . THR B 1 249 ? 16.922 20.094 7.367 1 92.56 249 THR B N 1
ATOM 4040 C CA . THR B 1 249 ? 15.75 20.406 8.188 1 92.56 249 THR B CA 1
ATOM 4041 C C . THR B 1 249 ? 14.492 19.797 7.578 1 92.56 249 THR B C 1
ATOM 4043 O O . THR B 1 249 ? 14.305 19.828 6.359 1 92.56 249 THR B O 1
ATOM 4046 N N . ILE B 1 250 ? 13.695 19.219 8.438 1 93.62 250 ILE B N 1
ATOM 4047 C CA . ILE B 1 250 ? 12.375 18.734 8.055 1 93.62 250 ILE B CA 1
ATOM 4048 C C . ILE B 1 250 ? 11.297 19.656 8.617 1 93.62 250 ILE B C 1
ATOM 4050 O O . ILE B 1 250 ? 11.414 20.141 9.742 1 93.62 250 ILE B O 1
ATOM 4054 N N . MET B 1 251 ? 10.336 19.938 7.781 1 95.25 251 MET B N 1
ATOM 4055 C CA . MET B 1 251 ? 9.25 20.812 8.227 1 95.25 251 MET B CA 1
ATOM 4056 C C . MET B 1 251 ? 7.891 20.188 7.934 1 95.25 251 MET B C 1
ATOM 4058 O O . MET B 1 251 ? 7.77 19.344 7.039 1 95.25 251 MET B O 1
ATOM 4062 N N . ALA B 1 252 ? 6.895 20.531 8.75 1 94.69 252 ALA B N 1
ATOM 4063 C CA . ALA B 1 252 ? 5.527 20.047 8.586 1 94.69 252 ALA B CA 1
ATOM 4064 C C . ALA B 1 252 ? 4.52 21.062 9.117 1 94.69 252 ALA B C 1
ATOM 4066 O O . ALA B 1 252 ? 4.895 22.016 9.797 1 94.69 252 ALA B O 1
ATOM 4067 N N . HIS B 1 253 ? 3.328 20.906 8.688 1 94.56 253 HIS B N 1
ATOM 4068 C CA . HIS B 1 253 ? 2.33 21.719 9.352 1 94.56 253 HIS B CA 1
ATOM 4069 C C . HIS B 1 253 ? 2.188 21.344 10.82 1 94.56 253 HIS B C 1
ATOM 4071 O O . HIS B 1 253 ? 2.455 20.188 11.195 1 94.56 253 HIS B O 1
ATOM 4077 N N . ALA B 1 254 ? 1.883 22.281 11.633 1 90.06 254 ALA B N 1
ATOM 4078 C CA . ALA B 1 254 ? 1.571 21.953 13.023 1 90.06 254 ALA B CA 1
ATOM 4079 C C . ALA B 1 254 ? 0.28 21.141 13.117 1 90.06 254 ALA B C 1
ATOM 4081 O O . ALA B 1 254 ? -0.605 21.266 12.266 1 90.06 254 ALA B O 1
ATOM 4082 N N . PRO B 1 255 ? 0.173 20.297 14.156 1 82.75 255 PRO B N 1
ATOM 4083 C CA . PRO B 1 255 ? -1.043 19.484 14.312 1 82.75 255 PRO B CA 1
ATOM 4084 C C . PRO B 1 255 ? -2.314 20.328 14.266 1 82.75 255 PRO B C 1
ATOM 4086 O O . PRO B 1 255 ? -2.416 21.344 14.969 1 82.75 255 PRO B O 1
ATOM 4089 N N . GLY B 1 256 ? -3.193 19.938 13.383 1 81.94 256 GLY B N 1
ATOM 4090 C CA . GLY B 1 256 ? -4.477 20.609 13.273 1 81.94 256 GLY B CA 1
ATOM 4091 C C . GLY B 1 256 ? -4.434 21.828 12.367 1 81.94 256 GLY B C 1
ATOM 4092 O O . GLY B 1 256 ? -5.457 22.484 12.141 1 81.94 256 GLY B O 1
ATOM 4093 N N . HIS B 1 257 ? -3.295 22.156 11.812 1 91.88 257 HIS B N 1
ATOM 4094 C CA . HIS B 1 257 ? -3.127 23.359 11.008 1 91.88 257 HIS B CA 1
ATOM 4095 C C . HIS B 1 257 ? -2.857 23.016 9.547 1 91.88 257 HIS B C 1
ATOM 4097 O O . HIS B 1 257 ? -1.797 23.344 9.016 1 91.88 257 HIS B O 1
ATOM 4103 N N . MET B 1 258 ? -3.875 22.469 8.922 1 93.75 258 MET B N 1
ATOM 4104 C CA . MET B 1 258 ? -3.77 21.969 7.555 1 93.75 258 MET B CA 1
ATOM 4105 C C . MET B 1 258 ? -4.074 23.078 6.551 1 93.75 258 MET B C 1
ATOM 4107 O O . MET B 1 258 ? -4.5 24.172 6.934 1 93.75 258 MET B O 1
ATOM 4111 N N . ILE B 1 259 ? -3.801 22.812 5.383 1 96.38 259 ILE B N 1
ATOM 4112 C CA . ILE B 1 259 ? -4.215 23.703 4.309 1 96.38 259 ILE B CA 1
ATOM 4113 C C . ILE B 1 259 ? -5.566 23.25 3.76 1 96.38 259 ILE B C 1
ATOM 4115 O O . ILE B 1 259 ? -5.93 22.078 3.861 1 96.38 259 ILE B O 1
ATOM 4119 N N . VAL B 1 260 ? -6.32 24.188 3.273 1 95.19 260 VAL B N 1
ATOM 4120 C CA . VAL B 1 260 ? -7.539 23.875 2.537 1 95.19 260 VAL B CA 1
ATOM 4121 C C . VAL B 1 260 ? -7.277 23.969 1.036 1 95.19 260 VAL B C 1
ATOM 4123 O O . VAL B 1 260 ? -6.797 25 0.55 1 95.19 260 VAL B O 1
ATOM 4126 N N . ILE B 1 261 ? -7.566 22.859 0.321 1 95.94 261 ILE B N 1
ATOM 4127 C CA . ILE B 1 261 ? -7.309 22.844 -1.115 1 95.94 261 ILE B CA 1
ATOM 4128 C C . ILE B 1 261 ? -8.602 23.125 -1.875 1 95.94 261 ILE B C 1
ATOM 4130 O O . ILE B 1 261 ? -9.688 23.156 -1.279 1 95.94 261 ILE B O 1
ATOM 4134 N N . ASP B 1 262 ? -8.508 23.359 -3.225 1 96.81 262 ASP B N 1
ATOM 4135 C CA . ASP B 1 262 ? -9.641 23.766 -4.047 1 96.81 262 ASP B CA 1
ATOM 4136 C C . ASP B 1 262 ? -10.391 22.562 -4.59 1 96.81 262 ASP B C 1
ATOM 4138 O O . ASP B 1 262 ? -10.727 22.5 -5.773 1 96.81 262 ASP B O 1
ATOM 4142 N N . VAL B 1 263 ? -10.508 21.516 -3.787 1 94.81 263 VAL B N 1
ATOM 4143 C CA . VAL B 1 263 ? -11.234 20.312 -4.137 1 94.81 263 VAL B CA 1
ATOM 4144 C C . VAL B 1 263 ? -12.359 20.062 -3.137 1 94.81 263 VAL B C 1
ATOM 4146 O O . VAL B 1 263 ? -12.117 19.969 -1.931 1 94.81 263 VAL B O 1
ATOM 4149 N N . LYS B 1 264 ? -13.523 20.047 -3.701 1 92.88 264 LYS B N 1
ATOM 4150 C CA . LYS B 1 264 ? -14.656 19.719 -2.846 1 92.88 264 LYS B CA 1
ATOM 4151 C C . LYS B 1 264 ? -14.633 18.234 -2.445 1 92.88 264 LYS B C 1
ATOM 4153 O O . LYS B 1 264 ? -14.133 17.391 -3.195 1 92.88 264 LYS B O 1
ATOM 4158 N N . ASP B 1 265 ? -15.203 17.984 -1.324 1 88.56 265 ASP B N 1
ATOM 4159 C CA . ASP B 1 265 ? -15.242 16.609 -0.811 1 88.56 265 ASP B CA 1
ATOM 4160 C C . ASP B 1 265 ? -15.781 15.648 -1.864 1 88.56 265 ASP B C 1
ATOM 4162 O O . ASP B 1 265 ? -15.25 14.555 -2.037 1 88.56 265 ASP B O 1
ATOM 4166 N N . GLU B 1 266 ? -16.719 16.078 -2.561 1 88.56 266 GLU B N 1
ATOM 4167 C CA . GLU B 1 266 ? -17.391 15.227 -3.545 1 88.56 266 GLU B CA 1
ATOM 4168 C C . GLU B 1 266 ? -16.484 14.977 -4.75 1 88.56 266 GLU B C 1
ATOM 4170 O O . GLU B 1 266 ? -16.719 14.039 -5.52 1 88.56 266 GLU B O 1
ATOM 4175 N N . GLU B 1 267 ? -15.5 15.797 -4.859 1 92.62 267 GLU B N 1
ATOM 4176 C CA . GLU B 1 267 ? -14.602 15.695 -6.008 1 92.62 267 GLU B CA 1
ATOM 4177 C C . GLU B 1 267 ? -13.398 14.812 -5.695 1 92.62 267 GLU B C 1
ATOM 4179 O O . GLU B 1 267 ? -12.695 14.359 -6.605 1 92.62 267 GLU B O 1
ATOM 4184 N N . VAL B 1 268 ? -13.227 14.5 -4.441 1 91.06 268 VAL B N 1
ATOM 4185 C CA . VAL B 1 268 ? -12.031 13.797 -3.973 1 91.06 268 VAL B CA 1
ATOM 4186 C C . VAL B 1 268 ? -11.945 12.43 -4.641 1 91.06 268 VAL B C 1
ATOM 4188 O O . VAL B 1 268 ? -10.867 12.016 -5.09 1 91.06 268 VAL B O 1
ATOM 4191 N N . PRO B 1 269 ? -13.047 11.734 -4.914 1 88.81 269 PRO B N 1
ATOM 4192 C CA . PRO B 1 269 ? -12.984 10.406 -5.531 1 88.81 269 PRO B CA 1
ATOM 4193 C C . PRO B 1 269 ? -12.414 10.438 -6.945 1 88.81 269 PRO B C 1
ATOM 4195 O O . PRO B 1 269 ? -12.008 9.398 -7.477 1 88.81 269 PRO B O 1
ATOM 4198 N N . PHE B 1 270 ? -12.328 11.602 -7.484 1 86 270 PHE B N 1
ATOM 4199 C CA . PHE B 1 270 ? -11.969 11.695 -8.891 1 86 270 PHE B CA 1
ATOM 4200 C C . PHE B 1 270 ? -10.562 12.273 -9.055 1 86 270 PHE B C 1
ATOM 4202 O O . PHE B 1 270 ? -10.141 12.578 -10.172 1 86 270 PHE B O 1
ATOM 4209 N N . LEU B 1 271 ? -9.938 12.508 -7.957 1 86.62 271 LEU B N 1
ATOM 4210 C CA . LEU B 1 271 ? -8.578 13.031 -7.996 1 86.62 271 LEU B CA 1
ATOM 4211 C C . LEU B 1 271 ? -7.602 11.961 -8.461 1 86.62 271 LEU B C 1
ATOM 4213 O O . LEU B 1 271 ? -7.793 10.773 -8.18 1 86.62 271 LEU B O 1
#

pLDDT: mean 93.64, std 5.18, range [69.5, 98.62]

Organism: Wickerhamomyces anomalus (strain ATCC 58044 / CBS 1984 / NCYC 433 / NRRL Y-366-8) (NCBI:txid683960)

InterPro domains:
  IPR009906 D-glutamate cyclase-like domain [PF07286] (114-262)
  IPR038021 Putative hydro-lyase [SSF160920] (3-264)

Radius of gyration: 24.0 Å; Cα contacts (8 Å, |Δi|>4): 1277; chains: 2; bounding box: 54×68×55 Å